Protein AF-A0A957PWV6-F1 (afdb_monomer_lite)

Radius of gyration: 27.98 Å; chains: 1; bounding box: 65×73×83 Å

Foldseek 3Di:
DLLVVQQVCVVLVPQEDEAECELPAADDLVVLLQNQQLLAAPVGWQAQQQKWWFFQDPVVRDTDTHGGGDTGHHDPVGHHRDHAYEYEYDQNQHASSQVSLLSCVSVVSYFYFYQAAYVQHNFDWDWDQDPPRDIDIDRGTFIAGPVPRHGSRHRQHDGGPHHDHDDPVQVVCVVVPHDSRVVVRVVVSLVVLQVQQDWDWDADPVGIDTARHGPPWDADPNRQWTQDPVDRFIWGFDFDDDDPVCDVVCLVVCVDVQKAFPDWDQDPQFIKTWIWGQDPQKIKIKIWGAGPNDIDIGMIIGSDPSCNVVRRSRVVPCVVPPPPDDDDDDDDDDDDPVVLVCPLCLLQVFWWFFAWKDFPVDTDGDPCSVQWTWHQHPVQKIWTRQRPKIWIWGWDAHSVFFIATDTDDMDDDDHDPPGCSVVSSVLNRQFTGWDDDPQWIWTDGPSRSIITTIHGPVCVVPD

Structure (mmCIF, N/CA/C/O backbone):
data_AF-A0A957PWV6-F1
#
_entry.id   AF-A0A957PWV6-F1
#
loop_
_atom_site.group_PDB
_atom_site.id
_atom_site.type_symbol
_atom_site.label_atom_id
_atom_site.label_alt_id
_atom_site.label_comp_id
_atom_site.label_asym_id
_atom_site.label_entity_id
_atom_site.label_seq_id
_atom_site.pdbx_PDB_ins_code
_atom_site.Cartn_x
_atom_site.Cartn_y
_atom_site.Cartn_z
_atom_site.occupancy
_atom_site.B_iso_or_equiv
_atom_site.auth_seq_id
_atom_site.auth_comp_id
_atom_site.auth_asym_id
_atom_site.auth_atom_id
_atom_site.pdbx_PDB_model_num
ATOM 1 N N . ILE A 1 1 ? -4.617 23.944 -4.217 1.00 78.88 1 ILE A N 1
ATOM 2 C CA . ILE A 1 1 ? -5.518 22.780 -4.015 1.00 78.88 1 ILE A CA 1
ATOM 3 C C . ILE A 1 1 ? -4.868 21.754 -3.098 1.00 78.88 1 ILE A C 1
ATOM 5 O O . ILE A 1 1 ? -5.210 21.787 -1.931 1.00 78.88 1 ILE A O 1
ATOM 9 N N . PHE A 1 2 ? -3.920 20.911 -3.539 1.00 87.88 2 PHE A N 1
ATOM 10 C CA . PHE A 1 2 ? -3.342 19.885 -2.646 1.00 87.88 2 PHE A CA 1
ATOM 11 C C . PHE A 1 2 ? -2.658 20.481 -1.404 1.00 87.88 2 PHE A C 1
ATOM 13 O O . PHE A 1 2 ? -2.956 20.080 -0.289 1.00 87.88 2 PHE A O 1
ATOM 20 N N . ALA A 1 3 ? -1.842 21.526 -1.574 1.00 86.44 3 ALA A N 1
ATOM 21 C CA . ALA A 1 3 ? -1.240 22.249 -0.449 1.00 86.44 3 ALA A CA 1
ATOM 22 C C . ALA A 1 3 ? -2.280 22.815 0.542 1.00 86.44 3 ALA A C 1
ATOM 24 O O . ALA A 1 3 ? -2.074 22.780 1.753 1.00 86.44 3 ALA A O 1
ATOM 25 N N . ASP A 1 4 ? -3.411 23.319 0.035 1.00 88.88 4 ASP A N 1
ATOM 26 C CA . ASP A 1 4 ? -4.496 23.844 0.873 1.00 88.88 4 ASP A CA 1
ATOM 27 C C . ASP A 1 4 ? -5.227 22.710 1.597 1.00 88.88 4 ASP A C 1
ATOM 29 O O . ASP A 1 4 ? -5.537 22.843 2.776 1.00 88.88 4 ASP A O 1
ATOM 33 N N . PHE A 1 5 ? -5.453 21.584 0.913 1.00 90.06 5 PHE A N 1
ATOM 34 C CA . PHE A 1 5 ? -6.011 20.369 1.499 1.00 90.06 5 PHE A CA 1
ATOM 35 C C . PHE A 1 5 ? -5.135 19.870 2.652 1.00 90.06 5 PHE A C 1
ATOM 37 O O . PHE A 1 5 ? -5.624 19.761 3.770 1.00 90.06 5 PHE A O 1
ATOM 44 N N . ILE A 1 6 ? -3.832 19.684 2.423 1.00 90.19 6 ILE A N 1
ATOM 45 C CA . ILE A 1 6 ? -2.870 19.260 3.452 1.00 90.19 6 ILE A CA 1
ATOM 46 C C . ILE A 1 6 ? -2.858 20.223 4.637 1.00 90.19 6 ILE A C 1
ATOM 48 O O . ILE A 1 6 ? -2.886 19.790 5.789 1.00 90.19 6 ILE A O 1
ATOM 52 N N . LYS A 1 7 ? -2.898 21.532 4.374 1.00 84.88 7 LYS A N 1
ATOM 53 C CA . LYS A 1 7 ? -2.999 22.535 5.433 1.00 84.88 7 LYS A CA 1
ATOM 54 C C . LYS A 1 7 ? -4.263 22.351 6.278 1.00 84.88 7 LYS A C 1
ATOM 56 O O . LYS A 1 7 ? -4.169 22.428 7.498 1.00 84.88 7 LYS A O 1
ATOM 61 N N . VAL A 1 8 ? -5.423 22.114 5.661 1.00 86.38 8 VAL A N 1
ATOM 62 C CA . VAL A 1 8 ? -6.685 21.886 6.388 1.00 86.38 8 VAL A CA 1
ATOM 63 C C . VAL A 1 8 ? -6.627 20.582 7.185 1.00 86.38 8 VAL A C 1
ATOM 65 O O . VAL A 1 8 ? -6.952 20.600 8.368 1.00 86.38 8 VAL A O 1
ATOM 68 N N . MET A 1 9 ? -6.153 19.486 6.583 1.00 85.19 9 MET A N 1
ATOM 69 C CA . MET A 1 9 ? -6.025 18.188 7.259 1.00 85.19 9 MET A CA 1
ATOM 70 C C . MET A 1 9 ? -5.088 18.273 8.468 1.00 85.19 9 MET A C 1
ATOM 72 O O . MET A 1 9 ? -5.419 17.781 9.543 1.00 85.19 9 MET A O 1
ATOM 76 N N . GLY A 1 10 ? -3.950 18.960 8.326 1.00 75.69 10 GLY A N 1
ATOM 77 C CA . GLY A 1 10 ? -3.024 19.203 9.431 1.00 75.69 10 GLY A CA 1
ATOM 78 C C . GLY A 1 10 ? -3.625 20.085 10.530 1.00 75.69 10 GLY A C 1
ATOM 79 O O . GLY A 1 10 ? -3.489 19.773 11.709 1.00 75.69 10 GLY A O 1
ATOM 80 N N . GLN A 1 11 ? -4.343 21.156 10.167 1.00 75.50 11 GLN A N 1
ATOM 81 C CA . GLN A 1 11 ? -5.011 22.046 11.130 1.00 75.50 11 GLN A CA 1
ATOM 82 C C . GLN A 1 11 ? -6.123 21.351 11.921 1.00 75.50 11 GLN A C 1
ATOM 84 O O . GLN A 1 11 ? -6.304 21.649 13.098 1.00 75.50 11 GLN A O 1
ATOM 89 N N . GLN A 1 12 ? -6.859 20.446 11.280 1.00 75.31 12 GLN A N 1
ATOM 90 C CA . GLN A 1 12 ? -7.901 19.640 11.916 1.00 75.31 12 GLN A CA 1
ATOM 91 C C . GLN A 1 12 ? -7.347 18.394 12.613 1.00 75.31 12 GLN A C 1
ATOM 93 O O . GLN A 1 12 ? -8.119 17.649 13.205 1.00 75.31 12 GLN A O 1
ATOM 98 N N . GLN A 1 13 ? -6.029 18.175 12.551 1.00 72.56 13 GLN A N 1
ATOM 99 C CA . GLN A 1 13 ? -5.358 16.997 13.100 1.00 72.56 13 GLN A CA 1
ATOM 100 C C . GLN A 1 13 ? -5.989 15.681 12.631 1.00 72.56 13 GLN A C 1
ATOM 102 O O . GLN A 1 13 ? -6.159 14.742 13.403 1.00 72.56 13 GLN A O 1
ATOM 107 N N . ILE A 1 14 ? -6.326 15.618 11.341 1.00 78.62 14 ILE A N 1
ATOM 108 C CA . ILE A 1 14 ? -6.854 14.404 10.726 1.00 78.62 14 ILE A CA 1
ATOM 109 C C . ILE A 1 14 ? -5.773 13.312 10.791 1.00 78.62 14 ILE A C 1
ATOM 111 O O . ILE A 1 14 ? -4.672 13.540 10.277 1.00 78.62 14 ILE A O 1
ATOM 115 N N . PRO A 1 15 ? -6.053 12.142 11.398 1.00 72.81 15 PRO A N 1
ATOM 116 C CA . PRO A 1 15 ? -5.035 11.134 11.705 1.00 72.81 15 PRO A CA 1
ATOM 117 C C . PRO A 1 15 ? -4.537 10.366 10.477 1.00 72.81 15 PRO A C 1
ATOM 119 O O . PRO A 1 15 ? -3.394 9.913 10.475 1.00 72.81 15 PRO A O 1
ATOM 122 N N . GLY A 1 16 ? -5.363 10.257 9.433 1.00 87.94 16 GLY A N 1
ATOM 123 C CA . GLY A 1 16 ? -4.999 9.613 8.176 1.00 87.94 16 GLY A CA 1
ATOM 124 C C . GLY A 1 16 ? -5.742 10.198 6.976 1.00 87.94 16 GLY A C 1
ATOM 125 O O . GLY A 1 16 ? -6.871 10.672 7.107 1.00 87.94 16 GLY A O 1
ATOM 126 N N . ILE A 1 17 ? -5.115 10.163 5.801 1.00 94.81 17 ILE A N 1
ATOM 127 C CA . ILE A 1 17 ? -5.723 10.575 4.529 1.00 94.81 17 ILE A CA 1
ATOM 128 C C . ILE A 1 17 ? -5.646 9.463 3.488 1.00 94.81 17 ILE A C 1
ATOM 130 O O . ILE A 1 17 ? -4.718 8.654 3.477 1.00 94.81 17 ILE A O 1
ATOM 134 N N . ILE A 1 18 ? -6.597 9.496 2.555 1.00 97.44 18 ILE A N 1
ATOM 135 C CA . ILE A 1 18 ? -6.591 8.674 1.347 1.00 97.44 18 ILE A CA 1
ATOM 136 C C . ILE A 1 18 ? -6.311 9.570 0.141 1.00 97.44 18 ILE A C 1
ATOM 138 O O . ILE A 1 18 ? -6.978 10.587 -0.061 1.00 97.44 18 ILE A O 1
ATOM 142 N N . ILE A 1 19 ? -5.331 9.182 -0.671 1.00 97.44 19 ILE A N 1
ATOM 143 C CA . ILE A 1 19 ? -5.032 9.789 -1.966 1.00 97.44 19 ILE A CA 1
ATOM 144 C C . ILE A 1 19 ? -5.463 8.798 -3.046 1.00 97.44 19 ILE A C 1
ATOM 146 O O . ILE A 1 19 ? -4.768 7.827 -3.333 1.00 97.44 19 ILE A O 1
ATOM 150 N N . ASP A 1 20 ? -6.628 9.033 -3.643 1.00 98.06 20 ASP A N 1
ATOM 151 C CA . ASP A 1 20 ? -7.130 8.188 -4.724 1.00 98.06 20 ASP A CA 1
ATOM 152 C C . ASP A 1 20 ? -6.541 8.624 -6.070 1.00 98.06 20 ASP A C 1
ATOM 154 O O . ASP A 1 20 ? -6.817 9.722 -6.562 1.00 98.06 20 ASP A O 1
ATOM 158 N N . VAL A 1 21 ? -5.712 7.763 -6.659 1.00 97.00 21 VAL A N 1
ATOM 159 C CA . VAL A 1 21 ? -5.127 7.958 -7.992 1.00 97.00 21 VAL A CA 1
ATOM 160 C C . VAL A 1 21 ? -5.543 6.865 -8.975 1.00 97.00 21 VAL A C 1
ATOM 162 O O . VAL A 1 21 ? -4.939 6.712 -10.040 1.00 97.00 21 VAL A O 1
ATOM 165 N N . ARG A 1 22 ? -6.619 6.132 -8.676 1.00 97.25 22 ARG A N 1
ATOM 166 C CA . ARG A 1 22 ? -7.230 5.207 -9.632 1.00 97.25 22 ARG A CA 1
ATOM 167 C C . ARG A 1 22 ? -7.681 5.979 -10.871 1.00 97.25 22 ARG A C 1
ATOM 169 O O . ARG A 1 22 ? -8.295 7.039 -10.780 1.00 97.25 22 ARG A O 1
ATOM 176 N N . GLY A 1 23 ? -7.367 5.458 -12.056 1.00 95.56 23 GLY A N 1
ATOM 177 C CA . GLY A 1 23 ? -7.669 6.150 -13.317 1.00 95.56 23 GLY A CA 1
ATOM 178 C C . GLY A 1 23 ? -6.668 7.239 -13.724 1.00 95.56 23 GLY A C 1
ATOM 179 O O . GLY A 1 23 ? -6.872 7.879 -14.757 1.00 95.56 23 GLY A O 1
ATOM 180 N N . ASN A 1 24 ? -5.608 7.484 -12.945 1.00 94.75 24 ASN A N 1
ATOM 181 C CA . ASN A 1 24 ? -4.642 8.544 -13.227 1.00 94.75 24 ASN A CA 1
ATOM 182 C C . ASN A 1 24 ? -3.496 8.076 -14.144 1.00 94.75 24 ASN A C 1
ATOM 184 O O . ASN A 1 24 ? -2.474 7.578 -13.682 1.00 94.75 24 ASN A O 1
ATOM 188 N N . GLY A 1 25 ? -3.603 8.354 -15.445 1.00 89.25 25 GLY A N 1
ATOM 189 C CA . GLY A 1 25 ? -2.566 8.023 -16.434 1.00 89.25 25 GLY A CA 1
ATOM 190 C C . GLY A 1 25 ? -1.248 8.815 -16.334 1.00 89.25 25 GLY A C 1
ATOM 191 O O . GLY A 1 25 ? -0.438 8.759 -17.259 1.00 89.25 25 GLY A O 1
ATOM 192 N N . GLY A 1 26 ? -1.040 9.593 -15.268 1.00 88.19 26 GLY A N 1
ATOM 193 C CA . GLY A 1 26 ? 0.189 10.339 -15.007 1.00 88.19 26 GLY A CA 1
ATOM 194 C C . GLY A 1 26 ? 0.130 11.797 -15.457 1.00 88.19 26 GLY A C 1
ATOM 195 O O . GLY A 1 2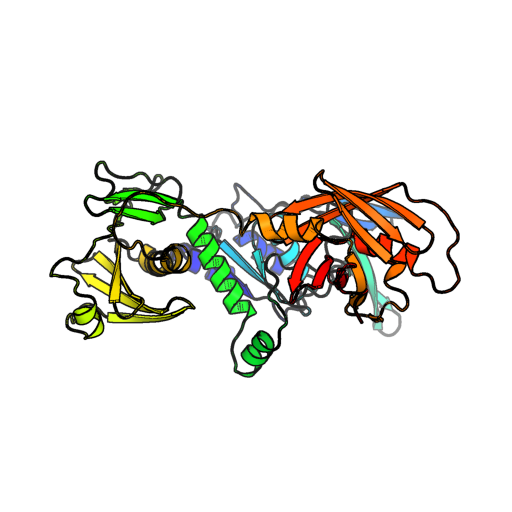6 ? -0.922 12.436 -15.470 1.00 88.19 26 GLY A O 1
ATOM 196 N N . GLY A 1 27 ? 1.291 12.368 -15.794 1.00 84.75 27 GLY A N 1
ATOM 197 C CA . GLY A 1 27 ? 1.385 13.760 -16.225 1.00 84.75 27 GLY A CA 1
ATOM 198 C C . GLY A 1 27 ? 2.699 14.434 -15.845 1.00 84.75 27 GLY A C 1
ATOM 199 O O . GLY A 1 27 ? 3.768 14.056 -16.310 1.00 84.75 27 GLY A O 1
ATOM 200 N N . SER A 1 28 ? 2.610 15.509 -15.064 1.00 83.06 28 SER A N 1
ATOM 201 C CA . SER A 1 28 ? 3.755 16.372 -14.763 1.00 83.06 28 SER A CA 1
ATOM 202 C C . SER A 1 28 ? 4.555 15.872 -13.561 1.00 83.06 28 SER A C 1
ATOM 204 O O . SER A 1 28 ? 4.056 15.935 -12.438 1.00 83.06 28 SER A O 1
ATOM 206 N N . ALA A 1 29 ? 5.830 15.534 -13.776 1.00 81.06 29 ALA A N 1
ATOM 207 C CA . ALA A 1 29 ? 6.783 15.237 -12.699 1.00 81.06 29 ALA A CA 1
ATOM 208 C C . ALA A 1 29 ? 6.926 16.401 -11.695 1.00 81.06 29 ALA A C 1
ATOM 210 O O . ALA A 1 29 ? 7.122 16.196 -10.505 1.00 81.06 29 ALA A O 1
ATOM 211 N N . LEU A 1 30 ? 6.755 17.657 -12.132 1.00 83.75 30 LEU A N 1
ATOM 212 C CA . LEU A 1 30 ? 6.764 18.795 -11.201 1.00 83.75 30 LEU A CA 1
ATOM 213 C C . LEU A 1 30 ? 5.562 18.779 -10.248 1.00 83.75 30 LEU A C 1
ATOM 215 O O . LEU A 1 30 ? 5.683 19.221 -9.109 1.00 83.75 30 LEU A O 1
ATOM 219 N N . MET A 1 31 ? 4.400 18.309 -10.715 1.00 86.88 31 MET A N 1
ATOM 220 C CA . MET A 1 31 ? 3.213 18.191 -9.865 1.00 86.88 31 MET A CA 1
ATOM 221 C C . MET A 1 31 ? 3.365 17.024 -8.894 1.00 86.88 31 MET A C 1
ATOM 223 O O . MET A 1 31 ? 3.053 17.171 -7.718 1.00 86.88 31 MET A O 1
ATOM 227 N N . GLU A 1 32 ? 3.893 15.905 -9.382 1.00 90.38 32 GLU A N 1
ATOM 228 C CA . GLU A 1 32 ? 4.265 14.747 -8.576 1.00 90.38 32 GLU A CA 1
ATOM 229 C C . GLU A 1 32 ? 5.203 15.145 -7.426 1.00 90.38 32 GLU A C 1
ATOM 231 O O . GLU A 1 32 ? 4.856 14.972 -6.260 1.00 90.38 32 GLU A O 1
ATOM 236 N N . PHE A 1 33 ? 6.334 15.794 -7.728 1.00 90.06 33 PHE A N 1
ATOM 237 C CA . PHE A 1 33 ? 7.283 16.243 -6.705 1.00 90.06 33 PHE A CA 1
ATOM 238 C C . PHE A 1 33 ? 6.669 17.243 -5.729 1.00 90.06 33 PHE A C 1
ATOM 240 O O . PHE A 1 33 ? 6.982 17.213 -4.539 1.00 90.06 33 PHE A O 1
ATOM 247 N N . ALA A 1 34 ? 5.779 18.120 -6.204 1.00 89.75 34 ALA A N 1
ATOM 248 C CA . ALA A 1 34 ? 5.061 19.032 -5.327 1.00 89.75 34 ALA A CA 1
ATOM 249 C C . ALA A 1 34 ? 4.173 18.260 -4.342 1.00 89.75 34 ALA A C 1
ATOM 251 O O . ALA A 1 34 ? 4.267 18.513 -3.145 1.00 89.75 34 ALA A O 1
ATOM 252 N N . VAL A 1 35 ? 3.363 17.305 -4.811 1.00 92.44 35 VAL A N 1
ATOM 253 C CA . VAL A 1 35 ? 2.512 16.459 -3.956 1.00 92.44 35 VAL A CA 1
ATOM 254 C C . VAL A 1 35 ? 3.355 15.689 -2.942 1.00 92.44 35 VAL A C 1
ATOM 256 O O . VAL A 1 35 ? 3.107 15.822 -1.744 1.00 92.44 35 VAL A O 1
ATOM 259 N N . LEU A 1 36 ? 4.394 14.983 -3.405 1.00 95.25 36 LEU A N 1
ATOM 260 C CA . LEU A 1 36 ? 5.315 14.236 -2.546 1.00 95.25 36 LEU A CA 1
ATOM 261 C C . LEU A 1 36 ? 5.903 15.133 -1.455 1.00 95.25 36 LEU A C 1
ATOM 263 O O . LEU A 1 36 ? 5.855 14.777 -0.286 1.00 95.25 36 LEU A O 1
ATOM 267 N N . SER A 1 37 ? 6.379 16.332 -1.806 1.00 93.94 37 SER A N 1
ATOM 268 C CA . SER A 1 37 ? 7.033 17.234 -0.852 1.00 93.94 37 SER A CA 1
ATOM 269 C C . SER A 1 37 ? 6.176 17.549 0.381 1.00 93.94 37 SER A C 1
ATOM 271 O O . SER A 1 37 ? 6.696 17.571 1.491 1.00 93.94 37 SER A O 1
ATOM 273 N N . TYR A 1 38 ? 4.856 17.715 0.236 1.00 94.69 38 TYR A N 1
ATOM 274 C CA . TYR A 1 38 ? 3.972 18.054 1.359 1.00 94.69 38 TYR A CA 1
ATOM 275 C C . TYR A 1 38 ? 3.765 16.911 2.364 1.00 94.69 38 TYR A C 1
ATOM 277 O O . TYR A 1 38 ? 3.186 17.150 3.424 1.00 94.69 38 TYR A O 1
ATOM 285 N N . LEU A 1 39 ? 4.237 15.700 2.063 1.00 95.81 39 LEU A N 1
ATOM 286 C CA . LEU A 1 39 ? 4.118 14.526 2.929 1.00 95.81 39 LEU A CA 1
ATOM 287 C C . LEU A 1 39 ? 5.374 14.270 3.780 1.00 95.81 39 LEU A C 1
ATOM 289 O O . LEU A 1 39 ? 5.371 13.340 4.581 1.00 95.81 39 LEU A O 1
ATOM 293 N N . PHE A 1 40 ? 6.427 15.085 3.642 1.00 95.38 40 PHE A N 1
ATOM 294 C CA . PHE A 1 40 ? 7.702 14.910 4.350 1.00 95.38 40 PHE A CA 1
ATOM 295 C C . PHE A 1 40 ? 8.156 16.205 5.025 1.00 95.38 40 PHE A C 1
ATOM 297 O O . PHE A 1 40 ? 7.974 17.302 4.484 1.00 95.38 40 PHE A O 1
ATOM 304 N N . SER A 1 41 ? 8.769 16.092 6.206 1.00 92.50 41 SER A N 1
ATOM 305 C CA . SER A 1 41 ? 9.310 17.252 6.920 1.00 92.50 41 SER A CA 1
ATOM 306 C C . SER A 1 41 ? 10.719 17.613 6.440 1.00 92.50 41 SER A C 1
ATOM 308 O O . SER A 1 41 ? 11.419 16.762 5.894 1.00 92.50 41 SER A O 1
ATOM 310 N N . PRO A 1 42 ? 11.175 18.864 6.632 1.00 89.88 42 PRO A N 1
ATOM 311 C CA . PRO A 1 42 ? 12.562 19.238 6.349 1.00 89.88 42 PRO A CA 1
ATOM 312 C C . PRO A 1 42 ? 13.602 18.429 7.142 1.00 89.88 42 PRO A C 1
ATOM 314 O O . PRO A 1 42 ? 14.736 18.289 6.691 1.00 89.88 42 PRO A O 1
ATOM 317 N N . GLU A 1 43 ? 13.235 17.913 8.318 1.00 90.12 43 GLU A N 1
ATOM 318 C CA . GLU A 1 43 ? 14.092 17.084 9.176 1.00 90.12 43 GLU A CA 1
ATOM 319 C C . GLU A 1 43 ? 14.171 15.629 8.702 1.00 90.12 43 GLU A C 1
ATOM 321 O O . GLU A 1 43 ? 15.182 14.971 8.938 1.00 90.12 43 GLU A O 1
ATOM 326 N N . ASN A 1 44 ? 13.120 15.141 8.038 1.00 91.62 44 ASN A N 1
ATOM 327 C CA . ASN A 1 44 ? 13.051 13.805 7.457 1.00 91.62 44 ASN A CA 1
ATOM 328 C C . ASN A 1 44 ? 12.508 13.875 6.016 1.00 91.62 44 ASN A C 1
ATOM 330 O O . ASN A 1 44 ? 11.349 13.517 5.773 1.00 91.62 44 ASN A O 1
ATOM 334 N N . PRO A 1 45 ? 13.301 14.410 5.069 1.00 95.12 45 PRO A N 1
ATOM 335 C CA . PRO A 1 45 ? 12.883 14.559 3.682 1.00 95.12 45 PRO A CA 1
ATOM 336 C C . PRO A 1 45 ? 12.823 13.202 2.968 1.00 95.12 45 PRO A C 1
ATOM 338 O O . PRO A 1 45 ? 13.583 12.285 3.275 1.00 95.12 45 PRO A O 1
ATOM 341 N N . LEU A 1 46 ? 11.989 13.103 1.934 1.00 96.44 46 LEU A N 1
ATOM 342 C CA . LEU A 1 46 ? 12.043 11.990 0.988 1.00 96.44 46 LEU A CA 1
ATOM 343 C C . LEU A 1 46 ? 13.351 12.057 0.200 1.00 96.44 46 LEU A C 1
ATOM 345 O O . LEU A 1 46 ? 13.586 13.036 -0.513 1.00 96.44 46 LEU A O 1
ATOM 349 N N . SER A 1 47 ? 14.166 11.005 0.273 1.00 94.62 47 SER A N 1
ATOM 350 C CA . SER A 1 47 ? 15.305 10.830 -0.627 1.00 94.62 47 SER A CA 1
ATOM 351 C C . SER A 1 47 ? 14.873 10.083 -1.881 1.00 94.62 47 SER A C 1
ATOM 353 O O . SER A 1 47 ? 14.381 8.961 -1.793 1.00 94.62 47 SER A O 1
ATOM 355 N N . LEU A 1 48 ? 15.111 10.660 -3.060 1.00 92.62 48 LEU A N 1
ATOM 356 C CA . LEU A 1 48 ? 14.885 9.934 -4.313 1.00 92.62 48 LEU A CA 1
ATOM 357 C C . LEU A 1 48 ? 15.994 8.921 -4.627 1.00 92.62 48 LEU A C 1
ATOM 359 O O . LEU A 1 48 ? 15.839 8.134 -5.553 1.00 92.62 48 LEU A O 1
ATOM 363 N N . SER A 1 49 ? 17.068 8.882 -3.828 1.00 92.50 49 SER A N 1
ATOM 364 C CA . SER A 1 49 ? 18.187 7.936 -3.973 1.00 92.50 49 SER A CA 1
ATOM 365 C C . SER A 1 49 ? 17.828 6.470 -3.682 1.00 92.50 49 SER A C 1
ATOM 367 O O . SER A 1 49 ? 18.725 5.640 -3.573 1.00 92.50 49 SER A O 1
ATOM 369 N N . ILE A 1 50 ? 16.547 6.160 -3.469 1.00 91.50 50 ILE A N 1
ATOM 370 C CA . ILE A 1 50 ? 16.022 4.791 -3.342 1.00 91.50 50 ILE A CA 1
ATOM 371 C C . ILE A 1 50 ? 16.054 4.082 -4.709 1.00 91.50 50 ILE A C 1
ATOM 373 O O . ILE A 1 50 ? 16.142 2.862 -4.780 1.00 91.50 50 ILE A O 1
ATOM 377 N N . ALA A 1 51 ? 16.048 4.847 -5.802 1.00 93.44 51 ALA A N 1
ATOM 378 C CA . ALA A 1 51 ? 16.268 4.339 -7.147 1.00 93.44 51 ALA A CA 1
ATOM 379 C C . ALA A 1 51 ? 17.349 5.154 -7.865 1.00 93.44 51 ALA A C 1
ATOM 381 O O . ALA A 1 51 ? 17.603 6.316 -7.537 1.00 93.44 51 ALA A O 1
ATOM 382 N N . ASP A 1 52 ? 17.941 4.548 -8.884 1.00 94.56 52 ASP A N 1
ATOM 383 C CA . ASP A 1 52 ? 18.860 5.196 -9.804 1.00 94.56 52 ASP A CA 1
ATOM 384 C C . ASP A 1 52 ? 18.268 5.236 -11.207 1.00 94.56 52 ASP A C 1
ATOM 386 O O . ASP A 1 52 ? 17.623 4.295 -11.674 1.00 94.56 52 ASP A O 1
ATOM 390 N N . ARG A 1 53 ? 18.570 6.308 -11.934 1.00 91.38 53 ARG A N 1
ATOM 391 C CA . ARG A 1 53 ? 18.215 6.417 -13.340 1.00 91.38 53 ARG A CA 1
ATOM 392 C C . ARG A 1 53 ? 19.155 5.563 -14.175 1.00 91.38 53 ARG A C 1
ATOM 394 O O . ARG A 1 53 ? 20.350 5.842 -14.244 1.00 91.38 53 ARG A O 1
ATOM 401 N N . TYR A 1 54 ? 18.614 4.607 -14.915 1.00 92.44 54 TYR A N 1
ATOM 402 C CA . TYR A 1 54 ? 19.350 3.838 -15.911 1.00 92.44 54 TYR A CA 1
ATOM 403 C C . TYR A 1 54 ? 18.987 4.302 -17.320 1.00 92.44 54 TYR A C 1
ATOM 405 O O . TYR A 1 54 ? 17.877 4.086 -17.812 1.00 92.44 54 TYR A O 1
ATOM 413 N N . SER A 1 55 ? 19.914 4.987 -17.989 1.00 90.94 55 SER A N 1
ATOM 414 C CA . SER A 1 55 ? 19.636 5.581 -19.299 1.00 90.94 55 SER A CA 1
ATOM 415 C C . SER A 1 55 ? 20.839 5.598 -20.228 1.00 90.94 55 SER A C 1
ATOM 417 O O . SER A 1 55 ? 21.989 5.486 -19.807 1.00 90.94 55 SER A O 1
ATOM 419 N N . TYR A 1 56 ? 20.568 5.710 -21.525 1.00 88.00 56 TYR A N 1
ATOM 420 C CA . TYR A 1 56 ? 21.620 5.773 -22.530 1.00 88.00 56 TYR A CA 1
ATOM 421 C C . TYR A 1 56 ? 22.300 7.148 -22.536 1.00 88.00 56 TYR A C 1
ATOM 423 O O . TYR A 1 56 ? 21.644 8.169 -22.762 1.00 88.00 56 TYR A O 1
ATOM 431 N N . ASN A 1 57 ? 23.622 7.177 -22.360 1.00 86.88 57 ASN A N 1
ATOM 432 C CA . ASN A 1 57 ? 24.424 8.387 -22.461 1.00 86.88 57 ASN A CA 1
ATOM 433 C C . ASN A 1 57 ? 25.019 8.521 -23.877 1.00 86.88 57 ASN A C 1
ATOM 435 O O . ASN A 1 57 ? 25.927 7.773 -24.249 1.00 86.88 57 ASN A O 1
ATOM 439 N N . PRO A 1 58 ? 24.574 9.506 -24.680 1.00 84.62 58 PRO A N 1
ATOM 440 C CA . PRO A 1 58 ? 25.048 9.667 -26.052 1.00 84.62 58 PRO A CA 1
ATOM 441 C C . PRO A 1 58 ? 26.490 10.188 -26.153 1.00 84.62 58 PRO A C 1
ATOM 443 O O . PRO A 1 58 ? 27.083 10.093 -27.224 1.00 84.62 58 PRO A O 1
ATOM 446 N N . LEU A 1 59 ? 27.057 10.754 -25.080 1.00 90.06 59 LEU A N 1
ATOM 447 C CA . LEU A 1 59 ? 28.439 11.244 -25.066 1.00 90.06 59 LEU A CA 1
ATOM 448 C C . LEU A 1 59 ? 29.445 10.106 -24.888 1.00 90.06 59 LEU A C 1
ATOM 450 O O . LEU A 1 59 ? 30.521 10.147 -25.481 1.00 90.06 59 LEU A O 1
ATOM 454 N N . THR A 1 60 ? 29.097 9.113 -24.070 1.00 91.94 60 THR A N 1
ATOM 4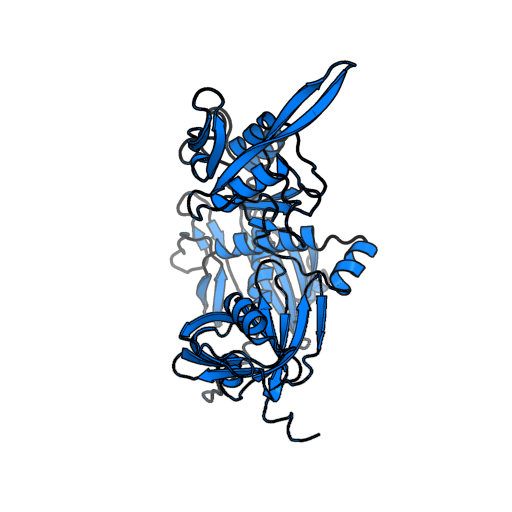55 C CA . THR A 1 60 ? 29.948 7.946 -23.798 1.00 91.94 60 THR A CA 1
ATOM 456 C C . THR A 1 60 ? 29.575 6.735 -24.648 1.00 91.94 60 THR A C 1
ATOM 458 O O . THR A 1 60 ? 30.392 5.833 -24.789 1.00 91.94 60 THR A O 1
ATOM 461 N N . ASN A 1 61 ? 28.392 6.741 -25.276 1.00 90.88 61 ASN A N 1
ATOM 462 C CA . ASN A 1 61 ? 27.839 5.627 -26.051 1.00 90.88 61 ASN A CA 1
ATOM 463 C C . ASN A 1 61 ? 27.628 4.362 -25.191 1.00 90.88 61 ASN A C 1
ATOM 465 O O . ASN A 1 61 ? 27.800 3.235 -25.657 1.00 90.88 61 ASN A O 1
ATOM 469 N N . GLU A 1 62 ? 27.251 4.562 -23.929 1.00 92.62 62 GLU A N 1
ATOM 470 C CA . GLU A 1 62 ? 27.049 3.516 -22.925 1.00 92.62 62 GLU A CA 1
ATOM 471 C C . GLU A 1 62 ? 25.753 3.773 -22.151 1.00 92.62 62 GLU A C 1
ATOM 473 O O . GLU A 1 62 ? 25.296 4.913 -22.044 1.00 92.62 62 GLU A O 1
ATOM 478 N N . PHE A 1 63 ? 25.160 2.716 -21.596 1.00 90.06 63 PHE A N 1
ATOM 479 C CA . PHE A 1 63 ? 24.128 2.880 -20.576 1.00 90.06 63 PHE A CA 1
ATOM 480 C C . PHE A 1 63 ? 24.787 3.204 -19.244 1.00 90.06 63 PHE A C 1
ATOM 482 O O . PHE A 1 63 ? 25.724 2.523 -18.827 1.00 90.06 63 PHE A O 1
ATOM 489 N N . VAL A 1 64 ? 24.287 4.243 -18.591 1.00 93.06 64 VAL A N 1
ATOM 490 C CA . VAL A 1 64 ? 24.791 4.720 -17.308 1.00 93.06 64 VAL A CA 1
ATOM 491 C C . VAL A 1 64 ? 23.695 4.620 -16.260 1.00 93.06 64 VAL A C 1
ATOM 493 O O . VAL A 1 64 ? 22.517 4.834 -16.558 1.00 93.06 64 VAL A O 1
ATOM 496 N N . ARG A 1 65 ? 24.109 4.268 -15.044 1.00 94.06 65 ARG A N 1
ATOM 497 C CA . ARG A 1 65 ? 23.291 4.289 -13.836 1.00 94.06 65 ARG A CA 1
ATOM 498 C C . ARG A 1 65 ? 23.684 5.531 -13.042 1.00 94.06 65 ARG A C 1
ATOM 500 O O . ARG A 1 65 ? 24.791 5.587 -12.510 1.00 94.06 65 ARG A O 1
ATOM 507 N N . ASP A 1 66 ? 22.809 6.527 -13.037 1.00 92.00 66 ASP A N 1
ATOM 508 C CA . ASP A 1 66 ? 23.020 7.816 -12.385 1.00 92.00 66 ASP A CA 1
ATOM 509 C C . ASP A 1 66 ? 22.116 7.924 -11.149 1.00 92.00 66 ASP A C 1
ATOM 511 O O . ASP A 1 66 ? 20.893 7.816 -11.282 1.00 92.00 66 ASP A O 1
ATOM 515 N N . PRO A 1 67 ? 22.672 8.176 -9.953 1.00 91.50 67 PRO A N 1
ATOM 516 C CA . PRO A 1 67 ? 21.865 8.256 -8.749 1.00 91.50 67 PRO A CA 1
ATOM 517 C C . PRO A 1 67 ? 21.041 9.537 -8.699 1.00 91.50 67 PRO A C 1
ATOM 519 O O . PRO A 1 67 ? 21.529 10.631 -9.012 1.00 91.50 67 PRO A O 1
ATOM 522 N N . TYR A 1 68 ? 19.800 9.430 -8.222 1.00 89.38 68 TYR A N 1
ATOM 523 C CA . TYR A 1 68 ? 19.036 10.615 -7.852 1.00 89.38 68 TYR A CA 1
ATOM 524 C C . TYR A 1 68 ? 19.588 11.204 -6.550 1.00 89.38 68 TYR A C 1
ATOM 526 O O . TYR A 1 68 ? 19.697 10.529 -5.531 1.00 89.38 68 TYR A O 1
ATOM 534 N N . THR A 1 69 ? 19.910 12.500 -6.561 1.00 89.81 69 THR A N 1
ATOM 535 C CA . THR A 1 69 ? 20.425 13.214 -5.374 1.00 89.81 69 THR A CA 1
ATOM 536 C C . THR A 1 69 ? 19.415 14.196 -4.785 1.00 89.81 69 THR A C 1
ATOM 538 O O . THR A 1 69 ? 19.748 14.971 -3.888 1.00 89.81 69 THR A O 1
ATOM 541 N N . MET A 1 70 ? 18.209 14.253 -5.350 1.00 90.69 70 MET A N 1
ATOM 542 C CA . MET A 1 70 ? 17.185 15.194 -4.919 1.00 90.69 70 MET A CA 1
ATOM 543 C C . MET A 1 70 ? 16.526 14.708 -3.629 1.00 90.69 70 MET A C 1
ATOM 545 O O . MET A 1 70 ? 16.220 13.527 -3.482 1.00 90.69 70 MET A O 1
ATOM 549 N N . GLN A 1 71 ? 16.286 15.656 -2.727 1.00 94.44 71 GLN A N 1
ATOM 550 C CA . GLN A 1 71 ? 15.496 15.454 -1.523 1.00 94.44 71 GLN A CA 1
ATOM 551 C C . GLN A 1 71 ? 14.252 16.336 -1.589 1.00 94.44 71 GLN A C 1
ATOM 553 O O . GLN A 1 71 ? 14.345 17.504 -1.980 1.00 94.44 71 GLN A O 1
ATOM 558 N N . LEU A 1 72 ? 13.100 15.777 -1.227 1.00 94.50 72 LEU A N 1
ATOM 559 C CA . LEU A 1 72 ? 11.811 16.460 -1.255 1.00 94.50 72 LEU A CA 1
ATOM 560 C C . LEU A 1 72 ? 11.251 16.584 0.162 1.00 94.50 72 LEU A C 1
ATOM 562 O O . LEU A 1 72 ? 11.161 15.610 0.900 1.00 94.50 72 LEU A O 1
ATOM 566 N N . SER A 1 73 ? 10.844 17.793 0.529 1.00 95.06 73 SER A N 1
ATOM 567 C CA . SER A 1 73 ? 10.173 18.085 1.795 1.00 95.06 73 SER A CA 1
ATOM 568 C C . SER A 1 73 ? 9.285 19.307 1.648 1.00 95.06 73 SER A C 1
ATOM 570 O O . SER A 1 73 ? 9.467 20.108 0.723 1.00 95.06 73 SER A O 1
ATOM 572 N N . ALA A 1 74 ? 8.372 19.496 2.597 1.00 91.38 74 ALA A N 1
ATOM 573 C CA . ALA A 1 74 ? 7.482 20.639 2.583 1.00 91.38 74 ALA A CA 1
ATOM 574 C C . ALA A 1 74 ? 8.296 21.948 2.573 1.00 91.38 74 ALA A C 1
ATOM 576 O O . ALA A 1 74 ? 9.365 22.026 3.196 1.00 91.38 74 ALA A O 1
ATOM 577 N N . PRO A 1 75 ? 7.817 22.998 1.878 1.00 87.12 75 PRO A N 1
ATOM 578 C CA . PRO A 1 75 ? 8.452 24.307 1.935 1.00 87.12 75 PRO A CA 1
ATOM 579 C C . PRO A 1 75 ? 8.577 24.782 3.392 1.00 87.12 75 PRO A C 1
ATOM 581 O O . PRO A 1 75 ? 7.634 24.576 4.154 1.00 87.12 75 PRO A O 1
ATOM 584 N N . PRO A 1 76 ? 9.643 25.508 3.784 1.00 79.12 76 PRO A N 1
ATOM 585 C CA . PRO A 1 76 ? 9.879 25.899 5.183 1.00 79.12 76 PRO A CA 1
ATOM 586 C C . PRO A 1 76 ? 8.734 26.673 5.856 1.00 79.12 76 PRO A C 1
ATOM 588 O O . PRO A 1 76 ? 8.670 26.777 7.075 1.00 79.12 76 PRO A O 1
ATOM 591 N N . THR A 1 77 ? 7.849 27.274 5.061 1.00 78.44 77 THR A N 1
ATOM 592 C CA . THR A 1 77 ? 6.695 28.053 5.522 1.00 78.44 77 THR A CA 1
ATOM 593 C C . THR A 1 77 ? 5.406 27.240 5.629 1.00 78.44 77 THR A C 1
ATOM 595 O O . THR A 1 77 ? 4.372 27.806 5.985 1.00 78.44 77 THR A O 1
ATOM 598 N N . THR A 1 78 ? 5.428 25.949 5.289 1.00 79.75 78 THR A N 1
ATOM 599 C CA . THR A 1 78 ? 4.253 25.075 5.318 1.00 79.75 78 THR A CA 1
ATOM 600 C C . THR A 1 78 ? 4.505 23.868 6.202 1.00 79.75 78 THR A C 1
ATOM 602 O O . THR A 1 78 ? 5.561 23.249 6.141 1.00 79.75 78 THR A O 1
ATOM 605 N N . GLN A 1 79 ? 3.510 23.528 7.014 1.00 83.19 79 GLN A N 1
ATOM 606 C CA . GLN A 1 79 ? 3.549 22.320 7.819 1.00 83.19 79 GLN A CA 1
ATOM 607 C C . GLN A 1 79 ? 3.295 21.105 6.910 1.00 83.19 79 GLN A C 1
ATOM 609 O O . GLN A 1 79 ? 2.315 21.130 6.156 1.00 83.19 79 GLN A O 1
ATOM 614 N N . PRO A 1 80 ? 4.162 20.078 6.933 1.00 89.81 80 PRO A N 1
ATOM 615 C CA . PRO A 1 80 ? 3.903 18.832 6.224 1.00 89.81 80 PRO A CA 1
ATOM 616 C C . PRO A 1 80 ? 2.722 18.094 6.857 1.00 89.81 80 PRO A C 1
ATOM 618 O O . PRO A 1 80 ? 2.433 18.261 8.044 1.00 89.81 80 PRO A O 1
ATOM 621 N N . TYR A 1 81 ? 2.073 17.232 6.080 1.00 92.12 81 TYR A N 1
ATOM 622 C CA . TYR A 1 81 ? 1.167 16.240 6.639 1.00 92.12 81 TYR A CA 1
ATOM 623 C C . TYR A 1 81 ? 1.965 15.026 7.105 1.00 92.12 81 TYR A C 1
ATOM 625 O O . TYR A 1 81 ? 2.644 14.385 6.302 1.00 92.12 81 TYR A O 1
ATOM 633 N N . LEU A 1 82 ? 1.875 14.714 8.397 1.00 88.56 82 LEU A N 1
ATOM 634 C CA . LEU A 1 82 ? 2.620 13.621 9.035 1.00 88.56 82 LEU A CA 1
ATOM 635 C C . LEU A 1 82 ? 1.724 12.474 9.523 1.00 88.56 82 LEU A C 1
ATOM 637 O O . LEU A 1 82 ? 2.246 11.505 10.060 1.00 88.56 82 LEU A O 1
ATOM 641 N N . GLY A 1 83 ? 0.404 12.571 9.332 1.00 86.38 83 GLY A N 1
ATOM 642 C CA . GLY A 1 83 ? -0.510 11.455 9.585 1.00 86.38 83 GLY A CA 1
ATOM 643 C C . GLY A 1 83 ? -0.344 10.329 8.563 1.00 86.38 83 GLY A C 1
ATOM 644 O O . GLY A 1 83 ? 0.443 10.439 7.610 1.00 86.38 83 GLY A O 1
ATOM 645 N N . ASP A 1 84 ? -1.105 9.255 8.742 1.00 90.50 84 ASP A N 1
ATOM 646 C CA . ASP A 1 84 ? -1.062 8.098 7.848 1.00 90.50 84 ASP A CA 1
ATOM 647 C C . ASP A 1 84 ? -1.503 8.468 6.438 1.00 90.50 84 ASP A C 1
ATOM 649 O O . ASP A 1 84 ? -2.395 9.293 6.232 1.00 90.50 84 ASP A O 1
ATOM 653 N N . VAL A 1 85 ? -0.892 7.828 5.449 1.00 97.00 85 VAL A N 1
ATOM 654 C CA . VAL A 1 85 ? -1.267 8.015 4.052 1.00 97.00 85 VAL A CA 1
ATOM 655 C C . VAL A 1 85 ? -1.567 6.652 3.457 1.00 97.00 85 VAL A C 1
ATOM 657 O O . VAL A 1 85 ? -0.734 5.751 3.490 1.00 97.00 85 VAL A O 1
ATOM 660 N N . VAL A 1 86 ? -2.758 6.525 2.888 1.00 98.38 86 VAL A N 1
ATOM 661 C CA . VAL A 1 86 ? -3.137 5.420 2.012 1.00 98.38 86 VAL A CA 1
ATOM 662 C C . VAL A 1 86 ? -3.263 5.956 0.591 1.00 98.38 86 VAL A C 1
ATOM 664 O O . VAL A 1 86 ? -3.839 7.024 0.375 1.00 98.38 86 VAL A O 1
ATOM 667 N N . VAL A 1 87 ? -2.729 5.230 -0.387 1.00 98.69 87 VAL A N 1
ATOM 668 C CA . VAL A 1 87 ? -2.847 5.569 -1.809 1.00 98.69 87 VAL A CA 1
ATOM 669 C C . VAL A 1 87 ? -3.651 4.482 -2.506 1.00 98.69 87 VAL A C 1
ATOM 671 O O . VAL A 1 87 ? -3.262 3.317 -2.470 1.00 98.69 87 VAL A O 1
ATOM 674 N N . LEU A 1 88 ? -4.762 4.852 -3.147 1.00 98.75 88 LEU A N 1
ATOM 675 C CA . LEU A 1 88 ? -5.556 3.898 -3.925 1.00 98.75 88 LEU A CA 1
ATOM 676 C C . LEU A 1 88 ? -5.061 3.869 -5.366 1.00 98.75 88 LEU A C 1
ATOM 678 O O . LEU A 1 88 ? -4.998 4.913 -6.022 1.00 98.75 88 LEU A O 1
ATOM 682 N N . VAL A 1 89 ? -4.767 2.675 -5.871 1.00 98.56 89 VAL A N 1
ATOM 683 C CA . VAL A 1 89 ? -4.252 2.462 -7.227 1.00 98.56 89 VAL A CA 1
ATOM 684 C C . VAL A 1 89 ? -5.082 1.442 -8.003 1.00 98.56 89 VAL A C 1
ATOM 686 O O . VAL A 1 89 ? -5.845 0.650 -7.449 1.00 98.56 89 VAL A O 1
ATOM 689 N N . ASN A 1 90 ? -4.961 1.494 -9.326 1.00 97.06 90 ASN A N 1
ATOM 690 C CA . ASN A 1 90 ? -5.423 0.454 -10.237 1.00 97.06 90 ASN A CA 1
ATOM 691 C C . ASN A 1 90 ? -4.522 0.428 -11.481 1.00 97.06 90 ASN A C 1
ATOM 693 O O . ASN A 1 90 ? -3.664 1.294 -11.648 1.00 97.06 90 ASN A O 1
ATOM 697 N N . GLN A 1 91 ? -4.796 -0.496 -12.399 1.00 95.38 91 GLN A N 1
ATOM 698 C CA . GLN A 1 91 ? -4.118 -0.629 -13.696 1.00 95.38 91 GLN A CA 1
ATOM 699 C C . GLN A 1 91 ? -4.160 0.628 -14.593 1.00 95.38 91 GLN A C 1
ATOM 701 O O . GLN A 1 91 ? -3.516 0.680 -15.623 1.00 95.38 91 GLN A O 1
ATOM 706 N N . HIS A 1 92 ? -4.921 1.670 -14.246 1.00 95.69 92 HIS A N 1
ATOM 707 C CA . HIS A 1 92 ? -4.925 2.937 -14.988 1.00 95.69 92 HIS A CA 1
ATOM 708 C C . HIS A 1 92 ? -4.032 4.011 -14.355 1.00 95.69 92 HIS A C 1
ATOM 710 O O . HIS A 1 92 ? -3.953 5.119 -14.885 1.00 95.69 92 HIS A O 1
ATOM 716 N N . CYS A 1 93 ? -3.380 3.701 -13.232 1.00 95.62 93 CYS A N 1
ATOM 717 C CA . CYS A 1 93 ? -2.283 4.489 -12.694 1.00 95.62 93 CYS A CA 1
ATOM 718 C C . CYS A 1 93 ? -1.045 4.257 -13.567 1.00 95.62 93 CYS A C 1
ATOM 720 O O . CYS A 1 93 ? -0.547 3.135 -13.637 1.00 95.62 93 CYS A O 1
ATOM 722 N N . VAL A 1 94 ? -0.579 5.295 -14.267 1.00 90.69 94 VAL A N 1
ATOM 723 C CA . VAL A 1 94 ? 0.553 5.189 -15.207 1.00 90.69 94 VAL A CA 1
ATOM 724 C C . VAL A 1 94 ? 1.550 6.329 -14.997 1.00 90.69 94 VAL A C 1
ATOM 726 O O . VAL A 1 94 ? 1.174 7.437 -14.602 1.00 90.69 94 VAL A O 1
ATOM 729 N N . SER A 1 95 ? 2.826 6.098 -15.307 1.00 89.06 95 SER A N 1
ATOM 730 C CA . SER A 1 95 ? 3.863 7.133 -15.390 1.00 89.06 95 SER A CA 1
ATOM 731 C C . SER A 1 95 ? 4.018 7.894 -14.062 1.00 89.06 95 SER A C 1
ATOM 733 O O . SER A 1 95 ? 4.286 7.272 -13.042 1.00 89.06 95 SER A O 1
ATOM 735 N N . ALA A 1 96 ? 3.839 9.221 -14.029 1.00 89.44 96 ALA A N 1
ATOM 736 C CA . ALA A 1 96 ? 3.960 10.033 -12.807 1.00 89.44 96 ALA A CA 1
ATOM 737 C C . ALA A 1 96 ? 3.102 9.521 -11.626 1.00 89.44 96 ALA A C 1
ATOM 739 O O . ALA A 1 96 ? 3.455 9.723 -10.468 1.00 89.44 96 ALA A O 1
ATOM 740 N N . CYS A 1 97 ? 1.978 8.848 -11.902 1.00 94.81 97 CYS A N 1
ATOM 741 C CA . CYS A 1 97 ? 1.171 8.209 -10.861 1.00 94.81 97 CYS A CA 1
ATOM 742 C C . CYS A 1 97 ? 1.913 7.038 -10.191 1.00 94.81 97 CYS A C 1
ATOM 744 O O . CYS A 1 97 ? 1.887 6.891 -8.968 1.00 94.81 97 CYS A O 1
ATOM 746 N N . GLU A 1 98 ? 2.600 6.226 -10.990 1.00 95.00 98 GLU A N 1
ATOM 747 C CA . GLU A 1 98 ? 3.346 5.054 -10.527 1.00 95.00 98 GLU A CA 1
ATOM 748 C C . GLU A 1 98 ? 4.610 5.473 -9.800 1.00 95.00 98 GLU A C 1
ATOM 750 O O . GLU A 1 98 ? 4.886 4.979 -8.719 1.00 95.00 98 GLU A O 1
ATOM 755 N N . PHE A 1 99 ? 5.316 6.460 -10.342 1.00 93.31 99 PHE A N 1
ATOM 756 C CA . PHE A 1 99 ? 6.450 7.096 -9.694 1.00 93.31 99 PHE A CA 1
ATOM 757 C C . PHE A 1 99 ? 6.101 7.601 -8.286 1.00 93.31 99 PHE A C 1
ATOM 759 O O . PHE A 1 99 ? 6.746 7.214 -7.311 1.00 93.31 99 PHE A O 1
ATOM 766 N N . MET A 1 100 ? 5.015 8.372 -8.152 1.00 95.19 100 MET A N 1
ATOM 767 C CA . MET A 1 100 ? 4.525 8.817 -6.845 1.00 95.19 100 MET A CA 1
ATOM 768 C C . MET A 1 100 ? 4.248 7.641 -5.902 1.00 95.19 100 MET A C 1
ATOM 770 O O . MET A 1 100 ? 4.654 7.674 -4.742 1.00 95.19 100 MET A O 1
ATOM 774 N N . SER A 1 101 ? 3.550 6.617 -6.399 1.00 97.19 101 SER A N 1
ATOM 775 C CA . SER A 1 101 ? 3.156 5.447 -5.607 1.00 97.19 101 SER A CA 1
ATOM 776 C C . SER A 1 101 ? 4.383 4.653 -5.147 1.00 97.19 101 SER A C 1
ATOM 778 O O . SER A 1 101 ? 4.503 4.350 -3.965 1.00 97.19 101 SER A O 1
ATOM 780 N N . TYR A 1 102 ? 5.343 4.419 -6.045 1.00 96.56 102 TYR A N 1
ATOM 781 C CA . TYR A 1 102 ? 6.606 3.740 -5.767 1.00 96.56 102 TYR A CA 1
ATOM 782 C C . TYR A 1 102 ? 7.427 4.472 -4.703 1.00 96.56 102 TYR A C 1
ATOM 784 O O . TYR A 1 102 ? 7.812 3.864 -3.711 1.00 96.56 102 TYR A O 1
ATOM 792 N N . TRP A 1 103 ? 7.670 5.782 -4.845 1.00 95.81 103 TRP A N 1
ATOM 793 C CA . TRP A 1 103 ? 8.479 6.507 -3.856 1.00 95.81 103 TRP A CA 1
ATOM 794 C C . TRP A 1 103 ? 7.805 6.595 -2.486 1.00 95.81 103 TRP A C 1
ATOM 796 O O . TRP A 1 103 ? 8.498 6.587 -1.468 1.00 95.81 103 TRP A O 1
ATOM 806 N N . LEU A 1 104 ? 6.473 6.660 -2.430 1.00 97.69 104 LEU A N 1
ATOM 807 C CA . LEU A 1 104 ? 5.748 6.619 -1.159 1.00 97.69 104 LEU A CA 1
ATOM 808 C C . LEU A 1 104 ? 5.797 5.237 -0.503 1.00 97.69 104 LEU A C 1
ATOM 810 O O . LEU A 1 104 ? 5.968 5.171 0.713 1.00 97.69 104 LEU A O 1
ATOM 814 N N . GLN A 1 105 ? 5.698 4.167 -1.291 1.00 96.88 105 GLN A N 1
ATOM 815 C CA . GLN A 1 105 ? 5.798 2.792 -0.809 1.00 96.88 105 GLN A CA 1
ATOM 816 C C . GLN A 1 105 ? 7.220 2.460 -0.348 1.00 96.88 105 GLN A C 1
ATOM 818 O O . GLN A 1 105 ? 7.431 2.098 0.804 1.00 96.88 105 GLN A O 1
ATOM 823 N N . ALA A 1 106 ? 8.215 2.664 -1.212 1.00 93.94 106 ALA A N 1
ATOM 824 C CA . ALA A 1 106 ? 9.606 2.298 -0.953 1.00 93.94 106 ALA A CA 1
ATOM 825 C C . ALA A 1 106 ? 10.245 3.123 0.180 1.00 93.94 106 ALA A C 1
ATOM 827 O O . ALA A 1 106 ? 11.184 2.676 0.829 1.00 93.94 106 ALA A O 1
ATOM 828 N N . SER A 1 107 ? 9.727 4.326 0.465 1.00 93.94 107 SER A N 1
ATOM 829 C CA . SER A 1 107 ? 10.134 5.107 1.646 1.00 93.94 107 SER A CA 1
ATOM 830 C C . SER A 1 107 ? 9.392 4.730 2.934 1.00 93.94 107 SER A C 1
ATOM 832 O O . SER A 1 107 ? 9.680 5.302 3.985 1.00 93.94 107 SER A O 1
ATOM 834 N N . GLY A 1 108 ? 8.414 3.819 2.865 1.00 93.19 108 GLY A N 1
ATOM 835 C CA . GLY A 1 108 ? 7.530 3.465 3.976 1.00 93.19 108 GLY A CA 1
ATOM 836 C C . GLY A 1 108 ? 6.569 4.586 4.384 1.00 93.19 108 GLY A C 1
ATOM 837 O O . GLY A 1 108 ? 6.032 4.567 5.491 1.00 93.19 108 GLY A O 1
ATOM 838 N N . ARG A 1 109 ? 6.369 5.605 3.534 1.00 95.69 109 ARG A N 1
ATOM 839 C CA . ARG A 1 109 ? 5.543 6.776 3.860 1.00 95.69 109 ARG A CA 1
ATOM 840 C C . ARG A 1 109 ? 4.049 6.509 3.714 1.00 95.69 109 ARG A C 1
ATOM 842 O O . ARG A 1 109 ? 3.270 7.136 4.437 1.00 95.69 109 ARG A O 1
ATOM 849 N N . ALA A 1 110 ? 3.649 5.662 2.771 1.00 97.62 110 ALA A N 1
ATOM 850 C CA . ALA A 1 110 ? 2.249 5.344 2.526 1.00 97.62 110 ALA A CA 1
ATOM 851 C C . ALA A 1 110 ? 2.044 3.854 2.267 1.00 97.62 110 ALA A C 1
ATOM 853 O O . ALA A 1 110 ? 2.936 3.190 1.750 1.00 97.62 110 ALA A O 1
ATOM 854 N N . THR A 1 111 ? 0.839 3.374 2.565 1.00 97.50 111 THR A N 1
ATOM 855 C CA . THR A 1 111 ? 0.375 2.049 2.142 1.00 97.50 111 THR A CA 1
ATOM 856 C C . THR A 1 111 ? -0.363 2.163 0.811 1.00 97.50 111 THR A C 1
ATOM 858 O O . THR A 1 111 ? -1.289 2.966 0.672 1.00 97.50 111 THR A O 1
ATOM 861 N N . ILE A 1 112 ? 0.021 1.344 -0.159 1.00 98.44 112 ILE A N 1
ATOM 862 C CA . ILE A 1 112 ? -0.623 1.230 -1.464 1.00 98.44 112 ILE A CA 1
ATOM 863 C C . ILE A 1 112 ? -1.739 0.184 -1.390 1.00 98.44 112 ILE A C 1
ATOM 865 O O . ILE A 1 112 ? -1.516 -0.950 -0.972 1.00 98.44 112 ILE A O 1
ATOM 869 N N . VAL A 1 113 ? -2.949 0.553 -1.809 1.00 97.75 113 VAL A N 1
ATOM 870 C CA . VAL A 1 113 ? -4.142 -0.303 -1.750 1.00 97.75 113 VAL A CA 1
ATOM 871 C C . VAL A 1 113 ? -4.770 -0.404 -3.135 1.00 97.75 113 VAL A C 1
ATOM 873 O O . VAL A 1 113 ? -4.973 0.599 -3.821 1.00 97.75 113 VAL A O 1
ATOM 876 N N . GLY A 1 114 ? -5.103 -1.617 -3.562 1.00 95.81 114 GLY A N 1
ATOM 877 C CA . GLY A 1 114 ? -5.707 -1.857 -4.869 1.00 95.81 114 GLY A CA 1
ATOM 878 C C . GLY A 1 114 ? -6.013 -3.330 -5.098 1.00 95.81 114 GLY A C 1
ATOM 879 O O . GLY A 1 114 ? -5.543 -4.190 -4.362 1.00 95.81 114 GLY A O 1
ATOM 880 N N . GLN A 1 115 ? -6.804 -3.633 -6.126 1.00 92.88 115 GLN A N 1
ATOM 881 C CA . GLN A 1 115 ? -7.025 -5.024 -6.555 1.00 92.88 115 GLN A CA 1
ATOM 882 C C . GLN A 1 115 ? -5.931 -5.538 -7.496 1.00 92.88 115 GLN A C 1
ATOM 884 O O . GLN A 1 115 ? -5.656 -6.732 -7.543 1.00 92.88 115 GLN A O 1
ATOM 889 N N . TYR A 1 116 ? -5.305 -4.624 -8.237 1.00 93.75 116 TYR A N 1
ATOM 890 C CA . TYR A 1 116 ? -4.288 -4.917 -9.239 1.00 93.75 116 TYR A CA 1
ATOM 891 C C . TYR A 1 116 ? -3.086 -4.004 -9.037 1.00 93.75 116 TYR A C 1
ATOM 893 O O . TYR A 1 116 ? -3.226 -2.897 -8.502 1.00 93.75 116 TYR A O 1
ATOM 901 N N . SER A 1 117 ? -1.934 -4.445 -9.534 1.00 95.25 117 SER A N 1
ATOM 902 C CA . SER A 1 117 ? -0.789 -3.567 -9.757 1.00 95.25 117 SER A CA 1
ATOM 903 C C . SER A 1 117 ? -1.144 -2.426 -10.713 1.00 95.25 117 SER A C 1
ATOM 905 O O . SER A 1 117 ? -2.135 -2.471 -11.452 1.00 95.25 117 SER A O 1
ATOM 907 N N . THR A 1 118 ? -0.331 -1.374 -10.689 1.00 96.56 118 THR A N 1
ATOM 908 C CA . THR A 1 118 ? -0.394 -0.315 -11.704 1.00 96.56 118 THR A CA 1
ATOM 909 C C . THR A 1 118 ? 0.047 -0.837 -13.080 1.00 96.56 118 THR A C 1
ATOM 911 O O . THR A 1 118 ? 0.444 -1.989 -13.214 1.00 96.56 118 THR A O 1
ATOM 914 N N . GLU A 1 119 ? -0.030 -0.013 -14.125 1.00 94.44 119 GLU A N 1
ATOM 915 C CA . GLU A 1 119 ? 0.195 -0.466 -15.514 1.00 94.44 119 GLU A CA 1
ATOM 916 C C . GLU A 1 119 ? 1.626 -0.971 -15.802 1.00 94.44 119 GLU A C 1
ATOM 918 O O . GLU A 1 119 ? 1.846 -1.761 -16.718 1.00 94.44 119 GLU A O 1
ATOM 923 N N . GLY A 1 120 ? 2.629 -0.490 -15.068 1.00 91.12 120 GLY A N 1
ATOM 924 C CA . GLY A 1 120 ? 4.044 -0.759 -15.320 1.00 91.12 120 GLY A CA 1
ATOM 925 C C . GLY A 1 120 ? 4.660 0.143 -16.396 1.00 91.12 120 GLY A C 1
ATOM 926 O O . GLY A 1 120 ? 5.561 -0.276 -17.131 1.00 91.12 120 GLY A O 1
ATOM 927 N N . GLY A 1 121 ? 4.188 1.385 -16.511 1.00 85.06 121 GLY A N 1
ATOM 928 C CA . GLY A 1 121 ? 4.559 2.377 -17.526 1.00 85.06 121 GLY A CA 1
ATOM 929 C C . GLY A 1 121 ? 5.577 3.429 -17.061 1.00 85.06 121 GLY A C 1
ATOM 930 O O . GLY A 1 121 ? 5.435 4.608 -17.392 1.00 85.06 121 GLY A O 1
ATOM 931 N N . GLY A 1 122 ? 6.615 3.023 -16.326 1.00 71.38 122 GLY A N 1
ATOM 932 C CA . GLY A 1 122 ? 7.680 3.880 -15.766 1.00 71.38 122 GLY A CA 1
ATOM 933 C C . GLY A 1 122 ? 8.810 4.292 -16.713 1.00 71.38 122 GLY A C 1
ATOM 934 O O . GLY A 1 122 ? 9.807 4.872 -16.289 1.00 71.38 122 GLY A O 1
ATOM 935 N N . GLY A 1 123 ? 8.703 3.986 -18.004 1.00 70.81 123 GLY A N 1
ATOM 936 C CA . GLY A 1 123 ? 9.753 4.272 -18.970 1.00 70.81 123 GLY A CA 1
ATOM 937 C C . GLY A 1 123 ? 9.897 5.774 -19.198 1.00 70.81 123 GLY A C 1
ATOM 938 O O . GLY A 1 123 ? 8.951 6.443 -19.612 1.00 70.81 123 GLY A O 1
ATOM 939 N N . ASN A 1 124 ? 11.103 6.313 -19.013 1.00 71.19 124 ASN A N 1
ATOM 940 C CA . ASN A 1 124 ? 11.407 7.691 -19.391 1.00 71.19 124 ASN A CA 1
ATOM 941 C C . ASN A 1 124 ? 11.278 7.829 -20.916 1.00 71.19 124 ASN A C 1
ATOM 943 O O . ASN A 1 124 ? 12.060 7.221 -21.644 1.00 71.19 124 ASN A O 1
ATOM 947 N N . VAL A 1 125 ? 10.320 8.609 -21.424 1.00 75.19 125 VAL A N 1
ATOM 948 C CA . VAL A 1 125 ? 10.082 8.736 -22.874 1.00 75.19 125 VAL A CA 1
ATOM 949 C C . VAL A 1 125 ? 10.804 9.950 -23.451 1.00 75.19 125 VAL A C 1
ATOM 951 O O . VAL A 1 125 ? 10.645 11.072 -22.974 1.00 75.19 125 VAL A O 1
ATOM 954 N N . ASN A 1 126 ? 11.534 9.738 -24.545 1.00 79.88 126 ASN A N 1
ATOM 955 C CA . ASN A 1 126 ? 12.020 10.807 -25.410 1.00 79.88 126 ASN A CA 1
ATOM 956 C C . ASN A 1 126 ? 11.222 10.844 -26.715 1.00 79.88 126 ASN A C 1
ATOM 958 O O . ASN A 1 126 ? 10.760 9.819 -27.215 1.00 79.88 126 ASN A O 1
ATOM 962 N N . ALA A 1 127 ? 11.133 12.036 -27.300 1.00 84.25 127 ALA A N 1
ATOM 963 C CA . ALA A 1 127 ? 10.452 12.278 -28.562 1.00 84.25 127 ALA A CA 1
ATOM 964 C C . ALA A 1 127 ? 11.436 12.785 -29.624 1.00 84.25 127 ALA A C 1
ATOM 966 O O . ALA A 1 127 ? 12.245 13.677 -29.363 1.00 84.25 127 ALA A O 1
ATOM 967 N N . ILE A 1 128 ? 11.330 12.259 -30.844 1.00 86.81 128 ILE A N 1
ATOM 968 C CA . ILE A 1 128 ? 12.039 12.765 -32.023 1.00 86.81 128 ILE A CA 1
ATOM 969 C C . ILE A 1 128 ? 11.008 13.267 -33.027 1.00 86.81 128 ILE A C 1
ATOM 971 O O . ILE A 1 128 ? 10.131 12.519 -33.465 1.00 86.81 128 ILE A O 1
ATOM 975 N N . THR A 1 129 ? 11.140 14.529 -33.433 1.00 93.88 129 THR A N 1
ATOM 976 C CA . THR A 1 129 ? 10.345 15.091 -34.528 1.00 93.88 129 THR A CA 1
ATOM 977 C C . THR A 1 129 ? 10.925 14.647 -35.866 1.00 93.88 129 THR A C 1
ATOM 979 O O . THR A 1 129 ? 12.052 14.988 -36.224 1.00 93.88 129 THR A O 1
ATOM 982 N N . MET A 1 130 ? 10.133 13.897 -36.619 1.00 93.12 130 MET A N 1
ATOM 983 C CA . MET A 1 130 ? 10.467 13.360 -37.932 1.00 93.12 130 MET A CA 1
ATOM 984 C C . MET A 1 130 ? 10.033 14.332 -39.048 1.00 93.12 130 MET A C 1
ATOM 986 O O . MET A 1 130 ? 9.144 15.171 -38.843 1.00 93.12 130 MET A O 1
ATOM 990 N N . PRO A 1 131 ? 10.603 14.224 -40.266 1.00 93.25 131 PRO A N 1
ATOM 991 C CA . PRO A 1 131 ? 10.110 14.963 -41.426 1.00 93.25 131 PRO A CA 1
ATOM 992 C C . PRO A 1 131 ? 8.599 14.773 -41.621 1.00 93.25 131 PRO A C 1
ATOM 994 O O . PRO A 1 131 ? 8.076 13.676 -41.452 1.00 93.25 131 PRO A O 1
ATOM 997 N N . GLY A 1 132 ? 7.890 15.846 -41.978 1.00 91.81 132 GLY A N 1
ATOM 998 C CA . GLY A 1 132 ? 6.427 15.824 -42.104 1.00 91.81 132 GLY A CA 1
ATOM 999 C C . GLY A 1 132 ? 5.664 16.026 -40.789 1.00 91.81 132 GLY A C 1
ATOM 1000 O O . GLY A 1 132 ? 4.439 16.025 -40.814 1.00 91.81 132 GLY A O 1
ATOM 1001 N N . GLY A 1 133 ? 6.358 16.248 -39.665 1.00 92.50 133 GLY A N 1
ATOM 1002 C CA . GLY A 1 133 ? 5.737 16.592 -38.381 1.00 92.50 133 GLY A CA 1
ATOM 1003 C C . GLY A 1 133 ? 5.291 15.393 -37.542 1.00 92.50 133 GLY A C 1
ATOM 1004 O O . GLY A 1 133 ? 4.626 15.587 -36.529 1.00 92.50 133 GLY A O 1
ATOM 1005 N N . PHE A 1 134 ? 5.654 14.167 -37.932 1.00 92.62 134 PHE A N 1
ATOM 1006 C CA . PHE A 1 134 ? 5.425 12.985 -37.100 1.00 92.62 134 PHE A CA 1
ATOM 1007 C C . PHE A 1 134 ? 6.321 13.022 -35.860 1.00 92.62 134 PHE A C 1
ATOM 1009 O O . PHE A 1 134 ? 7.467 13.466 -35.930 1.00 92.62 134 PHE A O 1
ATOM 1016 N N . ILE A 1 135 ? 5.815 12.519 -34.738 1.00 88.88 135 ILE A N 1
ATOM 1017 C CA . ILE A 1 135 ? 6.577 12.380 -33.497 1.00 88.88 135 ILE A CA 1
ATOM 1018 C C . ILE A 1 135 ? 6.798 10.891 -33.255 1.00 88.88 135 ILE A C 1
ATOM 1020 O O . ILE A 1 135 ? 5.837 10.127 -33.172 1.00 88.88 135 ILE A O 1
ATOM 1024 N N . PHE A 1 136 ? 8.060 10.483 -33.164 1.00 87.69 136 PHE A N 1
ATOM 1025 C CA . PHE A 1 136 ? 8.440 9.142 -32.740 1.00 87.69 136 PHE A CA 1
ATOM 1026 C C . PHE A 1 136 ? 8.841 9.183 -31.267 1.00 87.69 136 PHE A C 1
ATOM 1028 O O . PHE A 1 136 ? 9.819 9.844 -30.913 1.00 87.69 136 PHE A O 1
ATOM 1035 N N . ASN A 1 137 ? 8.075 8.494 -30.426 1.00 83.50 137 ASN A N 1
ATOM 1036 C CA . ASN A 1 137 ? 8.364 8.337 -29.007 1.00 83.50 137 ASN A CA 1
ATOM 1037 C C . ASN A 1 137 ? 9.096 7.018 -28.776 1.00 83.50 137 ASN A C 1
ATOM 1039 O O . ASN A 1 137 ? 8.725 5.997 -29.354 1.00 83.50 137 ASN A O 1
ATOM 1043 N N . TYR A 1 138 ? 10.114 7.041 -27.926 1.00 81.69 138 TYR A N 1
ATOM 1044 C CA . TYR A 1 138 ? 10.846 5.847 -27.525 1.00 81.69 138 TYR A CA 1
ATOM 1045 C C . TYR A 1 138 ? 11.254 5.931 -26.057 1.00 81.69 138 TYR A C 1
ATOM 1047 O O . TYR A 1 138 ? 11.508 7.017 -25.531 1.00 81.69 138 TYR A O 1
ATOM 1055 N N . THR A 1 139 ? 11.347 4.776 -25.407 1.00 82.88 139 THR A N 1
ATOM 1056 C CA . THR A 1 139 ? 11.858 4.669 -24.040 1.00 82.88 139 THR A CA 1
ATOM 1057 C C . THR A 1 139 ? 13.364 4.928 -24.040 1.00 82.88 139 THR A C 1
ATOM 1059 O O . THR A 1 139 ? 14.134 4.213 -24.677 1.00 82.88 139 THR A O 1
ATOM 1062 N N . ALA A 1 140 ? 13.782 5.984 -23.352 1.00 81.12 140 ALA A N 1
ATOM 1063 C CA . ALA A 1 140 ? 15.162 6.439 -23.231 1.00 81.12 140 ALA A CA 1
ATOM 1064 C C . ALA A 1 140 ? 15.871 5.909 -21.973 1.00 81.12 140 ALA A C 1
ATOM 1066 O O . ALA A 1 140 ? 17.094 6.025 -21.861 1.00 81.12 140 ALA A O 1
ATOM 1067 N N . GLY A 1 141 ? 15.118 5.343 -21.031 1.00 86.31 141 GLY A N 1
ATOM 1068 C CA . GLY A 1 141 ? 15.646 4.741 -19.814 1.00 86.31 141 GLY A CA 1
ATOM 1069 C C . GLY A 1 141 ? 14.545 4.203 -18.907 1.00 86.31 141 GLY A C 1
ATOM 1070 O O . GLY A 1 141 ? 13.359 4.387 -19.181 1.00 86.31 141 GLY A O 1
ATOM 1071 N N . THR A 1 142 ? 14.968 3.575 -17.820 1.00 90.31 142 THR A N 1
ATOM 1072 C CA . THR A 1 142 ? 14.132 3.105 -16.709 1.00 90.31 142 THR A CA 1
ATOM 1073 C C . THR A 1 142 ? 14.785 3.543 -15.408 1.00 90.31 142 THR A C 1
ATOM 1075 O O . THR A 1 142 ? 15.969 3.881 -15.408 1.00 90.31 142 THR A O 1
ATOM 1078 N N . ASP A 1 143 ? 14.043 3.500 -14.315 1.00 91.50 143 ASP A N 1
ATOM 1079 C CA . ASP A 1 143 ? 14.640 3.576 -12.989 1.00 91.50 143 ASP A CA 1
ATOM 1080 C C . ASP A 1 143 ? 14.879 2.157 -12.460 1.00 91.50 143 ASP A C 1
ATOM 1082 O O . ASP A 1 143 ? 14.119 1.231 -12.768 1.00 91.50 143 ASP A O 1
ATOM 1086 N N . ILE A 1 144 ? 15.983 1.987 -11.737 1.00 93.06 144 ILE A N 1
ATOM 1087 C CA . ILE A 1 144 ? 16.422 0.739 -11.110 1.00 93.06 144 ILE A CA 1
ATOM 1088 C C . ILE A 1 144 ? 16.378 0.949 -9.604 1.00 93.06 144 ILE A C 1
ATOM 1090 O O . ILE A 1 144 ? 16.972 1.898 -9.096 1.00 93.06 144 ILE A O 1
ATOM 1094 N N . ASP A 1 145 ? 15.676 0.072 -8.906 1.00 92.75 145 ASP A N 1
ATOM 1095 C CA . ASP A 1 145 ? 15.619 0.054 -7.453 1.00 92.75 145 ASP A CA 1
ATOM 1096 C C . ASP A 1 145 ? 17.004 -0.311 -6.883 1.00 92.75 145 ASP A C 1
ATOM 1098 O O . ASP A 1 145 ? 17.686 -1.228 -7.356 1.00 92.75 145 ASP A O 1
ATOM 1102 N N . ASN A 1 146 ? 17.466 0.458 -5.897 1.00 92.81 146 ASN A N 1
ATOM 1103 C CA . ASN A 1 146 ? 18.821 0.321 -5.369 1.00 92.81 146 ASN A CA 1
ATOM 1104 C C . ASN A 1 146 ? 18.991 -0.841 -4.386 1.00 92.81 146 ASN A C 1
ATOM 1106 O O . ASN A 1 146 ? 20.128 -1.253 -4.152 1.00 92.81 146 ASN A O 1
ATOM 1110 N N . GLU A 1 147 ? 17.902 -1.379 -3.840 1.00 91.12 147 GLU A N 1
ATOM 1111 C CA . GLU A 1 147 ? 17.929 -2.535 -2.943 1.00 91.12 147 GLU A CA 1
ATOM 1112 C C . GLU A 1 147 ? 17.881 -3.850 -3.725 1.00 91.12 147 GLU A C 1
ATOM 1114 O O . GLU A 1 147 ? 18.619 -4.786 -3.415 1.00 91.12 147 GLU A O 1
ATOM 1119 N N . THR A 1 148 ? 17.051 -3.912 -4.767 1.00 90.81 148 THR A N 1
ATOM 1120 C CA . THR A 1 148 ? 16.803 -5.134 -5.547 1.00 90.81 148 THR A CA 1
ATOM 1121 C C . THR A 1 148 ? 17.651 -5.243 -6.815 1.00 90.81 148 THR A C 1
ATOM 1123 O O . THR A 1 148 ? 17.780 -6.337 -7.362 1.00 90.81 148 THR A O 1
ATOM 1126 N N . ASP A 1 149 ? 18.234 -4.136 -7.289 1.00 91.94 149 ASP A N 1
ATOM 1127 C CA . ASP A 1 149 ? 18.928 -4.026 -8.585 1.00 91.94 149 ASP A CA 1
ATOM 1128 C C . ASP A 1 149 ? 18.045 -4.389 -9.798 1.00 91.94 149 ASP A C 1
ATOM 1130 O O . ASP A 1 149 ? 18.531 -4.726 -10.879 1.00 91.94 149 ASP A O 1
ATOM 1134 N N . MET A 1 150 ? 16.724 -4.298 -9.626 1.00 90.75 150 MET A N 1
ATOM 1135 C CA . MET A 1 150 ? 15.718 -4.572 -10.650 1.00 90.75 150 MET A CA 1
ATOM 1136 C C . MET A 1 150 ? 15.014 -3.278 -11.078 1.00 90.75 150 MET A C 1
ATOM 1138 O O . MET A 1 150 ? 15.044 -2.286 -10.347 1.00 90.75 150 MET A O 1
ATOM 1142 N N . PRO A 1 151 ? 14.372 -3.236 -12.263 1.00 90.12 151 PRO A N 1
ATOM 1143 C CA . PRO A 1 151 ? 13.491 -2.126 -12.607 1.00 90.12 151 PRO A CA 1
ATOM 1144 C C . PRO A 1 151 ? 12.442 -1.913 -11.517 1.00 90.12 151 PRO A C 1
ATOM 1146 O O . PRO A 1 151 ? 11.828 -2.880 -11.077 1.00 90.12 151 PRO A O 1
ATOM 1149 N N . THR A 1 152 ? 12.234 -0.659 -11.116 1.00 89.50 152 THR A N 1
ATOM 1150 C CA . THR A 1 152 ? 11.371 -0.301 -9.976 1.00 89.50 152 THR A CA 1
ATOM 1151 C C . THR A 1 152 ? 9.964 -0.892 -10.101 1.00 89.50 152 THR A C 1
ATOM 1153 O O . THR A 1 152 ? 9.525 -1.665 -9.262 1.00 89.50 152 THR A O 1
ATOM 1156 N N . PHE A 1 153 ? 9.265 -0.549 -11.182 1.00 89.69 153 PHE A N 1
ATOM 1157 C CA . PHE A 1 153 ? 7.909 -1.020 -11.480 1.00 89.69 153 PHE A CA 1
ATOM 1158 C C . PHE A 1 153 ? 7.672 -1.227 -12.984 1.00 89.69 153 PHE A C 1
ATOM 1160 O O . PHE A 1 153 ? 6.570 -1.559 -13.413 1.00 89.69 153 PHE A O 1
ATOM 1167 N N . GLN A 1 154 ? 8.685 -1.024 -13.831 1.00 89.19 154 GLN A N 1
ATOM 1168 C CA . GLN A 1 154 ? 8.530 -1.157 -15.279 1.00 89.19 154 GLN A CA 1
ATOM 1169 C C . GLN A 1 154 ? 8.076 -2.578 -15.655 1.00 89.19 154 GLN A C 1
ATOM 1171 O O . GLN A 1 154 ? 8.723 -3.551 -15.281 1.00 89.19 154 GLN A O 1
ATOM 1176 N N . ALA A 1 155 ? 6.998 -2.678 -16.440 1.00 86.62 155 ALA A N 1
ATOM 1177 C CA . ALA A 1 155 ? 6.339 -3.920 -16.870 1.00 86.62 155 ALA A CA 1
ATOM 1178 C C . ALA A 1 155 ? 5.683 -4.779 -15.765 1.00 86.62 155 ALA A C 1
ATOM 1180 O O . ALA A 1 155 ? 5.089 -5.801 -16.095 1.00 86.62 155 ALA A O 1
ATOM 1181 N N . VAL A 1 156 ? 5.762 -4.371 -14.496 1.00 89.81 156 VAL A N 1
ATOM 1182 C CA . VAL A 1 156 ? 5.155 -5.080 -13.349 1.00 89.81 156 VAL A CA 1
ATOM 1183 C C . VAL A 1 156 ? 4.076 -4.231 -12.668 1.00 89.81 156 VAL A C 1
ATOM 1185 O O . VAL A 1 156 ? 3.082 -4.757 -12.172 1.00 89.81 156 VAL A O 1
ATOM 1188 N N . GLY A 1 157 ? 4.267 -2.913 -12.664 1.00 93.88 157 GLY A N 1
ATOM 1189 C CA . GLY A 1 157 ? 3.497 -1.970 -11.870 1.00 93.88 157 GLY A CA 1
ATOM 1190 C C . GLY A 1 157 ? 3.958 -1.914 -10.415 1.00 93.88 157 GLY A C 1
ATOM 1191 O O . GLY A 1 157 ? 4.714 -2.756 -9.935 1.00 93.88 157 GLY A O 1
ATOM 1192 N N . VAL A 1 158 ? 3.503 -0.886 -9.706 1.00 95.94 158 VAL A N 1
ATOM 1193 C CA . VAL A 1 158 ? 3.596 -0.790 -8.252 1.00 95.94 158 VAL A CA 1
ATOM 1194 C C . VAL A 1 158 ? 2.579 -1.763 -7.674 1.00 95.94 158 VAL A C 1
ATOM 1196 O O . VAL A 1 158 ? 1.375 -1.633 -7.919 1.00 95.94 158 VAL A O 1
ATOM 1199 N N . VAL A 1 159 ? 3.073 -2.763 -6.950 1.00 95.25 159 VAL A N 1
ATOM 1200 C CA . VAL A 1 159 ? 2.252 -3.814 -6.344 1.00 95.25 159 VAL A CA 1
ATOM 1201 C C . VAL A 1 159 ? 1.616 -3.263 -5.063 1.00 95.25 159 VAL A C 1
ATOM 1203 O O . VAL A 1 159 ? 2.347 -2.720 -4.238 1.00 95.25 159 VAL A O 1
ATOM 1206 N N . PRO A 1 160 ? 0.291 -3.378 -4.856 1.00 95.31 160 PRO A N 1
ATOM 1207 C CA . PRO A 1 160 ? -0.337 -2.931 -3.616 1.00 95.31 160 PRO A CA 1
ATOM 1208 C C . PRO A 1 160 ? 0.195 -3.683 -2.390 1.00 95.31 160 PRO A C 1
ATOM 1210 O O . PRO A 1 160 ? 0.312 -4.906 -2.433 1.00 95.31 160 PRO A O 1
ATOM 1213 N N . ASP A 1 161 ? 0.435 -2.966 -1.291 1.00 93.50 161 ASP A N 1
ATOM 1214 C CA . ASP A 1 161 ? 0.720 -3.559 0.024 1.00 93.50 161 ASP A CA 1
ATOM 1215 C C . ASP A 1 161 ? -0.517 -4.288 0.568 1.00 93.50 161 ASP A C 1
ATOM 1217 O O . ASP A 1 161 ? -0.417 -5.360 1.160 1.00 93.50 161 ASP A O 1
ATOM 1221 N N . VAL A 1 162 ? -1.702 -3.707 0.342 1.00 89.62 162 VAL A N 1
ATOM 1222 C CA . VAL A 1 162 ? -2.996 -4.325 0.649 1.00 89.62 162 VAL A CA 1
ATOM 1223 C C . VAL A 1 162 ? -3.690 -4.653 -0.664 1.00 89.62 162 VAL A C 1
ATOM 1225 O O . VAL A 1 162 ? -4.238 -3.776 -1.344 1.00 89.62 162 VAL A O 1
ATOM 1228 N N . ARG A 1 163 ? -3.664 -5.939 -1.018 1.00 90.19 163 ARG A N 1
ATOM 1229 C CA . ARG A 1 163 ? -4.357 -6.458 -2.193 1.00 90.19 163 ARG A CA 1
ATOM 1230 C C . ARG A 1 163 ? -5.804 -6.776 -1.842 1.00 90.19 163 ARG A C 1
ATOM 1232 O O . ARG A 1 163 ? -6.080 -7.714 -1.102 1.00 90.19 163 ARG A O 1
ATOM 1239 N N . VAL A 1 164 ? -6.724 -5.999 -2.401 1.00 85.69 164 VAL A N 1
ATOM 1240 C CA . VAL A 1 164 ? -8.157 -6.290 -2.307 1.00 85.69 164 VAL A CA 1
ATOM 1241 C C . VAL A 1 164 ? -8.461 -7.454 -3.254 1.00 85.69 164 VAL A C 1
ATOM 1243 O O . VAL A 1 164 ? -8.131 -7.355 -4.437 1.00 85.69 164 VAL A O 1
ATOM 1246 N N . PRO A 1 165 ? -9.054 -8.563 -2.785 1.00 81.31 165 PRO A N 1
ATOM 1247 C CA . PRO A 1 165 ? -9.375 -9.685 -3.656 1.00 81.31 165 PRO A CA 1
ATOM 1248 C C . PRO A 1 165 ? -10.349 -9.299 -4.776 1.00 81.31 165 PRO A C 1
ATOM 1250 O O . PRO A 1 165 ? -11.172 -8.391 -4.636 1.00 81.31 165 PRO A O 1
ATOM 1253 N N . VAL A 1 166 ? -10.259 -10.014 -5.896 1.00 88.88 166 VAL A N 1
ATOM 1254 C CA . VAL A 1 166 ? -11.231 -9.941 -6.992 1.00 88.88 166 VAL A CA 1
ATOM 1255 C C . VAL A 1 166 ? -12.113 -11.180 -6.897 1.00 88.88 166 VAL A C 1
ATOM 1257 O O . VAL A 1 166 ? -11.787 -12.240 -7.425 1.00 88.88 166 VAL A O 1
ATOM 1260 N N . THR A 1 167 ? -13.215 -11.050 -6.169 1.00 87.00 167 THR A N 1
ATOM 1261 C CA . THR A 1 167 ? -14.227 -12.096 -5.957 1.00 87.00 167 THR A CA 1
ATOM 1262 C C . THR A 1 167 ? -15.577 -11.664 -6.519 1.00 87.00 167 THR A C 1
ATOM 1264 O O . THR A 1 167 ? -15.820 -10.471 -6.715 1.00 87.00 167 THR A O 1
ATOM 1267 N N . GLU A 1 168 ? -16.488 -12.619 -6.731 1.00 86.50 168 GLU A N 1
ATOM 1268 C CA . GLU A 1 168 ? -17.871 -12.324 -7.136 1.00 86.50 168 GLU A CA 1
ATOM 1269 C C . GLU A 1 168 ? -18.526 -11.294 -6.206 1.00 86.50 168 GLU A C 1
ATOM 1271 O O . GLU A 1 168 ? -19.127 -10.337 -6.683 1.00 86.50 168 GLU A O 1
ATOM 1276 N N . GLU A 1 169 ? -18.325 -11.431 -4.895 1.00 85.44 169 GLU A N 1
ATOM 1277 C CA . GLU A 1 169 ? -18.831 -10.500 -3.888 1.00 85.44 169 GLU A CA 1
ATOM 1278 C C . GLU A 1 169 ? -18.280 -9.080 -4.081 1.00 85.44 169 GLU A C 1
ATOM 1280 O O . GLU A 1 169 ? -19.046 -8.120 -4.175 1.00 85.44 169 GLU A O 1
ATOM 1285 N N . THR A 1 170 ? -16.956 -8.932 -4.208 1.00 81.31 170 THR A N 1
ATOM 1286 C CA . THR A 1 170 ? -16.335 -7.609 -4.391 1.00 81.31 170 THR A CA 1
ATOM 1287 C C . THR A 1 170 ? -16.729 -6.958 -5.721 1.00 81.31 170 THR A C 1
ATOM 1289 O O . THR A 1 170 ? -16.951 -5.747 -5.773 1.00 81.31 170 THR A O 1
ATOM 1292 N N . GLU A 1 171 ? -16.880 -7.729 -6.801 1.00 91.25 171 GLU A N 1
ATOM 1293 C CA . GLU A 1 171 ? -17.310 -7.189 -8.093 1.00 91.25 171 GLU A CA 1
ATOM 1294 C C . GLU A 1 171 ? -18.806 -6.857 -8.108 1.00 91.25 171 GLU A C 1
ATOM 1296 O O . GLU A 1 171 ? -19.199 -5.806 -8.623 1.00 91.25 171 GLU A O 1
ATOM 1301 N N . GLN A 1 172 ? -19.648 -7.682 -7.480 1.00 86.62 172 GLN A N 1
ATOM 1302 C CA . GLN A 1 172 ? -21.065 -7.380 -7.298 1.00 86.62 172 GLN A CA 1
ATOM 1303 C C . GLN A 1 172 ? -21.252 -6.104 -6.471 1.00 86.62 172 GLN A C 1
ATOM 1305 O O . GLN A 1 172 ? -22.030 -5.228 -6.856 1.00 86.62 172 GLN A O 1
ATOM 1310 N N . ARG A 1 173 ? -20.476 -5.938 -5.396 1.00 86.88 173 ARG A N 1
ATOM 1311 C CA . ARG A 1 173 ? -20.503 -4.738 -4.556 1.00 86.88 173 ARG A CA 1
ATOM 1312 C C . ARG A 1 173 ? -20.250 -3.460 -5.358 1.00 86.88 173 ARG A C 1
ATOM 1314 O O . ARG A 1 173 ? -20.943 -2.465 -5.148 1.00 86.88 173 ARG A O 1
ATOM 1321 N N . LYS A 1 174 ? -19.322 -3.480 -6.320 1.00 91.94 174 LYS A N 1
ATOM 1322 C CA . LYS A 1 174 ? -19.092 -2.339 -7.227 1.00 91.94 174 LYS A CA 1
ATOM 1323 C C . LYS A 1 174 ? -20.277 -2.064 -8.146 1.00 91.94 174 LYS A C 1
ATOM 1325 O O . LYS A 1 174 ? -20.617 -0.904 -8.372 1.00 91.94 174 LYS A O 1
ATOM 1330 N N . LEU A 1 175 ? -20.911 -3.110 -8.684 1.00 92.44 175 LEU A N 1
ATOM 1331 C CA . LEU A 1 175 ? -22.099 -2.969 -9.539 1.00 92.44 175 LEU A CA 1
ATOM 1332 C C . LEU A 1 175 ? -23.280 -2.352 -8.779 1.00 92.44 175 LEU A C 1
ATOM 1334 O O . LEU A 1 175 ? -24.073 -1.612 -9.361 1.00 92.44 175 LEU A O 1
ATOM 1338 N N . GLU A 1 176 ? -23.365 -2.620 -7.480 1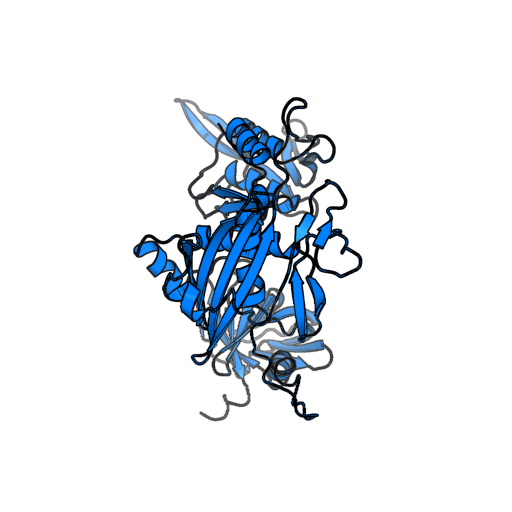.00 94.50 176 GLU A N 1
ATOM 1339 C CA . GLU A 1 176 ? -24.353 -2.047 -6.564 1.00 94.50 176 GLU A CA 1
ATOM 1340 C C . GLU A 1 176 ? -23.997 -0.621 -6.097 1.00 94.50 176 GLU A C 1
ATOM 1342 O O . GLU A 1 176 ? -24.789 0.019 -5.403 1.00 94.50 176 GLU A O 1
ATOM 1347 N N . GLY A 1 177 ? -22.846 -0.086 -6.520 1.00 91.25 177 GLY A N 1
ATOM 1348 C CA . GLY A 1 177 ? -22.393 1.275 -6.225 1.00 91.25 177 GLY A CA 1
ATOM 1349 C C . GLY A 1 177 ? -21.491 1.408 -4.995 1.00 91.25 177 GLY A C 1
ATOM 1350 O O . GLY A 1 177 ? -21.204 2.534 -4.591 1.00 91.25 177 GLY A O 1
ATOM 1351 N N . GLY A 1 178 ? -21.054 0.294 -4.402 1.00 91.12 178 GLY A N 1
ATOM 1352 C CA . GLY A 1 178 ? -20.009 0.276 -3.379 1.00 91.12 178 GLY A CA 1
ATOM 1353 C C . GLY A 1 178 ? -18.605 0.467 -3.959 1.00 91.12 178 GLY A C 1
ATOM 1354 O O . GLY A 1 178 ? -18.402 0.439 -5.174 1.00 91.12 178 GLY A O 1
ATOM 1355 N N . ASP A 1 179 ? -17.620 0.638 -3.077 1.00 96.81 179 ASP A N 1
ATOM 1356 C CA . ASP A 1 179 ? -16.211 0.784 -3.457 1.00 96.81 179 ASP A CA 1
ATOM 1357 C C . ASP A 1 179 ? -15.311 -0.035 -2.515 1.00 96.81 179 ASP A C 1
ATOM 1359 O O . ASP A 1 179 ? -14.767 0.513 -1.556 1.00 96.81 179 ASP A O 1
ATOM 1363 N N . PRO A 1 180 ? -15.124 -1.340 -2.794 1.00 88.31 180 PRO A N 1
ATOM 1364 C CA . PRO A 1 180 ? -14.342 -2.235 -1.937 1.00 88.31 180 PRO A CA 1
ATOM 1365 C C . PRO A 1 180 ? -12.892 -1.786 -1.722 1.00 88.31 180 PRO A C 1
ATOM 1367 O O . PRO A 1 180 ? -12.286 -2.089 -0.700 1.00 88.31 180 PRO A O 1
ATOM 1370 N N . VAL A 1 181 ? -12.312 -1.057 -2.683 1.00 94.25 181 VAL A N 1
ATOM 1371 C CA . VAL A 1 181 ? -10.927 -0.572 -2.581 1.00 94.25 181 VAL A CA 1
ATOM 1372 C C . VAL A 1 181 ? -10.840 0.638 -1.657 1.00 94.25 181 VAL A C 1
ATOM 1374 O O . VAL A 1 181 ? -9.910 0.733 -0.859 1.00 94.25 181 VAL A O 1
ATOM 1377 N N . LEU A 1 182 ? -11.813 1.548 -1.732 1.00 95.88 182 LEU A N 1
ATOM 1378 C CA . LEU A 1 182 ? -11.923 2.649 -0.779 1.00 95.88 182 LEU A CA 1
ATOM 1379 C C . LEU A 1 182 ? -12.244 2.138 0.630 1.00 95.88 182 LEU A C 1
ATOM 1381 O O . LEU A 1 182 ? -11.621 2.595 1.584 1.00 95.88 182 LEU A O 1
ATOM 1385 N N . GLU A 1 183 ? -13.182 1.196 0.751 1.00 87.19 183 GLU A N 1
ATOM 1386 C CA . GLU A 1 183 ? -13.558 0.552 2.016 1.00 87.19 183 GLU A CA 1
ATOM 1387 C C . GLU A 1 183 ? -12.318 -0.088 2.676 1.00 87.19 183 GLU A C 1
ATOM 1389 O O . GLU A 1 183 ? -11.978 0.275 3.802 1.00 87.19 183 GLU A O 1
ATOM 1394 N N . ALA A 1 184 ? -11.540 -0.886 1.934 1.00 80.81 184 ALA A N 1
ATOM 1395 C CA . ALA A 1 184 ? -10.282 -1.459 2.423 1.00 80.81 184 ALA A CA 1
ATOM 1396 C C . ALA A 1 184 ? -9.241 -0.397 2.828 1.00 80.81 184 ALA A C 1
ATOM 1398 O O . ALA A 1 184 ? -8.528 -0.561 3.818 1.00 80.81 184 ALA A O 1
ATOM 1399 N N . GLY A 1 185 ? -9.149 0.712 2.086 1.00 84.31 185 GLY A N 1
ATOM 1400 C CA . GLY A 1 185 ? -8.265 1.823 2.438 1.00 84.31 185 GLY A CA 1
ATOM 1401 C C . GLY A 1 185 ? -8.654 2.505 3.754 1.00 84.31 185 GLY A C 1
ATOM 1402 O O . GLY A 1 185 ? -7.781 2.840 4.555 1.00 84.31 185 GLY A O 1
ATOM 1403 N N . ILE A 1 186 ? -9.955 2.683 3.999 1.00 82.19 186 ILE A N 1
ATOM 1404 C CA . ILE A 1 186 ? -10.481 3.225 5.259 1.00 82.19 186 ILE A CA 1
ATOM 1405 C C . ILE A 1 186 ? -10.199 2.253 6.408 1.00 82.19 186 ILE A C 1
ATOM 1407 O O . ILE A 1 186 ? -9.711 2.675 7.456 1.00 82.19 186 ILE A O 1
ATOM 1411 N N . ASP A 1 187 ? -10.456 0.962 6.212 1.00 75.31 187 ASP A N 1
ATOM 1412 C CA . ASP A 1 187 ? -10.225 -0.053 7.241 1.00 75.31 187 ASP A CA 1
ATOM 1413 C C . ASP A 1 187 ? -8.741 -0.194 7.588 1.00 75.31 187 ASP A C 1
ATOM 1415 O O . ASP A 1 187 ? -8.381 -0.326 8.760 1.00 75.31 187 ASP A O 1
ATOM 1419 N N . HIS A 1 188 ? -7.849 -0.050 6.607 1.00 81.44 188 HIS A N 1
ATOM 1420 C CA . HIS A 1 188 ? -6.416 -0.016 6.877 1.00 81.44 188 HIS A CA 1
ATOM 1421 C C . HIS A 1 188 ? -5.995 1.221 7.675 1.00 81.44 188 HIS A C 1
ATOM 1423 O O . HIS A 1 188 ? -5.203 1.096 8.607 1.00 81.44 188 HIS A O 1
ATOM 1429 N N . LEU A 1 189 ? -6.539 2.406 7.371 1.00 79.00 189 LEU A N 1
ATOM 1430 C CA . LEU A 1 189 ? -6.283 3.606 8.178 1.00 79.00 189 LEU A CA 1
ATOM 1431 C C . LEU A 1 189 ? -6.756 3.430 9.626 1.00 79.00 189 LEU A C 1
ATOM 1433 O O . LEU A 1 189 ? -6.036 3.804 10.550 1.00 79.00 189 LEU A O 1
ATOM 1437 N N . ARG A 1 190 ? -7.923 2.810 9.832 1.00 74.50 190 ARG A N 1
ATOM 1438 C CA . ARG A 1 190 ? -8.432 2.460 11.169 1.00 74.50 190 ARG A CA 1
ATOM 1439 C C . ARG A 1 190 ? -7.490 1.510 11.900 1.00 74.50 190 ARG A C 1
ATOM 1441 O O . ARG A 1 190 ? -7.203 1.706 13.077 1.00 74.50 190 ARG A O 1
ATOM 1448 N N . ARG A 1 191 ? -6.960 0.508 11.196 1.00 68.00 191 ARG A N 1
ATOM 1449 C CA . ARG A 1 191 ? -5.981 -0.441 11.739 1.00 68.00 191 ARG A CA 1
ATOM 1450 C C . ARG A 1 191 ? -4.680 0.254 12.148 1.00 68.00 191 ARG A C 1
ATOM 1452 O O . ARG A 1 191 ? -4.205 0.021 13.252 1.00 68.00 191 ARG A O 1
ATOM 1459 N N . LEU A 1 192 ? -4.139 1.151 11.321 1.00 69.75 192 LEU A N 1
ATOM 1460 C CA . LEU A 1 192 ? -2.949 1.946 11.666 1.00 69.75 192 LEU A CA 1
ATOM 1461 C C . LEU A 1 192 ? -3.207 2.868 12.866 1.00 69.75 192 LEU A C 1
ATOM 1463 O O . LEU A 1 192 ? -2.360 3.004 13.753 1.00 69.75 192 LEU A O 1
ATOM 1467 N N . ALA A 1 193 ? -4.393 3.480 12.923 1.00 65.75 193 ALA A N 1
ATOM 1468 C CA . ALA A 1 193 ? -4.824 4.249 14.081 1.00 65.75 193 ALA A CA 1
ATOM 1469 C C . ALA A 1 193 ? -4.866 3.388 15.343 1.00 65.75 193 ALA A C 1
ATOM 1471 O O . ALA A 1 193 ? -4.368 3.828 16.377 1.00 65.75 193 ALA A O 1
ATOM 1472 N N . PHE A 1 194 ? -5.365 2.157 15.245 1.00 55.69 194 PHE A N 1
ATOM 1473 C CA . PHE A 1 194 ? -5.381 1.198 16.342 1.00 55.69 194 PHE A CA 1
ATOM 1474 C C . PHE A 1 194 ? -3.982 0.734 16.765 1.00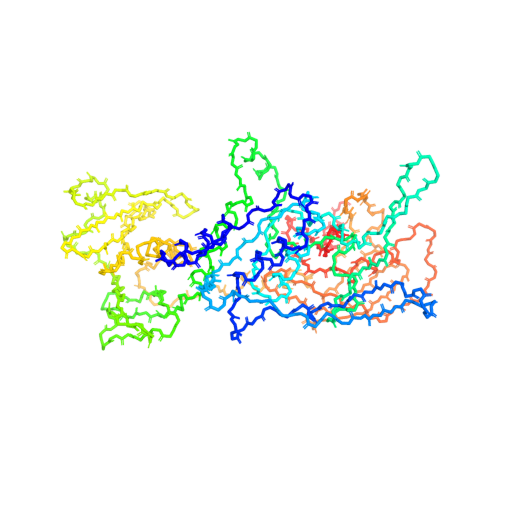 55.69 194 PHE A C 1
ATOM 1476 O O . PHE A 1 194 ? -3.701 0.714 17.953 1.00 55.69 194 PHE A O 1
ATOM 1483 N N . GLU A 1 195 ? -3.073 0.434 15.837 1.00 59.53 195 GLU A N 1
ATOM 1484 C CA . GLU A 1 195 ? -1.697 0.019 16.162 1.00 59.53 195 GLU A CA 1
ATOM 1485 C C . GLU A 1 195 ? -0.917 1.104 16.912 1.00 59.53 195 GLU A C 1
ATOM 1487 O O . GLU A 1 195 ? -0.082 0.806 17.768 1.00 59.53 195 GLU A O 1
ATOM 1492 N N . ARG A 1 196 ? -1.207 2.383 16.641 1.00 59.34 196 ARG A N 1
ATOM 1493 C CA . ARG A 1 196 ? -0.666 3.485 17.448 1.00 59.34 196 ARG A CA 1
ATOM 1494 C C . ARG A 1 196 ? -1.178 3.466 18.877 1.00 59.34 196 ARG A C 1
ATOM 1496 O O . ARG A 1 196 ? -0.497 4.009 19.745 1.00 59.34 196 ARG A O 1
ATOM 1503 N N . LEU A 1 197 ? -2.348 2.893 19.125 1.00 49.25 197 LEU A N 1
ATOM 1504 C CA . LEU A 1 197 ? -2.931 2.702 20.444 1.00 49.25 197 LEU A CA 1
ATOM 1505 C C . LEU A 1 197 ? -2.395 1.389 21.032 1.00 49.25 197 LEU A C 1
ATOM 1507 O O . LEU A 1 197 ? -3.067 0.366 21.000 1.00 49.25 197 LEU A O 1
ATOM 1511 N N . GLY A 1 198 ? -1.170 1.413 21.563 1.00 46.25 198 GLY A N 1
ATOM 1512 C CA . GLY A 1 198 ? -0.584 0.287 22.291 1.00 46.25 198 GLY A CA 1
ATOM 1513 C C . GLY A 1 198 ? -1.563 -0.352 23.287 1.00 46.25 198 GLY A C 1
ATOM 1514 O O . GLY A 1 198 ? -2.326 0.327 23.974 1.00 46.25 198 GLY A O 1
ATOM 1515 N N . HIS A 1 199 ? -1.577 -1.680 23.342 1.00 47.44 199 HIS A N 1
ATOM 1516 C CA . HIS A 1 199 ? -2.532 -2.431 24.156 1.00 47.44 199 HIS A CA 1
ATOM 1517 C C . HIS A 1 199 ? -1.964 -2.679 25.548 1.00 47.44 199 HIS A C 1
ATOM 1519 O O . HIS A 1 199 ? -0.957 -3.372 25.689 1.00 47.44 199 HIS A O 1
ATOM 1525 N N . GLU A 1 200 ? -2.628 -2.152 26.576 1.00 43.56 200 GLU A N 1
ATOM 1526 C CA . GLU A 1 200 ? -2.258 -2.390 27.969 1.00 43.56 200 GLU A CA 1
ATOM 1527 C C . GLU A 1 200 ? -3.448 -3.006 28.725 1.00 43.56 200 GLU A C 1
ATOM 1529 O O . GLU A 1 200 ? -4.521 -2.401 28.824 1.00 43.56 200 GLU A O 1
ATOM 1534 N N . PRO A 1 201 ? -3.308 -4.223 29.275 1.00 38.19 201 PRO A N 1
ATOM 1535 C CA . PRO A 1 201 ? -4.342 -4.816 30.111 1.00 38.19 201 PRO A CA 1
ATOM 1536 C C . PRO A 1 201 ? -4.534 -3.985 31.385 1.00 38.19 201 PRO A C 1
ATOM 1538 O O . PRO A 1 201 ? -3.624 -3.874 32.209 1.00 38.19 201 PRO A O 1
ATOM 1541 N N . THR A 1 202 ? -5.735 -3.448 31.595 1.00 40.97 202 THR A N 1
ATOM 1542 C CA . THR A 1 202 ? -6.074 -2.684 32.802 1.00 40.97 202 THR A CA 1
ATOM 1543 C C . THR A 1 202 ? -6.980 -3.514 33.703 1.00 40.97 202 THR A C 1
ATOM 1545 O O . THR A 1 202 ? -8.002 -4.051 33.278 1.00 40.97 202 THR A O 1
ATOM 1548 N N . THR A 1 203 ? -6.587 -3.671 34.968 1.00 36.34 203 THR A N 1
ATOM 1549 C CA . THR A 1 203 ? -7.331 -4.487 35.940 1.00 36.34 203 THR A CA 1
ATOM 1550 C C . THR A 1 203 ? -8.219 -3.598 36.806 1.00 36.34 203 THR A C 1
ATOM 1552 O O . THR A 1 203 ? -7.722 -2.771 37.567 1.00 36.34 203 THR A O 1
ATOM 1555 N N . PHE A 1 204 ? -9.531 -3.797 36.725 1.00 35.47 204 PHE A N 1
ATOM 1556 C CA . PHE A 1 204 ? -10.541 -3.133 37.542 1.00 35.47 204 PHE A CA 1
ATOM 1557 C C . PHE A 1 204 ? -11.054 -4.063 38.651 1.00 35.47 204 PHE A C 1
ATOM 1559 O O . PHE A 1 204 ? -10.876 -5.281 38.622 1.00 35.47 204 PHE A O 1
ATOM 1566 N N . VAL A 1 205 ? -11.758 -3.490 39.634 1.00 32.97 205 VAL A N 1
ATOM 1567 C CA . VAL A 1 205 ? -12.388 -4.239 40.743 1.00 32.97 205 VAL A CA 1
ATOM 1568 C C . VAL A 1 205 ? -13.419 -5.272 40.236 1.00 32.97 205 VAL A C 1
ATOM 1570 O O . VAL A 1 205 ? -13.722 -6.228 40.946 1.00 32.97 205 VAL A O 1
ATOM 1573 N N . SER A 1 206 ? -13.922 -5.113 39.006 1.00 32.22 206 SER A N 1
ATOM 1574 C CA . SER A 1 206 ? -14.893 -5.993 38.340 1.00 32.22 206 SER A CA 1
ATOM 1575 C C . SER A 1 206 ? -14.309 -6.920 37.257 1.00 32.22 206 SER A C 1
ATOM 1577 O O . SER A 1 206 ? -15.073 -7.684 36.674 1.00 32.22 206 SER A O 1
ATOM 1579 N N . GLY A 1 207 ? -12.996 -6.897 36.980 1.00 34.59 207 GLY A N 1
ATOM 1580 C CA . GLY A 1 207 ? -12.368 -7.737 35.944 1.00 34.59 207 GLY A CA 1
ATOM 1581 C C . GLY A 1 207 ? -11.190 -7.069 35.224 1.00 34.59 207 GLY A C 1
ATOM 1582 O O . GLY A 1 207 ? -10.805 -5.954 35.562 1.00 34.59 207 GLY A O 1
ATOM 1583 N N . THR A 1 208 ? -10.612 -7.747 34.231 1.00 34.44 208 THR A N 1
ATOM 1584 C CA . THR A 1 208 ? -9.555 -7.194 33.362 1.00 34.44 208 THR A CA 1
ATOM 1585 C C . THR A 1 208 ? -10.173 -6.733 32.050 1.00 34.44 208 THR A C 1
ATOM 1587 O O . THR A 1 208 ? -10.918 -7.493 31.438 1.00 34.44 208 THR A O 1
ATOM 1590 N N . VAL A 1 209 ? -9.858 -5.513 31.618 1.00 39.09 209 VAL A N 1
ATOM 1591 C CA . VAL A 1 209 ? -10.258 -4.984 30.310 1.00 39.09 209 VAL A CA 1
ATOM 1592 C C . VAL A 1 209 ? -9.003 -4.587 29.543 1.00 39.09 209 VAL A C 1
ATOM 1594 O O . VAL A 1 209 ? -8.120 -3.929 30.094 1.00 39.09 209 VAL A O 1
ATOM 1597 N N . THR A 1 210 ? -8.918 -4.984 28.277 1.00 38.53 210 THR A N 1
ATOM 1598 C CA . THR A 1 210 ? -7.879 -4.514 27.357 1.00 38.53 210 THR A CA 1
ATOM 1599 C C . THR A 1 210 ? -8.203 -3.072 26.968 1.00 38.53 210 THR A C 1
ATOM 1601 O O . THR A 1 210 ? -9.211 -2.822 26.308 1.00 38.53 210 THR A O 1
ATOM 1604 N N . SER A 1 211 ? -7.389 -2.106 27.400 1.00 45.16 211 SER A N 1
ATOM 1605 C CA . SER A 1 211 ? -7.478 -0.728 26.917 1.00 45.16 211 SER A CA 1
ATOM 1606 C C . SER A 1 211 ? -6.418 -0.506 25.837 1.00 45.16 211 SER A C 1
ATOM 1608 O O . SER A 1 211 ? -5.240 -0.813 26.011 1.00 45.16 211 SER A O 1
ATOM 1610 N N . ALA A 1 212 ? -6.839 0.006 24.685 1.00 46.09 212 ALA A N 1
ATOM 1611 C CA . ALA A 1 212 ? -5.939 0.553 23.673 1.00 46.09 212 ALA A CA 1
ATOM 1612 C C . ALA A 1 212 ? -5.597 2.017 24.019 1.00 46.09 212 ALA A C 1
ATOM 1614 O O . ALA A 1 212 ? -6.448 2.905 24.056 1.00 46.09 212 ALA A O 1
ATOM 1615 N N . VAL A 1 213 ? -4.335 2.270 24.327 1.00 51.94 213 VAL A N 1
ATOM 1616 C CA . VAL A 1 213 ? -3.834 3.556 24.814 1.00 51.94 213 VAL A CA 1
ATOM 1617 C C . VAL A 1 213 ? -2.796 4.055 23.817 1.00 51.94 213 VAL A C 1
ATOM 1619 O O . VAL A 1 213 ? -1.922 3.277 23.452 1.00 51.94 213 VAL A O 1
ATOM 1622 N N . PRO A 1 214 ? -2.810 5.328 23.375 1.00 52.12 214 PRO A N 1
ATOM 1623 C CA . PRO A 1 214 ? -1.784 5.806 22.455 1.00 52.12 214 PRO A CA 1
ATOM 1624 C C . PRO A 1 214 ? -0.369 5.527 22.975 1.00 52.12 214 PRO A C 1
ATOM 1626 O O . PRO A 1 214 ? -0.056 5.722 24.151 1.00 52.12 214 PRO A O 1
ATOM 1629 N N . THR A 1 215 ? 0.488 5.038 22.085 1.00 53.78 215 THR A N 1
ATOM 1630 C CA . THR A 1 215 ? 1.829 4.557 22.415 1.00 53.78 215 THR A CA 1
ATOM 1631 C C . THR A 1 215 ? 2.606 5.652 23.142 1.00 53.78 215 THR A C 1
ATOM 1633 O O . THR A 1 215 ? 2.696 6.787 22.679 1.00 53.78 215 THR A O 1
ATOM 1636 N N . GLY A 1 216 ? 3.164 5.312 24.306 1.00 57.00 216 GLY A N 1
ATOM 1637 C CA . GLY A 1 216 ? 3.958 6.232 25.127 1.00 57.00 216 GLY A CA 1
ATOM 1638 C C . GLY A 1 216 ? 3.160 7.088 26.117 1.00 57.00 216 GLY A C 1
ATOM 1639 O O . GLY A 1 216 ? 3.777 7.781 26.932 1.00 57.00 216 GLY A O 1
ATOM 1640 N N . TRP A 1 217 ? 1.825 7.027 26.107 1.00 64.69 217 TRP A N 1
ATOM 1641 C CA . TRP A 1 217 ? 0.997 7.687 27.118 1.00 64.69 217 TRP A CA 1
ATOM 1642 C C . TRP A 1 217 ? 1.083 6.952 28.455 1.00 64.69 217 TRP A C 1
ATOM 1644 O O . TRP A 1 217 ? 1.204 5.729 28.513 1.00 64.69 217 TRP A O 1
ATOM 1654 N N . LYS A 1 218 ? 1.050 7.712 29.554 1.00 65.06 218 LYS A N 1
ATOM 1655 C CA . LYS A 1 218 ? 1.243 7.167 30.907 1.00 65.06 218 LYS A CA 1
ATOM 1656 C C . LYS A 1 218 ? -0.054 7.199 31.706 1.00 65.06 218 LYS A C 1
ATOM 1658 O O . LYS A 1 218 ? -0.701 8.247 31.710 1.00 65.06 218 LYS A O 1
ATOM 1663 N N . PRO A 1 219 ? -0.403 6.113 32.416 1.00 62.12 219 PRO A N 1
ATOM 1664 C CA . PRO A 1 219 ? -1.554 6.118 33.304 1.00 62.12 219 PRO A CA 1
ATOM 1665 C C . PRO A 1 219 ? -1.313 7.033 34.510 1.00 62.12 219 PRO A C 1
ATOM 1667 O O . PRO A 1 219 ? -0.187 7.164 35.009 1.00 62.12 219 PRO A O 1
ATOM 1670 N N . ASN A 1 220 ? -2.392 7.624 35.015 1.00 63.25 220 ASN A N 1
ATOM 1671 C CA . ASN A 1 220 ? -2.456 8.173 36.361 1.00 63.25 220 ASN A CA 1
ATOM 1672 C C . ASN A 1 220 ? -2.385 7.038 37.411 1.00 63.25 220 ASN A C 1
ATOM 1674 O O . ASN A 1 220 ? -2.358 5.850 37.088 1.00 63.25 220 ASN A O 1
ATOM 1678 N N . ALA A 1 221 ? -2.285 7.393 38.694 1.00 57.06 221 ALA A N 1
ATOM 1679 C CA . ALA A 1 221 ? -2.007 6.426 39.763 1.00 57.06 221 ALA A CA 1
ATOM 1680 C C . ALA A 1 221 ? -3.080 5.328 39.920 1.00 57.06 221 ALA A C 1
ATOM 1682 O O . ALA A 1 221 ? -2.789 4.266 40.468 1.00 57.06 221 ALA A O 1
ATOM 1683 N N . ASP A 1 222 ? -4.301 5.598 39.471 1.00 56.19 222 ASP A N 1
ATOM 1684 C CA . ASP A 1 222 ? -5.473 4.730 39.523 1.00 56.19 222 ASP A CA 1
ATOM 1685 C C . ASP A 1 222 ? -5.837 4.098 38.165 1.00 56.19 222 ASP A C 1
ATOM 1687 O O . ASP A 1 222 ? -6.762 3.293 38.115 1.00 56.19 222 ASP A O 1
ATOM 1691 N N . GLY A 1 223 ? -5.093 4.395 37.092 1.00 52.09 223 GLY A N 1
ATOM 1692 C CA . GLY A 1 223 ? -5.269 3.800 35.760 1.00 52.09 223 GLY A CA 1
ATOM 1693 C C . GLY A 1 223 ? -6.535 4.237 35.016 1.00 52.09 223 GLY A C 1
ATOM 1694 O O . GLY A 1 223 ? -6.940 3.576 34.066 1.00 52.09 223 GLY A O 1
ATOM 1695 N N . THR A 1 224 ? -7.177 5.318 35.458 1.00 53.31 224 THR A N 1
ATOM 1696 C CA . THR A 1 224 ? -8.459 5.822 34.934 1.00 53.31 224 THR A CA 1
ATOM 1697 C C . THR A 1 224 ? -8.285 6.897 33.863 1.00 53.31 224 THR A C 1
ATOM 1699 O O . THR A 1 224 ? -9.166 7.090 33.025 1.00 53.31 224 THR A O 1
ATOM 1702 N N . GLU A 1 225 ? -7.140 7.580 33.860 1.00 61.12 225 GLU A N 1
ATOM 1703 C CA . GLU A 1 225 ? -6.772 8.572 32.854 1.00 61.12 225 GLU A CA 1
ATOM 1704 C C . GLU A 1 225 ? -5.343 8.338 32.380 1.00 61.12 225 GLU A C 1
ATOM 1706 O O . GLU A 1 225 ? -4.448 8.017 33.164 1.00 61.12 225 GLU A O 1
ATOM 1711 N N . TYR A 1 226 ? -5.120 8.572 31.094 1.00 61.69 226 TYR A N 1
ATOM 1712 C CA . TYR A 1 226 ? -3.809 8.507 30.468 1.00 61.69 226 TYR A CA 1
ATOM 1713 C C . TYR A 1 226 ? -3.416 9.888 29.977 1.00 61.69 226 TYR A C 1
ATOM 1715 O O . TYR A 1 226 ? -4.208 10.554 29.318 1.00 61.69 226 TYR A O 1
ATOM 1723 N N . THR A 1 227 ? -2.190 10.310 30.270 1.00 62.75 227 THR A N 1
ATOM 1724 C CA . THR A 1 227 ? -1.662 11.609 29.838 1.00 62.75 227 THR A CA 1
ATOM 1725 C C . THR A 1 227 ? -0.681 11.445 28.689 1.00 62.75 227 THR A C 1
ATOM 1727 O O . THR A 1 227 ? 0.206 10.582 28.757 1.00 62.75 227 THR A O 1
ATOM 1730 N N . SER A 1 228 ? -0.803 12.313 27.685 1.00 55.59 228 SER A N 1
ATOM 1731 C CA . SER A 1 228 ? 0.140 12.397 26.570 1.00 55.59 228 SER A CA 1
ATOM 1732 C C . SER A 1 228 ? 1.560 12.733 27.052 1.00 55.59 228 SER A C 1
ATOM 1734 O O . SER A 1 228 ? 1.724 13.535 27.977 1.00 55.59 228 SER A O 1
ATOM 1736 N N . PRO A 1 229 ? 2.607 12.129 26.456 1.00 53.41 229 PRO A N 1
ATOM 1737 C CA . PRO A 1 229 ? 3.993 12.491 26.743 1.00 53.41 229 PRO A CA 1
ATOM 1738 C C . PRO A 1 229 ? 4.371 13.868 26.176 1.00 53.41 229 PRO A C 1
ATOM 1740 O O . PRO A 1 229 ? 5.259 14.520 26.728 1.00 53.41 229 PRO A O 1
ATOM 1743 N N . ASP A 1 230 ? 3.690 14.302 25.113 1.00 52.50 230 ASP A N 1
ATOM 1744 C CA . ASP A 1 230 ? 4.080 15.461 24.304 1.00 52.50 230 ASP A CA 1
ATOM 1745 C C . ASP A 1 230 ? 3.127 16.657 24.462 1.00 52.50 230 ASP A C 1
ATOM 1747 O O . ASP A 1 230 ? 3.529 17.795 24.224 1.00 52.50 230 ASP A O 1
ATOM 1751 N N . ASP A 1 231 ? 1.896 16.426 24.933 1.00 50.41 231 ASP A N 1
ATOM 1752 C CA . ASP A 1 231 ? 0.852 17.446 25.063 1.00 50.41 231 ASP A CA 1
ATOM 1753 C C . ASP A 1 231 ? 0.140 17.387 26.431 1.00 50.41 231 ASP A C 1
ATOM 1755 O O . ASP A 1 231 ? 0.039 16.326 27.043 1.00 50.41 231 ASP A O 1
ATOM 1759 N N . PRO A 1 232 ? -0.425 18.497 26.941 1.00 57.50 232 PRO A N 1
ATOM 1760 C CA . PRO A 1 232 ? -1.192 18.518 28.189 1.00 57.50 232 PRO A CA 1
ATOM 1761 C C . PRO A 1 232 ? -2.631 18.003 27.982 1.00 57.50 232 PRO A C 1
ATOM 1763 O O . PRO A 1 232 ? -3.593 18.656 28.385 1.00 57.50 232 PRO A O 1
ATOM 1766 N N . ILE A 1 233 ? -2.777 16.865 27.301 1.00 48.91 233 ILE A N 1
ATOM 1767 C CA . ILE A 1 233 ? -4.056 16.229 26.962 1.00 48.91 233 ILE A CA 1
ATOM 1768 C C . ILE A 1 233 ? -4.160 14.913 27.739 1.00 48.91 233 ILE A C 1
ATOM 1770 O O . ILE A 1 233 ? -3.176 14.172 27.842 1.00 48.91 233 ILE A O 1
ATOM 1774 N N . SER A 1 234 ? -5.356 14.630 28.260 1.00 53.56 234 SER A N 1
ATOM 1775 C CA . SER A 1 234 ? -5.676 13.389 28.966 1.00 53.56 234 SER A CA 1
ATOM 1776 C C . SER A 1 234 ? -6.826 12.656 28.281 1.00 53.56 234 SER A C 1
ATOM 1778 O O . SER A 1 234 ? -7.803 13.284 27.878 1.00 53.56 234 SER A O 1
ATOM 1780 N N . LEU A 1 235 ? -6.724 11.331 28.188 1.00 54.00 235 LEU A N 1
ATOM 1781 C CA . LEU A 1 235 ? -7.785 10.445 27.717 1.00 54.00 235 LEU A CA 1
ATOM 1782 C C . LEU A 1 235 ? -8.291 9.622 28.903 1.00 54.00 235 LEU A C 1
ATOM 1784 O O . LEU A 1 235 ? -7.513 8.900 29.531 1.00 54.00 235 LEU A O 1
ATOM 1788 N N . GLY A 1 236 ? -9.583 9.736 29.207 1.00 54.06 236 GLY A N 1
ATOM 1789 C CA . GLY A 1 236 ? -10.243 8.902 30.204 1.00 54.06 236 GLY A CA 1
ATOM 1790 C C . GLY A 1 236 ? -10.763 7.632 29.542 1.00 54.06 236 GLY A C 1
ATOM 1791 O O . GLY A 1 236 ? -11.728 7.682 28.780 1.00 54.06 236 GLY A O 1
ATOM 1792 N N . ILE A 1 237 ? -10.143 6.488 29.829 1.00 50.50 237 ILE A N 1
ATOM 1793 C CA . ILE A 1 237 ? -10.673 5.186 29.411 1.00 50.50 237 ILE A CA 1
ATOM 1794 C C . ILE A 1 237 ? -11.252 4.537 30.654 1.00 50.50 237 ILE A C 1
ATOM 1796 O O . ILE A 1 237 ? -10.512 4.119 31.543 1.00 50.50 237 ILE A O 1
ATOM 1800 N N . ILE A 1 238 ? -12.580 4.451 30.723 1.00 47.94 238 ILE A N 1
ATOM 1801 C CA . ILE A 1 238 ? -13.240 3.799 31.848 1.00 47.94 238 ILE A CA 1
ATOM 1802 C C . ILE A 1 238 ? -14.221 2.750 31.340 1.00 47.94 238 ILE A C 1
ATOM 1804 O O . ILE A 1 238 ? -15.325 3.059 30.899 1.00 47.94 238 ILE A O 1
ATOM 1808 N N . ALA A 1 239 ? -13.807 1.488 31.426 1.00 40.50 239 ALA A N 1
ATOM 1809 C CA . ALA A 1 239 ? -14.679 0.350 31.192 1.00 40.50 239 ALA A CA 1
ATOM 1810 C C . ALA A 1 239 ? -15.395 -0.012 32.502 1.00 40.50 239 ALA A C 1
ATOM 1812 O O . ALA A 1 239 ? -14.754 -0.364 33.492 1.00 40.50 239 ALA A O 1
ATOM 1813 N N . TRP A 1 240 ? -16.726 0.070 32.520 1.00 41.06 240 TRP A N 1
ATOM 1814 C CA . TRP A 1 240 ? -17.547 -0.331 33.665 1.00 41.06 240 TRP A CA 1
ATOM 1815 C C . TRP A 1 240 ? -18.534 -1.421 33.262 1.00 41.06 240 TRP A C 1
ATOM 1817 O O . TRP A 1 240 ? -19.182 -1.337 32.224 1.00 41.06 240 TRP A O 1
ATOM 1827 N N . THR A 1 241 ? -18.739 -2.392 34.150 1.00 34.81 241 THR A N 1
ATOM 1828 C CA . THR A 1 241 ? -19.983 -3.166 34.181 1.00 34.81 241 THR A CA 1
ATOM 1829 C C . THR A 1 241 ? -21.079 -2.288 34.788 1.00 34.81 241 THR A C 1
ATOM 1831 O O . THR A 1 241 ? -20.908 -1.828 35.916 1.00 34.81 241 THR A O 1
ATOM 1834 N N . ALA A 1 242 ? -22.148 -2.056 34.019 1.00 34.03 242 ALA A N 1
ATOM 1835 C CA . ALA A 1 242 ? -23.417 -1.386 34.339 1.00 34.03 242 ALA A CA 1
ATOM 1836 C C . ALA A 1 242 ? -23.531 -0.705 35.723 1.00 34.03 242 ALA A C 1
ATOM 1838 O O . ALA A 1 242 ? -23.626 -1.363 36.762 1.00 34.03 242 ALA A O 1
ATOM 1839 N N . SER A 1 243 ? -23.641 0.627 35.720 1.00 38.44 243 SER A N 1
ATOM 1840 C CA . SER A 1 243 ? -24.212 1.387 36.837 1.00 38.44 243 SER A CA 1
ATOM 1841 C C . SER A 1 243 ? -25.580 1.946 36.423 1.00 38.44 243 SER A C 1
ATOM 1843 O O . SER A 1 243 ? -25.900 1.996 35.238 1.00 38.44 243 SER A O 1
ATOM 1845 N N . ALA A 1 244 ? -26.402 2.353 37.393 1.00 39.03 244 ALA A N 1
ATOM 1846 C CA . ALA A 1 244 ? -27.799 2.771 37.206 1.00 39.03 244 ALA A CA 1
ATOM 1847 C C . ALA A 1 244 ? -28.019 3.993 36.275 1.00 39.03 244 ALA A C 1
ATOM 1849 O O . ALA A 1 244 ? -29.162 4.391 36.063 1.00 39.03 244 ALA A O 1
ATOM 1850 N N . GLU A 1 245 ? -26.952 4.581 35.729 1.00 46.97 245 GLU A N 1
ATOM 1851 C CA . GLU A 1 245 ? -26.974 5.703 34.780 1.00 46.97 245 GLU A CA 1
ATOM 1852 C C . GLU A 1 245 ? -26.716 5.278 33.317 1.00 46.97 245 GLU A C 1
ATOM 1854 O O . GLU A 1 245 ? -26.883 6.094 32.418 1.00 46.97 245 GLU A O 1
ATOM 1859 N N . THR A 1 246 ? -26.368 4.012 33.052 1.00 55.69 246 THR A N 1
ATOM 1860 C CA . THR A 1 246 ? -26.061 3.490 31.705 1.00 55.69 246 THR A CA 1
ATOM 1861 C C . THR A 1 246 ? -26.685 2.112 31.478 1.00 55.69 246 THR A C 1
ATOM 1863 O O . THR A 1 246 ? -25.997 1.130 31.201 1.00 55.69 246 THR A O 1
ATOM 1866 N N . ASP A 1 247 ? -28.009 2.032 31.618 1.00 66.44 247 ASP A N 1
ATOM 1867 C CA . ASP A 1 247 ? -28.773 0.853 31.206 1.00 66.44 247 ASP A CA 1
ATOM 1868 C C . ASP A 1 247 ? -28.755 0.752 29.662 1.00 66.44 247 ASP A C 1
ATOM 1870 O O . ASP A 1 247 ? -29.285 1.650 28.992 1.00 66.44 247 ASP A O 1
ATOM 1874 N N . PRO A 1 248 ? -28.139 -0.296 29.074 1.00 65.38 248 PRO A N 1
ATOM 1875 C CA . PRO A 1 248 ? -28.065 -0.462 27.624 1.00 65.38 248 PRO A CA 1
ATOM 1876 C C . PRO A 1 248 ? -29.447 -0.485 26.967 1.00 65.38 248 PRO A C 1
ATOM 1878 O O . PRO A 1 248 ? -29.623 0.086 25.890 1.00 65.38 248 PRO A O 1
ATOM 1881 N N . ASP A 1 249 ? -30.441 -1.081 27.632 1.00 69.19 249 ASP A N 1
ATOM 1882 C CA . ASP A 1 249 ? -31.812 -1.140 27.128 1.00 69.19 249 ASP A CA 1
ATOM 1883 C C . ASP A 1 249 ? -32.456 0.250 27.134 1.00 69.19 249 ASP A C 1
ATOM 1885 O O . ASP A 1 249 ? -33.180 0.612 26.205 1.00 69.19 249 ASP A O 1
ATOM 1889 N N . ALA A 1 250 ? -32.148 1.074 28.138 1.00 69.94 250 ALA A N 1
ATOM 1890 C CA . ALA A 1 250 ? -32.628 2.448 28.222 1.00 69.94 250 ALA A CA 1
ATOM 1891 C C . ALA A 1 250 ? -31.973 3.363 27.171 1.00 69.94 250 ALA A C 1
ATOM 1893 O O . ALA A 1 250 ? -32.659 4.207 26.590 1.00 69.94 250 ALA A O 1
ATOM 1894 N N . ILE A 1 251 ? -30.680 3.179 26.874 1.00 71.44 251 ILE A N 1
ATOM 1895 C CA . ILE A 1 251 ? -29.985 3.895 25.788 1.00 71.44 251 ILE A CA 1
ATOM 1896 C C . ILE A 1 251 ? -30.571 3.497 24.430 1.00 71.44 251 ILE A C 1
ATOM 1898 O O . ILE A 1 251 ? -30.947 4.370 23.646 1.00 71.44 251 ILE A O 1
ATOM 1902 N N . MET A 1 252 ? -30.743 2.195 24.174 1.00 70.94 252 MET A N 1
ATOM 1903 C CA . MET A 1 252 ? -31.379 1.703 22.946 1.00 70.94 252 MET A CA 1
ATOM 1904 C C . MET A 1 252 ? -32.831 2.186 22.802 1.00 70.94 252 MET A C 1
ATOM 1906 O O . MET A 1 252 ? -33.277 2.463 21.689 1.00 70.94 252 MET A O 1
ATOM 1910 N N . ALA A 1 253 ? -33.556 2.344 23.913 1.00 77.69 253 ALA A N 1
ATOM 1911 C CA . ALA A 1 253 ? -34.914 2.885 23.944 1.00 77.69 253 ALA A CA 1
ATOM 1912 C C . ALA A 1 253 ? -34.988 4.425 23.866 1.00 77.69 253 ALA A C 1
ATOM 1914 O O . ALA A 1 253 ? -36.093 4.974 23.854 1.00 77.69 253 ALA A O 1
ATOM 1915 N N . GLY A 1 254 ? -33.851 5.130 23.821 1.00 74.75 254 GLY A N 1
ATOM 1916 C CA . GLY A 1 254 ? -33.802 6.593 23.753 1.00 74.75 254 GLY A CA 1
ATOM 1917 C C . GLY A 1 254 ? -34.282 7.288 25.030 1.00 74.75 254 GLY A C 1
ATOM 1918 O O . GLY A 1 254 ? -34.855 8.375 24.968 1.00 74.75 254 GLY A O 1
ATOM 1919 N N . ALA A 1 255 ? -34.093 6.665 26.196 1.00 76.62 255 ALA A N 1
ATOM 1920 C CA . ALA A 1 255 ? -34.506 7.219 27.487 1.00 76.62 255 ALA A CA 1
ATOM 1921 C C . ALA A 1 255 ? -33.706 8.471 27.905 1.00 76.62 255 ALA A C 1
ATOM 1923 O O . ALA A 1 255 ? -34.167 9.218 28.770 1.00 76.62 255 ALA A O 1
ATOM 1924 N N . TYR A 1 256 ? -32.545 8.701 27.281 1.00 77.00 256 TYR A N 1
ATOM 1925 C CA . TYR A 1 256 ? -31.623 9.805 27.553 1.00 77.00 256 TYR A CA 1
ATOM 1926 C C . TYR A 1 256 ? -31.573 10.757 26.346 1.00 77.00 256 TYR A C 1
ATOM 1928 O O . TYR A 1 256 ? -30.939 10.427 25.345 1.00 77.00 256 TYR A O 1
ATOM 1936 N N . PRO A 1 257 ? -32.248 11.921 26.399 1.00 77.38 257 PRO A N 1
ATOM 1937 C CA . PRO A 1 257 ? -32.323 12.862 25.277 1.00 77.38 257 PRO A CA 1
ATOM 1938 C C . PRO A 1 257 ? -30.972 13.423 24.817 1.00 77.38 257 PRO A C 1
ATOM 1940 O O . PRO A 1 257 ? -30.852 13.868 23.683 1.00 77.38 257 PRO A O 1
ATOM 1943 N N . GLU A 1 258 ? -29.984 13.450 25.707 1.00 76.50 258 GLU A N 1
ATOM 1944 C CA . GLU A 1 258 ? -28.622 13.926 25.467 1.00 76.50 258 GLU A CA 1
ATOM 1945 C C . GLU A 1 258 ? -27.707 12.899 24.781 1.00 76.50 258 GLU A C 1
ATOM 1947 O O . GLU A 1 258 ? -26.586 13.245 24.411 1.00 76.50 258 GLU A O 1
ATOM 1952 N N . ILE A 1 259 ? -28.160 11.649 24.630 1.00 77.75 259 ILE A N 1
ATOM 1953 C CA . ILE A 1 259 ? -27.421 10.574 23.964 1.00 77.75 259 ILE A CA 1
ATOM 1954 C C . ILE A 1 259 ? -28.046 10.332 22.588 1.00 77.75 259 ILE A C 1
ATOM 1956 O O . ILE A 1 259 ? -29.179 9.863 22.475 1.00 77.75 259 ILE A O 1
ATOM 1960 N N . GLU A 1 260 ? -27.293 10.614 21.529 1.00 79.06 260 GLU A N 1
ATOM 1961 C CA . GLU A 1 260 ? -27.747 10.453 20.148 1.00 79.06 260 GLU A CA 1
ATOM 1962 C C . GLU A 1 260 ? -27.088 9.239 19.491 1.00 79.06 260 GLU A C 1
ATOM 1964 O O . GLU A 1 260 ? -25.894 8.990 19.662 1.00 79.06 260 GLU A O 1
ATOM 1969 N N . LYS A 1 261 ? -27.859 8.471 18.712 1.00 79.94 261 LYS A N 1
ATOM 1970 C CA . LYS A 1 261 ? -27.312 7.358 17.929 1.00 79.94 261 LYS A CA 1
ATOM 1971 C C . LYS A 1 261 ? -26.506 7.917 16.758 1.00 79.94 261 LYS A C 1
ATOM 1973 O O . LYS A 1 261 ? -27.061 8.578 15.885 1.00 79.94 261 LYS A O 1
ATOM 1978 N N . ALA A 1 262 ? -25.212 7.623 16.742 1.00 71.56 262 ALA A N 1
ATOM 1979 C CA . ALA A 1 262 ? -24.279 8.076 15.718 1.00 71.56 262 ALA A CA 1
ATOM 1980 C C . ALA A 1 262 ? -24.197 7.102 14.533 1.00 71.56 262 ALA A C 1
ATOM 1982 O O . ALA A 1 262 ? -23.973 7.523 13.400 1.00 71.56 262 ALA A O 1
ATOM 1983 N N . GLY A 1 263 ? -24.396 5.804 14.775 1.00 68.19 263 GLY A N 1
ATOM 1984 C CA . GLY A 1 263 ? -24.303 4.795 13.726 1.00 68.19 263 GLY A CA 1
ATOM 1985 C C . GLY A 1 263 ? -24.579 3.382 14.216 1.00 68.19 263 GLY A C 1
ATOM 1986 O O . GLY A 1 263 ? -24.807 3.143 15.402 1.00 68.19 263 GLY A O 1
ATOM 1987 N N . GLU A 1 264 ? -24.578 2.449 13.273 1.00 72.50 264 GLU A N 1
ATOM 1988 C CA . GLU A 1 264 ? -24.747 1.024 13.525 1.00 72.50 264 GLU A CA 1
ATOM 1989 C C . GLU A 1 264 ? -23.857 0.245 12.561 1.00 72.50 264 GLU A C 1
ATOM 1991 O O . GLU A 1 264 ? -23.744 0.618 11.392 1.00 72.50 264 GLU A O 1
ATOM 1996 N N . ILE A 1 265 ? -23.193 -0.788 13.067 1.00 60.69 265 ILE A N 1
ATOM 1997 C CA . ILE A 1 265 ? -22.287 -1.640 12.303 1.00 60.69 265 ILE A CA 1
ATOM 1998 C C . ILE A 1 265 ? -22.686 -3.086 12.558 1.00 60.69 265 ILE A C 1
ATOM 2000 O O . ILE A 1 265 ? -22.874 -3.506 13.699 1.00 60.69 265 ILE A O 1
ATOM 2004 N N . GLU A 1 266 ? -22.831 -3.841 11.480 1.00 59.44 266 GLU A N 1
ATOM 2005 C CA . GLU A 1 266 ? -23.117 -5.267 11.530 1.00 59.44 266 GLU A CA 1
ATOM 2006 C C . GLU A 1 266 ? -21.791 -6.024 11.424 1.00 59.44 266 GLU A C 1
ATOM 2008 O O . GLU A 1 266 ? -20.982 -5.737 10.541 1.00 59.44 266 GLU A O 1
ATOM 2013 N N . THR A 1 267 ? -21.536 -6.937 12.359 1.00 53.25 267 THR A N 1
ATOM 2014 C CA . THR A 1 267 ? -20.351 -7.802 12.352 1.00 53.25 267 THR A CA 1
ATOM 2015 C C . THR A 1 267 ? -20.767 -9.248 12.596 1.00 53.25 267 THR A C 1
ATOM 2017 O O . THR A 1 267 ? -21.881 -9.520 13.051 1.00 53.25 267 THR A O 1
ATOM 2020 N N . ASP A 1 268 ? -19.856 -10.188 12.354 1.00 45.56 268 ASP A N 1
ATOM 2021 C CA . ASP A 1 268 ? -20.113 -11.629 12.495 1.00 45.56 268 ASP A CA 1
ATOM 2022 C C . ASP A 1 268 ? -20.496 -12.060 13.924 1.00 45.56 268 ASP A C 1
ATOM 2024 O O . ASP A 1 268 ? -21.042 -13.144 14.135 1.00 45.56 268 ASP A O 1
ATOM 2028 N N . ILE A 1 269 ? -20.230 -11.209 14.920 1.00 46.16 269 ILE A N 1
ATOM 2029 C CA . ILE A 1 269 ? -20.511 -11.452 16.343 1.00 46.16 269 ILE A CA 1
ATOM 2030 C C . ILE A 1 269 ? -21.735 -10.685 16.865 1.00 46.16 269 ILE A C 1
ATOM 2032 O O . ILE A 1 269 ? -22.118 -10.863 18.023 1.00 46.16 269 ILE A O 1
ATOM 2036 N N . GLY A 1 270 ? -22.361 -9.843 16.037 1.00 56.97 270 GLY A N 1
ATOM 2037 C CA . GLY A 1 270 ? -23.592 -9.140 16.377 1.00 56.97 270 GLY A CA 1
ATOM 2038 C C . GLY A 1 270 ? -23.665 -7.709 15.858 1.00 56.97 270 GLY A C 1
ATOM 2039 O O . GLY A 1 270 ? -22.805 -7.207 15.138 1.00 56.97 270 GLY A O 1
ATOM 2040 N N . THR A 1 271 ? -24.739 -7.038 16.250 1.00 62.78 271 THR A N 1
ATOM 2041 C CA . THR A 1 271 ? -25.017 -5.660 15.856 1.00 62.78 271 THR A CA 1
ATOM 2042 C C . THR A 1 271 ? -24.440 -4.688 16.880 1.00 62.78 271 THR A C 1
ATOM 2044 O O . THR A 1 271 ? -24.777 -4.746 18.065 1.00 62.78 271 THR A O 1
ATOM 2047 N N . TRP A 1 272 ? -23.599 -3.774 16.408 1.00 67.38 272 TRP A N 1
ATOM 2048 C CA . TRP A 1 272 ? -22.954 -2.724 17.188 1.00 67.38 272 TRP A CA 1
ATOM 2049 C C . TRP A 1 272 ? -23.691 -1.408 16.974 1.00 67.38 272 TRP A C 1
ATOM 2051 O O . TRP A 1 272 ? -23.693 -0.880 15.868 1.00 67.38 272 TRP A O 1
ATOM 2061 N N . SER A 1 273 ? -24.308 -0.853 18.015 1.00 73.25 273 SER A N 1
ATOM 2062 C CA . SER A 1 273 ? -24.916 0.483 17.964 1.00 73.25 273 SER A CA 1
ATOM 2063 C C . SER A 1 273 ? -24.030 1.497 18.677 1.00 73.25 273 SER A C 1
ATOM 2065 O O . SER A 1 273 ? -23.760 1.353 19.867 1.00 73.25 273 SER A O 1
ATOM 2067 N N . ILE A 1 274 ? -23.612 2.537 17.957 1.00 75.19 274 ILE A N 1
ATOM 2068 C CA . ILE A 1 274 ? -22.736 3.593 18.468 1.00 75.19 274 ILE A CA 1
ATOM 2069 C C . ILE A 1 274 ? -23.580 4.809 18.823 1.00 75.19 274 ILE A C 1
ATOM 2071 O O . ILE A 1 274 ? -24.400 5.269 18.023 1.00 75.19 274 ILE A O 1
ATOM 2075 N N . TYR A 1 275 ? -23.334 5.363 20.002 1.00 79.50 275 TYR A N 1
ATOM 2076 C CA . TYR A 1 275 ? -23.993 6.553 20.512 1.00 79.50 275 TYR A CA 1
ATOM 2077 C C . TYR A 1 275 ? -22.963 7.590 20.948 1.00 79.50 275 TYR A C 1
ATOM 2079 O O . TYR A 1 275 ? -21.858 7.239 21.358 1.00 79.50 275 TYR A O 1
ATOM 2087 N N . GLY A 1 276 ? -23.331 8.864 20.890 1.00 78.62 276 GLY A N 1
ATOM 2088 C CA . GLY A 1 276 ? -22.514 9.974 21.364 1.00 78.62 276 GLY A CA 1
ATOM 2089 C C . GLY A 1 276 ? -23.291 10.887 22.304 1.00 78.62 276 GLY A C 1
ATOM 2090 O O . GLY A 1 276 ? -24.509 11.007 22.190 1.00 78.62 276 GLY A O 1
ATOM 2091 N N . SER A 1 277 ? -22.592 11.547 23.224 1.00 79.75 277 SER A N 1
ATOM 2092 C CA . SER A 1 277 ? -23.141 12.665 23.998 1.00 79.75 277 SER A CA 1
ATOM 2093 C C . SER A 1 277 ? -22.078 13.724 24.261 1.00 79.75 277 SER A C 1
ATOM 2095 O O . SER A 1 277 ? -20.887 13.423 24.355 1.00 79.75 277 SER A O 1
ATOM 2097 N N . GLU A 1 278 ? -22.514 14.969 24.422 1.00 81.31 278 GLU A N 1
ATOM 2098 C CA . GLU A 1 278 ? -21.690 16.043 24.970 1.00 81.31 278 GLU A CA 1
ATOM 2099 C C . GLU A 1 278 ? -22.344 16.532 26.262 1.00 81.31 278 GLU A C 1
ATOM 2101 O O . GLU A 1 278 ? -23.432 17.110 26.255 1.00 81.31 278 GLU A O 1
ATOM 2106 N N . ILE A 1 279 ? -21.687 16.290 27.394 1.00 71.25 279 ILE A N 1
ATOM 2107 C CA . ILE A 1 279 ? -22.209 16.655 28.711 1.00 71.25 279 ILE A CA 1
ATOM 2108 C C . ILE A 1 279 ? -21.174 17.533 29.403 1.00 71.25 279 ILE A C 1
ATOM 2110 O O . ILE A 1 279 ? -20.072 17.091 29.715 1.00 71.25 279 ILE A O 1
ATOM 2114 N N . ASN A 1 280 ? -21.534 18.793 29.661 1.00 74.44 280 ASN A N 1
ATOM 2115 C CA . ASN A 1 280 ? -20.679 19.765 30.353 1.00 74.44 280 ASN A CA 1
ATOM 2116 C C . ASN A 1 280 ? -19.265 19.906 29.738 1.00 74.44 280 ASN A C 1
ATOM 2118 O O . ASN A 1 280 ? -18.290 20.059 30.474 1.00 74.44 280 ASN A O 1
ATOM 2122 N N . GLY A 1 281 ? -19.147 19.849 28.405 1.00 66.12 281 GLY A N 1
ATOM 2123 C CA . GLY A 1 281 ? -17.867 19.948 27.687 1.00 66.12 281 GLY A CA 1
ATOM 2124 C C . GLY A 1 281 ? -17.017 18.672 27.709 1.00 66.12 281 GLY A C 1
ATOM 2125 O O . GLY A 1 281 ? -15.831 18.721 27.398 1.00 66.12 281 GLY A O 1
ATOM 2126 N N . THR A 1 282 ? -17.604 17.542 28.109 1.00 63.56 282 THR A N 1
ATOM 2127 C CA . THR A 1 282 ? -17.019 16.206 27.955 1.00 63.56 282 THR A CA 1
ATOM 2128 C C . THR A 1 282 ? -17.768 15.471 26.854 1.00 63.56 282 THR A C 1
ATOM 2130 O O . THR A 1 282 ? -18.988 15.316 26.933 1.00 63.56 282 THR A O 1
ATOM 2133 N N . TYR A 1 283 ? -17.034 15.016 25.848 1.00 68.25 283 TYR A N 1
ATOM 2134 C CA . TYR A 1 283 ? -17.519 14.165 24.777 1.00 68.25 283 TYR A CA 1
ATOM 2135 C C . TYR A 1 283 ? -17.449 12.709 25.218 1.00 68.25 283 TYR A C 1
ATOM 2137 O O . TYR A 1 283 ? -16.398 12.240 25.657 1.00 68.25 283 TYR A O 1
ATOM 2145 N N . ASN A 1 284 ? -18.556 11.993 25.078 1.00 71.06 284 ASN A N 1
ATOM 2146 C CA . ASN A 1 284 ? -18.658 10.575 25.385 1.00 71.06 284 ASN A CA 1
ATOM 2147 C C . ASN A 1 284 ? -19.066 9.819 24.129 1.00 71.06 284 ASN A C 1
ATOM 2149 O O . ASN A 1 284 ? -19.939 10.270 23.386 1.00 71.06 284 ASN A O 1
ATOM 2153 N N . VAL A 1 285 ? -18.468 8.652 23.927 1.00 72.31 285 VAL A N 1
ATOM 2154 C CA . VAL A 1 285 ? -18.902 7.677 22.931 1.00 72.31 285 VAL A CA 1
ATOM 2155 C C . VAL A 1 285 ? -19.252 6.394 23.663 1.00 72.31 285 VAL A C 1
ATOM 2157 O O . VAL A 1 285 ? -18.513 5.951 24.541 1.00 72.31 285 VAL A O 1
ATOM 2160 N N . TYR A 1 286 ? -20.384 5.811 23.298 1.00 73.88 286 TYR A N 1
ATOM 2161 C CA . TYR A 1 286 ? -20.879 4.549 23.820 1.00 73.88 286 TYR A CA 1
ATOM 2162 C C . TYR A 1 286 ? -21.024 3.575 22.658 1.00 73.88 286 TYR A C 1
ATOM 2164 O O . TYR A 1 286 ? -21.499 3.959 21.591 1.00 73.88 286 TYR A O 1
ATOM 2172 N N . SER A 1 287 ? -20.696 2.308 22.872 1.00 72.69 287 SER A N 1
ATOM 2173 C CA . SER A 1 287 ? -21.171 1.233 22.008 1.00 72.69 287 SER A CA 1
ATOM 2174 C C . SER A 1 287 ? -21.986 0.247 22.804 1.00 72.69 287 SER A C 1
ATOM 2176 O O . SER A 1 287 ? -21.565 -0.172 23.882 1.00 72.69 287 SER A O 1
ATOM 2178 N N . VAL A 1 288 ? -23.123 -0.136 22.237 1.00 71.19 288 VAL A N 1
ATOM 2179 C CA . VAL A 1 288 ? -23.957 -1.226 22.721 1.00 71.19 288 VAL A CA 1
ATOM 2180 C C . VAL A 1 288 ? -23.846 -2.395 21.748 1.00 71.19 288 VAL A C 1
ATOM 2182 O O . VAL A 1 288 ? -24.128 -2.233 20.561 1.00 71.19 288 VAL A O 1
ATOM 2185 N N . ILE A 1 289 ? -23.465 -3.568 22.256 1.00 65.44 289 ILE A N 1
ATOM 2186 C CA . ILE A 1 289 ? -23.484 -4.840 21.518 1.00 65.44 289 ILE A CA 1
ATOM 2187 C C . ILE A 1 289 ? -24.477 -5.800 22.172 1.00 65.44 289 ILE A C 1
ATOM 2189 O O . ILE A 1 289 ? -24.524 -5.901 23.395 1.00 65.44 289 ILE A O 1
ATOM 2193 N N . VAL A 1 290 ? -25.231 -6.549 21.364 1.00 59.50 290 VAL A N 1
ATOM 2194 C CA . VAL A 1 290 ? -26.111 -7.630 21.833 1.00 59.50 290 VAL A CA 1
ATOM 2195 C C . VAL A 1 290 ? -25.522 -8.993 21.462 1.00 59.50 290 VAL A C 1
ATOM 2197 O O . VAL A 1 290 ? -25.495 -9.353 20.289 1.00 59.50 290 VAL A O 1
ATOM 2200 N N . ILE A 1 291 ? -25.111 -9.782 22.461 1.00 49.59 291 ILE A N 1
ATOM 2201 C CA . ILE A 1 291 ? -24.559 -11.139 22.281 1.00 49.59 291 ILE A CA 1
ATOM 2202 C C . ILE A 1 291 ? -25.485 -12.142 22.956 1.00 49.59 291 ILE A C 1
ATOM 2204 O O . ILE A 1 291 ? -25.788 -12.010 24.140 1.00 49.59 291 ILE A O 1
ATOM 2208 N N . GLY A 1 292 ? -25.981 -13.140 22.218 1.00 51.19 292 GLY A N 1
ATOM 2209 C CA . GLY A 1 292 ? -26.876 -14.160 22.787 1.00 51.19 292 GLY A CA 1
ATOM 2210 C C . GLY A 1 292 ? -28.151 -13.589 23.434 1.00 51.19 292 GLY A C 1
ATOM 2211 O O . GLY A 1 292 ? -28.742 -14.228 24.301 1.00 51.19 292 GLY A O 1
ATOM 2212 N N . GLY A 1 293 ? -28.563 -12.376 23.044 1.00 56.25 293 GLY A N 1
ATOM 2213 C CA . GLY A 1 293 ? -29.695 -11.652 23.630 1.00 56.25 293 GLY A CA 1
ATOM 2214 C C . GLY A 1 293 ? -29.381 -10.861 24.908 1.00 56.25 293 GLY A C 1
ATOM 2215 O O . GLY A 1 293 ? -30.315 -10.378 25.541 1.00 56.25 293 GLY A O 1
ATOM 2216 N N . GLN A 1 294 ? -28.110 -10.730 25.302 1.00 51.12 294 GLN A N 1
ATOM 2217 C CA . GLN A 1 294 ? -27.664 -9.881 26.413 1.00 51.12 294 GLN A CA 1
ATOM 2218 C C . GLN A 1 294 ? -26.926 -8.640 25.884 1.00 51.12 294 GLN A C 1
ATOM 2220 O O . GLN A 1 294 ? -25.997 -8.799 25.086 1.00 51.12 294 GLN A O 1
ATOM 2225 N N . PRO A 1 295 ? -27.314 -7.418 26.297 1.00 59.44 295 PRO A N 1
ATOM 2226 C CA . PRO A 1 295 ? -26.641 -6.202 25.871 1.00 59.44 295 PRO A CA 1
ATOM 2227 C C . PRO A 1 295 ? -25.440 -5.856 26.770 1.00 59.44 295 PRO A C 1
ATOM 2229 O O . PRO A 1 295 ? -25.523 -5.901 27.997 1.00 59.44 295 PRO A O 1
ATOM 2232 N N . TYR A 1 296 ? -24.333 -5.451 26.153 1.00 57.44 296 TYR A N 1
ATOM 2233 C CA . TYR A 1 296 ? -23.120 -4.959 26.809 1.00 57.44 296 TYR A CA 1
ATOM 2234 C C . TYR A 1 296 ? -22.834 -3.534 26.353 1.00 57.44 296 TYR A C 1
ATOM 2236 O O . TYR A 1 296 ? -23.134 -3.188 25.213 1.00 57.44 296 TYR A O 1
ATOM 2244 N N . ILE A 1 297 ? -22.231 -2.725 27.229 1.00 62.69 297 ILE A N 1
ATOM 2245 C CA . ILE A 1 297 ? -21.864 -1.342 26.924 1.00 62.69 297 ILE A CA 1
ATOM 2246 C C . ILE A 1 297 ? -20.373 -1.096 27.141 1.00 62.69 297 ILE A C 1
ATOM 2248 O O . ILE A 1 297 ? -19.807 -1.491 28.161 1.00 62.69 297 ILE A O 1
ATOM 2252 N N . VAL A 1 298 ? -19.750 -0.417 26.183 1.00 63.50 298 VAL A N 1
ATOM 2253 C CA . VAL A 1 298 ? -18.383 0.102 26.275 1.00 63.50 298 VAL A CA 1
ATOM 2254 C C . VAL A 1 298 ? -18.447 1.614 26.106 1.00 63.50 298 VAL A C 1
ATOM 2256 O O . VAL A 1 298 ? -19.157 2.096 25.227 1.00 63.50 298 VAL A O 1
ATOM 2259 N N . THR A 1 299 ? -17.709 2.354 26.932 1.00 64.00 299 THR A N 1
ATOM 2260 C CA . THR A 1 299 ? -17.719 3.822 26.933 1.00 64.00 299 THR A CA 1
ATOM 2261 C C . THR A 1 299 ? -16.296 4.363 26.831 1.00 64.00 299 THR A C 1
ATOM 2263 O O . THR A 1 299 ? -15.389 3.854 27.490 1.00 64.00 299 THR A O 1
ATOM 2266 N N . ALA A 1 300 ? -16.112 5.425 26.052 1.00 64.56 300 ALA A N 1
ATOM 2267 C CA . ALA A 1 300 ? -14.910 6.253 26.045 1.00 64.56 300 ALA A CA 1
ATOM 2268 C C . ALA A 1 300 ? -15.292 7.728 26.239 1.00 64.56 300 ALA A C 1
ATOM 2270 O O . ALA A 1 300 ? -16.320 8.168 25.717 1.00 64.56 300 ALA A O 1
ATOM 2271 N N . SER A 1 301 ? -14.473 8.485 26.975 1.00 62.03 301 SER A N 1
ATOM 2272 C CA . SER A 1 301 ? -14.749 9.891 27.289 1.00 62.03 301 SER A CA 1
ATOM 2273 C C . SER A 1 301 ? -13.508 10.769 27.127 1.00 62.03 301 SER A C 1
ATOM 2275 O O . SER A 1 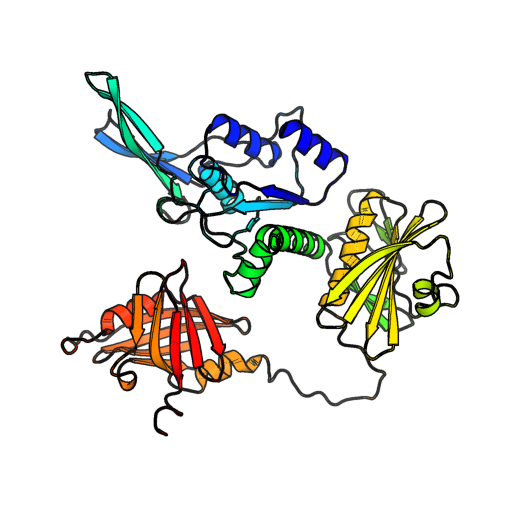301 ? -12.393 10.392 27.489 1.00 62.03 301 SER A O 1
ATOM 2277 N N . THR A 1 302 ? -13.702 11.987 26.631 1.00 55.00 302 THR A N 1
ATOM 2278 C CA . THR A 1 302 ? -12.643 12.991 26.477 1.00 55.00 302 THR A CA 1
ATOM 2279 C C . THR A 1 302 ? -13.205 14.399 26.637 1.00 55.00 302 THR A C 1
ATOM 2281 O O . THR A 1 302 ? -14.358 14.660 26.316 1.00 55.00 302 THR A O 1
ATOM 2284 N N . THR A 1 303 ? -12.392 15.344 27.096 1.00 56.16 303 THR A N 1
ATOM 2285 C CA . THR A 1 303 ? -12.722 16.782 27.035 1.00 56.16 303 THR A CA 1
ATOM 2286 C C . THR A 1 303 ? -12.217 17.440 25.748 1.00 56.16 303 THR A C 1
ATOM 2288 O O . THR A 1 303 ? -12.449 18.625 25.516 1.00 56.16 303 THR A O 1
ATOM 2291 N N . ASP A 1 304 ? -11.543 16.667 24.894 1.00 55.31 304 ASP A N 1
ATOM 2292 C CA . ASP A 1 304 ? -10.949 17.115 23.643 1.00 55.31 304 ASP A CA 1
ATOM 2293 C C . ASP A 1 304 ? -11.693 16.530 22.436 1.00 55.31 304 ASP A C 1
ATOM 2295 O O . ASP A 1 304 ? -11.553 15.350 22.108 1.00 55.31 304 ASP A O 1
ATOM 2299 N N . GLU A 1 305 ? -12.464 17.380 21.756 1.00 59.91 305 GLU A N 1
ATOM 2300 C CA . GLU A 1 305 ? -13.293 17.030 20.592 1.00 59.91 305 GLU A CA 1
ATOM 2301 C C . GLU A 1 305 ? -12.504 16.314 19.486 1.00 59.91 305 GLU A C 1
ATOM 2303 O O . GLU A 1 305 ? -13.032 15.464 18.771 1.00 59.91 305 GLU A O 1
ATOM 2308 N N . ARG A 1 306 ? -11.206 16.612 19.367 1.00 58.34 306 ARG A N 1
ATOM 2309 C CA . ARG A 1 306 ? -10.325 16.078 18.318 1.00 58.34 306 ARG A CA 1
ATOM 2310 C C . ARG A 1 306 ? -10.135 14.565 18.443 1.00 58.34 306 ARG A C 1
ATOM 2312 O O . ARG A 1 306 ? -9.804 13.905 17.464 1.00 58.34 306 ARG A O 1
ATOM 2319 N N . LEU A 1 307 ? -10.368 14.013 19.635 1.00 53.75 307 LEU A N 1
ATOM 2320 C CA . LEU A 1 307 ? -10.263 12.584 19.916 1.00 53.75 307 LEU A CA 1
ATOM 2321 C C . LEU A 1 307 ? -11.575 11.825 19.666 1.00 53.75 307 LEU A C 1
ATOM 2323 O O . LEU A 1 307 ? -11.558 10.599 19.659 1.00 53.75 307 LEU A O 1
ATOM 2327 N N . VAL A 1 308 ? -12.699 12.507 19.414 1.00 60.09 308 VAL A N 1
ATOM 2328 C CA . VAL A 1 308 ? -14.021 11.871 19.240 1.00 60.09 308 VAL A CA 1
ATOM 2329 C C . VAL A 1 308 ? -14.069 10.836 18.108 1.00 60.09 308 VAL A C 1
ATOM 2331 O O . VAL A 1 308 ? -14.555 9.732 18.364 1.00 60.09 308 VAL A O 1
ATOM 2334 N N . PRO A 1 309 ? -13.535 11.096 16.896 1.00 57.72 309 PRO A N 1
ATOM 2335 C CA . PRO A 1 309 ? -13.512 10.085 15.835 1.00 57.72 309 PRO A CA 1
ATOM 2336 C C . PRO A 1 309 ? -12.696 8.848 16.230 1.00 57.72 309 PRO A C 1
ATOM 2338 O O . PRO A 1 309 ? -13.106 7.716 15.989 1.00 57.72 309 PRO A O 1
ATOM 2341 N N . LEU A 1 310 ? -11.576 9.074 16.917 1.00 56.22 310 LEU A N 1
ATOM 2342 C CA . LEU A 1 310 ? -10.667 8.028 17.370 1.00 56.22 310 LEU A CA 1
ATOM 2343 C C . LEU A 1 310 ? -11.268 7.204 18.524 1.00 56.22 310 LEU A C 1
ATOM 2345 O O . LEU A 1 310 ? -11.035 6.004 18.601 1.00 56.22 310 LEU A O 1
ATOM 2349 N N . MET A 1 311 ? -12.104 7.808 19.378 1.00 60.38 311 MET A N 1
ATOM 2350 C CA . MET A 1 311 ? -12.886 7.096 20.398 1.00 60.38 311 MET A CA 1
ATOM 2351 C C . MET A 1 311 ? -13.953 6.175 19.788 1.00 60.38 311 MET A C 1
ATOM 2353 O O . MET A 1 311 ? -14.185 5.088 20.307 1.00 60.38 311 MET A O 1
ATOM 2357 N N . ALA A 1 312 ? -14.606 6.579 18.695 1.00 60.62 312 ALA A N 1
ATOM 2358 C CA . ALA A 1 312 ? -15.576 5.720 18.014 1.00 60.62 312 ALA A CA 1
ATOM 2359 C C . ALA A 1 312 ? -14.903 4.485 17.396 1.00 60.62 312 ALA A C 1
ATOM 2361 O O . ALA A 1 312 ? -15.400 3.372 17.549 1.00 60.62 312 ALA A O 1
ATOM 2362 N N . GLU A 1 313 ? -13.735 4.664 16.779 1.00 55.75 313 GLU A N 1
ATOM 2363 C CA . GLU A 1 313 ? -12.914 3.561 16.261 1.00 55.75 313 GLU A CA 1
ATOM 2364 C C . GLU A 1 313 ? -12.344 2.684 17.388 1.00 55.75 313 GLU A C 1
ATOM 2366 O O . GLU A 1 313 ? -12.350 1.458 17.285 1.00 55.75 313 GLU A O 1
ATOM 2371 N N . PHE A 1 314 ? -11.943 3.297 18.507 1.00 56.09 314 PHE A N 1
ATOM 2372 C CA . PHE A 1 314 ? -11.477 2.610 19.713 1.00 56.09 314 PHE A CA 1
ATOM 2373 C C . PHE A 1 314 ? -12.510 1.653 20.294 1.00 56.09 314 PHE A C 1
ATOM 2375 O O . PHE A 1 314 ? -12.126 0.614 20.806 1.00 56.09 314 PHE A O 1
ATOM 2382 N N . ILE A 1 315 ? -13.803 1.973 20.262 1.00 58.00 315 ILE A N 1
ATOM 2383 C CA . ILE A 1 315 ? -14.812 1.065 20.815 1.00 58.00 315 ILE A CA 1
ATOM 2384 C C . ILE A 1 315 ? -15.115 -0.090 19.841 1.00 58.00 315 ILE A C 1
ATOM 2386 O O . ILE A 1 315 ? -15.478 -1.184 20.272 1.00 58.00 315 ILE A O 1
ATOM 2390 N N . LEU A 1 316 ? -14.906 0.125 18.540 1.00 53.00 316 LEU A N 1
ATOM 2391 C CA . LEU A 1 316 ? -15.135 -0.856 17.477 1.00 53.00 316 LEU A CA 1
ATOM 2392 C C . LEU A 1 316 ? -13.969 -1.826 17.235 1.00 53.00 316 LEU A C 1
ATOM 2394 O O . LEU A 1 316 ? -14.174 -2.855 16.603 1.00 53.00 316 LEU A O 1
ATOM 2398 N N . ALA A 1 317 ? -12.756 -1.545 17.709 1.00 43.94 317 ALA A N 1
ATOM 2399 C CA . ALA A 1 317 ? -11.609 -2.438 17.499 1.00 43.94 317 ALA A CA 1
ATOM 2400 C C . ALA A 1 317 ? -11.487 -3.585 18.542 1.00 43.94 317 ALA A C 1
ATOM 2402 O O . ALA A 1 317 ? -11.356 -4.738 18.134 1.00 43.94 317 ALA A O 1
ATOM 2403 N N . PRO A 1 318 ? -11.620 -3.359 19.868 1.00 44.88 318 PRO A N 1
ATOM 2404 C CA . PRO A 1 318 ? -11.689 -4.414 20.890 1.00 44.88 318 PRO A CA 1
ATOM 2405 C C . PRO A 1 318 ? -12.921 -5.308 20.717 1.00 44.88 318 PRO A C 1
ATOM 2407 O O . PRO A 1 318 ? -12.881 -6.504 20.975 1.00 44.88 318 PRO A O 1
ATOM 2410 N N . ALA A 1 319 ? -14.008 -4.719 20.227 1.00 42.44 319 ALA A N 1
ATOM 2411 C CA . ALA A 1 319 ? -15.201 -5.386 19.730 1.00 42.44 319 ALA A CA 1
ATOM 2412 C C . ALA A 1 319 ? -14.905 -6.522 18.744 1.00 42.44 319 ALA A C 1
ATOM 2414 O O . ALA A 1 319 ? -15.385 -7.635 18.928 1.00 42.44 319 ALA A O 1
ATOM 2415 N N . LEU A 1 320 ? -14.087 -6.235 17.729 1.00 37.47 320 LEU A N 1
ATOM 2416 C CA . LEU A 1 320 ? -13.723 -7.168 16.664 1.00 37.47 320 LEU A CA 1
ATOM 2417 C C . LEU A 1 320 ? -12.684 -8.208 17.110 1.00 37.47 320 LEU A C 1
ATOM 2419 O O . LEU A 1 320 ? -12.578 -9.254 16.477 1.00 37.47 320 LEU A O 1
ATOM 2423 N N . HIS A 1 321 ? -11.933 -7.942 18.185 1.00 38.50 321 HIS A N 1
ATOM 2424 C CA . HIS A 1 321 ? -10.781 -8.762 18.573 1.00 38.50 321 HIS A CA 1
ATOM 2425 C C . HIS A 1 321 ? -10.933 -9.539 19.896 1.00 38.50 321 HIS A C 1
ATOM 2427 O O . HIS A 1 321 ? -10.234 -10.536 20.069 1.00 38.50 321 HIS A O 1
ATOM 2433 N N . ASP A 1 322 ? -11.812 -9.119 20.820 1.00 38.03 322 ASP A N 1
ATOM 2434 C CA . ASP A 1 322 ? -11.786 -9.574 22.228 1.00 38.03 322 ASP A CA 1
ATOM 2435 C C . ASP A 1 322 ? -13.166 -9.952 22.823 1.00 38.03 322 ASP A C 1
ATOM 2437 O O . ASP A 1 322 ? -13.252 -10.389 23.971 1.00 38.03 322 ASP A O 1
ATOM 2441 N N . PHE A 1 323 ? -14.271 -9.868 22.067 1.00 37.81 323 PHE A N 1
ATOM 2442 C CA . PHE A 1 323 ? -15.593 -10.328 22.537 1.00 37.81 323 PHE A CA 1
ATOM 2443 C C . PHE A 1 323 ? -15.845 -11.828 22.288 1.00 37.81 323 PHE A C 1
ATOM 2445 O O . PHE A 1 323 ? -16.923 -12.243 21.867 1.00 37.81 323 PHE A O 1
ATOM 2452 N N . SER A 1 324 ? -14.879 -12.681 22.641 1.00 32.41 324 SER A N 1
ATOM 2453 C CA . SER A 1 324 ? -15.206 -14.050 23.060 1.00 32.41 324 SER A CA 1
ATOM 2454 C C . SER A 1 324 ? -15.563 -13.994 24.548 1.00 32.41 324 SER A C 1
ATOM 2456 O O . SER A 1 324 ? -14.687 -13.978 25.411 1.00 32.41 324 SER A O 1
ATOM 2458 N N . VAL A 1 325 ? -16.856 -13.849 24.840 1.00 30.00 325 VAL A N 1
ATOM 2459 C CA . VAL A 1 325 ? -17.415 -13.574 26.172 1.00 30.00 325 VAL A CA 1
ATOM 2460 C C . VAL A 1 325 ? -16.772 -14.421 27.277 1.00 30.00 325 VAL A C 1
ATOM 2462 O O . VAL A 1 325 ? -16.831 -15.650 27.279 1.00 30.00 325 VAL A O 1
ATOM 2465 N N . ALA A 1 326 ? -16.219 -13.723 28.269 1.00 27.33 326 ALA A N 1
ATOM 2466 C CA . ALA A 1 326 ? -15.928 -14.262 29.583 1.00 27.33 326 ALA A CA 1
ATOM 2467 C C . ALA A 1 326 ? -17.247 -14.632 30.285 1.00 27.33 326 ALA A C 1
ATOM 2469 O O . ALA A 1 326 ? -17.930 -13.769 30.838 1.00 27.33 326 ALA A O 1
ATOM 2470 N N . GLU A 1 327 ? -17.597 -15.918 30.299 1.00 27.58 327 GLU A N 1
ATOM 2471 C CA . GLU A 1 327 ? -18.628 -16.448 31.190 1.00 27.58 327 GLU A CA 1
ATOM 2472 C C . GLU A 1 327 ? -17.986 -17.013 32.471 1.00 27.58 327 GLU A C 1
ATOM 2474 O O . GLU A 1 327 ? -17.323 -18.046 32.484 1.00 27.58 327 GLU A O 1
ATOM 2479 N N . SER A 1 328 ? -18.146 -16.243 33.552 1.00 25.89 328 SER A N 1
ATOM 2480 C CA . SER A 1 328 ? -18.170 -16.612 34.977 1.00 25.89 328 SER A CA 1
ATOM 2481 C C . SER A 1 328 ? -17.547 -17.959 35.426 1.00 25.89 328 SER A C 1
ATOM 2483 O O . SER A 1 328 ? -18.222 -18.980 35.527 1.00 25.89 328 SER A O 1
ATOM 2485 N N . ALA A 1 329 ? -16.298 -17.878 35.893 1.00 34.38 329 ALA A N 1
ATOM 2486 C CA . ALA A 1 329 ? -15.634 -18.660 36.951 1.00 34.38 329 ALA A CA 1
ATOM 2487 C C . ALA A 1 329 ? -16.196 -20.045 37.386 1.00 34.38 329 ALA A C 1
ATOM 2489 O O . ALA A 1 329 ? -17.057 -20.144 38.263 1.00 34.38 329 ALA A O 1
ATOM 2490 N N . ALA A 1 330 ? -15.507 -21.110 36.954 1.00 24.44 330 ALA A N 1
ATOM 2491 C CA . ALA A 1 330 ? -15.208 -22.322 37.735 1.00 24.44 330 ALA A CA 1
ATOM 2492 C C . ALA A 1 330 ? -13.821 -22.872 37.311 1.00 24.44 330 ALA A C 1
ATOM 2494 O O . ALA A 1 330 ? -13.421 -22.670 36.164 1.00 24.44 330 ALA A O 1
ATOM 2495 N N . PRO A 1 331 ? -13.030 -23.493 38.210 1.00 32.47 331 PRO A N 1
ATOM 2496 C CA . PRO A 1 331 ? -11.608 -23.707 37.968 1.00 32.47 331 PRO A CA 1
ATOM 2497 C C . PRO A 1 331 ? -11.326 -24.931 37.090 1.00 32.47 331 PRO A C 1
ATOM 2499 O O . PRO A 1 331 ? -11.823 -26.017 37.365 1.00 32.47 331 PRO A O 1
ATOM 2502 N N . ALA A 1 332 ? -10.415 -24.715 36.137 1.00 39.31 332 ALA A N 1
ATOM 2503 C CA . ALA A 1 332 ? -9.572 -25.686 35.441 1.00 39.31 332 ALA A CA 1
ATOM 2504 C C . ALA A 1 332 ? -10.278 -26.818 34.673 1.00 39.31 332 ALA A C 1
ATOM 2506 O O . ALA A 1 332 ? -10.587 -27.856 35.240 1.00 39.31 332 ALA A O 1
ATOM 2507 N N . GLU A 1 333 ? -10.350 -26.662 33.347 1.00 28.31 333 GLU A N 1
ATOM 2508 C CA . GLU A 1 333 ? -9.750 -27.612 32.396 1.00 28.31 333 GLU A CA 1
ATOM 2509 C C . GLU A 1 333 ? -9.697 -26.976 30.995 1.00 28.31 333 GLU A C 1
ATOM 2511 O O . GLU A 1 333 ? -10.715 -26.628 30.407 1.00 28.31 333 GLU A O 1
ATOM 2516 N N . ALA A 1 334 ? -8.479 -26.764 30.493 1.00 40.38 334 ALA A N 1
ATOM 2517 C CA . ALA A 1 334 ? -8.213 -26.285 29.142 1.00 40.38 334 ALA A CA 1
ATOM 2518 C C . ALA A 1 334 ? -8.192 -27.459 28.150 1.00 40.38 334 ALA A C 1
ATOM 2520 O O . ALA A 1 334 ? -7.738 -28.555 28.482 1.00 40.38 334 ALA A O 1
ATOM 2521 N N . THR A 1 335 ? -8.601 -27.222 26.905 1.00 32.19 335 THR A N 1
ATOM 2522 C CA . THR A 1 335 ? -8.261 -28.060 25.736 1.00 32.19 335 THR A CA 1
ATOM 2523 C C . THR A 1 335 ? -8.272 -27.152 24.488 1.00 32.19 335 THR A C 1
ATOM 2525 O O . THR A 1 335 ? -9.035 -26.193 24.465 1.00 32.19 335 THR A O 1
ATOM 2528 N N . PRO A 1 336 ? -7.373 -27.347 23.504 1.00 35.91 336 PRO A N 1
ATOM 2529 C CA . PRO A 1 336 ? -6.017 -26.791 23.564 1.00 35.91 336 PRO A CA 1
ATOM 2530 C C . PRO A 1 336 ? -5.620 -26.024 22.287 1.00 35.91 336 PRO A C 1
ATOM 2532 O O . PRO A 1 336 ? -6.339 -26.005 21.296 1.00 35.91 336 PRO A O 1
ATOM 2535 N N . ALA A 1 337 ? -4.386 -25.510 22.287 1.00 37.28 337 ALA A N 1
ATOM 2536 C CA . ALA A 1 337 ? -3.599 -25.016 21.150 1.00 37.28 337 ALA A CA 1
ATOM 2537 C C . ALA A 1 337 ? -3.512 -25.949 19.910 1.00 37.28 337 ALA A C 1
ATOM 2539 O O . ALA A 1 337 ? -2.737 -25.686 19.002 1.00 37.28 337 ALA A O 1
ATOM 2540 N N . ASN A 1 338 ? -4.282 -27.034 19.843 1.00 37.56 338 ASN A N 1
ATOM 2541 C CA . ASN A 1 338 ? -4.166 -28.082 18.835 1.00 37.56 338 ASN A CA 1
ATOM 2542 C C . ASN A 1 338 ? -4.843 -27.762 17.493 1.00 37.56 338 ASN A C 1
ATOM 2544 O O . ASN A 1 338 ? -4.662 -28.555 16.578 1.00 37.56 338 ASN A O 1
ATOM 2548 N N . GLU A 1 339 ? -5.586 -26.650 17.380 1.00 37.03 339 GLU A N 1
ATOM 2549 C CA . GLU A 1 339 ? -6.169 -26.176 16.106 1.00 37.03 339 GLU A CA 1
ATOM 2550 C C . GLU A 1 339 ? -5.278 -25.168 15.347 1.00 37.03 339 GLU A C 1
ATOM 2552 O O . GLU A 1 339 ? -5.436 -24.969 14.149 1.00 37.03 339 GLU A O 1
ATOM 2557 N N . ARG A 1 340 ? -4.291 -24.552 16.016 1.00 38.31 340 ARG A N 1
ATOM 2558 C CA . ARG A 1 340 ? -3.328 -23.627 15.373 1.00 38.31 340 ARG A CA 1
ATOM 2559 C C . ARG A 1 340 ? -2.027 -24.311 14.960 1.00 38.31 340 ARG A C 1
ATOM 2561 O O . ARG A 1 340 ? -1.375 -23.880 14.028 1.00 38.31 340 ARG A O 1
ATOM 2568 N N . ILE A 1 341 ? -1.730 -25.455 15.578 1.00 43.75 341 ILE A N 1
ATOM 2569 C CA . ILE A 1 341 ? -0.687 -26.393 15.141 1.00 43.75 341 ILE A CA 1
ATOM 2570 C C . ILE A 1 341 ? -1.169 -27.179 13.887 1.00 43.75 341 ILE A C 1
ATOM 2572 O O . ILE A 1 341 ? -0.402 -27.909 13.267 1.00 43.75 341 ILE A O 1
ATOM 2576 N N . THR A 1 342 ? -2.437 -27.046 13.472 1.00 55.09 342 THR A N 1
ATOM 2577 C CA . THR A 1 342 ? -3.071 -27.920 12.467 1.00 55.09 342 THR A CA 1
ATOM 2578 C C . THR A 1 342 ? -2.644 -27.640 11.036 1.00 55.09 342 THR A C 1
ATOM 2580 O O . THR A 1 342 ? -2.464 -28.605 10.315 1.00 55.09 342 THR A O 1
ATOM 2583 N N . LEU A 1 343 ? -2.388 -26.392 10.628 1.00 63.50 343 LEU A N 1
ATOM 2584 C CA . LEU A 1 343 ? -1.994 -26.069 9.244 1.00 63.50 343 LEU A CA 1
ATOM 2585 C C . LEU A 1 343 ? -0.630 -26.663 8.871 1.00 63.50 343 LEU A C 1
ATOM 2587 O O . LEU A 1 343 ? -0.501 -27.354 7.862 1.00 63.50 343 LEU A O 1
ATOM 2591 N N . VAL A 1 344 ? 0.388 -26.457 9.711 1.00 67.19 344 VAL A N 1
ATOM 2592 C CA . VAL A 1 344 ? 1.731 -27.015 9.477 1.00 67.19 344 VAL A CA 1
ATOM 2593 C C . VAL A 1 344 ? 1.757 -28.532 9.729 1.00 67.19 344 VAL A C 1
ATOM 2595 O O . VAL A 1 344 ? 2.457 -29.263 9.020 1.00 67.19 344 VAL A O 1
ATOM 2598 N N . ILE A 1 345 ? 0.967 -29.048 10.684 1.00 73.94 345 ILE A N 1
ATOM 2599 C CA . ILE A 1 345 ? 0.786 -30.503 10.840 1.00 73.94 345 ILE A CA 1
ATOM 2600 C C . ILE A 1 345 ? 0.144 -31.095 9.584 1.00 73.94 345 ILE A C 1
ATOM 2602 O O . ILE A 1 345 ? 0.653 -32.080 9.060 1.00 73.94 345 ILE A O 1
ATOM 2606 N N . GLU A 1 346 ? -0.934 -30.514 9.072 1.00 81.94 346 GLU A N 1
ATOM 2607 C CA . GLU A 1 346 ? -1.658 -31.007 7.900 1.00 81.94 346 GLU A CA 1
ATOM 2608 C C . GLU A 1 346 ? -0.772 -30.966 6.651 1.00 81.94 346 GLU A C 1
ATOM 2610 O O . GLU A 1 346 ? -0.648 -31.980 5.962 1.00 81.94 346 GLU A O 1
ATOM 2615 N N . LEU A 1 347 ? -0.019 -29.875 6.453 1.00 85.75 347 LEU A N 1
ATOM 2616 C CA . LEU A 1 347 ? 0.984 -29.736 5.392 1.00 85.75 347 LEU A CA 1
ATOM 2617 C C . LEU A 1 347 ? 2.034 -30.859 5.417 1.00 85.75 347 LEU A C 1
ATOM 2619 O O . LEU A 1 347 ? 2.451 -31.335 4.361 1.00 85.75 347 LEU A O 1
ATOM 2623 N N . THR A 1 348 ? 2.419 -31.321 6.611 1.00 89.25 348 THR A N 1
ATOM 2624 C CA . THR A 1 348 ? 3.408 -32.397 6.815 1.00 89.25 348 THR A CA 1
ATOM 2625 C C . THR A 1 348 ? 2.798 -33.800 6.952 1.00 89.25 348 THR A C 1
ATOM 2627 O O . THR A 1 348 ? 3.531 -34.780 7.094 1.00 89.25 348 THR A O 1
ATOM 2630 N N . THR A 1 349 ? 1.466 -33.937 6.893 1.00 79.44 349 THR A N 1
ATOM 2631 C CA . THR A 1 349 ? 0.768 -35.214 7.141 1.00 79.44 349 THR A CA 1
ATOM 2632 C C . THR A 1 349 ? 0.759 -36.134 5.918 1.00 79.44 349 THR A C 1
ATOM 2634 O O . THR A 1 349 ? 0.764 -37.357 6.074 1.00 79.44 349 THR A O 1
ATOM 2637 N N . ASN A 1 350 ? 0.771 -35.580 4.703 1.00 82.75 350 ASN A N 1
ATOM 2638 C CA . ASN A 1 350 ? 0.653 -36.346 3.463 1.00 82.75 350 ASN A CA 1
ATOM 2639 C C . ASN A 1 350 ? 1.702 -35.916 2.425 1.00 82.75 350 ASN A C 1
ATOM 2641 O O . ASN A 1 350 ? 2.073 -34.746 2.374 1.00 82.75 350 ASN A O 1
ATOM 2645 N N . PRO A 1 351 ? 2.137 -36.825 1.535 1.00 90.06 351 PRO A N 1
ATOM 2646 C CA . PRO A 1 351 ? 2.649 -36.428 0.233 1.00 90.06 351 PRO A CA 1
ATOM 2647 C C . PRO A 1 351 ? 1.519 -35.800 -0.590 1.00 90.06 351 PRO A C 1
ATOM 2649 O O . PRO A 1 351 ? 0.410 -36.341 -0.651 1.00 90.06 351 PRO A O 1
ATOM 2652 N N . TRP A 1 352 ? 1.818 -34.687 -1.244 1.00 95.88 352 TRP A N 1
ATOM 2653 C CA . TRP A 1 352 ? 0.884 -33.908 -2.050 1.00 95.88 352 TRP A CA 1
ATOM 2654 C C . TRP A 1 352 ? 1.148 -34.134 -3.534 1.00 95.88 352 TRP A C 1
ATOM 2656 O O . TRP A 1 352 ? 2.286 -34.001 -3.981 1.00 95.88 352 TRP A O 1
ATOM 2666 N N . LEU A 1 353 ? 0.109 -34.491 -4.286 1.00 96.25 353 LEU A N 1
ATOM 2667 C CA . LEU A 1 353 ? 0.157 -34.741 -5.727 1.00 96.25 353 LEU A CA 1
ATOM 2668 C C . LEU A 1 353 ? -0.273 -33.485 -6.476 1.00 96.25 353 LEU A C 1
ATOM 2670 O O . LEU A 1 353 ? -1.357 -32.977 -6.206 1.00 96.25 353 LEU A O 1
ATOM 2674 N N . TRP A 1 354 ? 0.519 -33.001 -7.429 1.00 96.75 354 TRP A N 1
ATOM 2675 C CA . TRP A 1 354 ? 0.115 -31.864 -8.258 1.00 96.75 354 TRP A CA 1
ATOM 2676 C C . TRP A 1 354 ? -0.967 -32.290 -9.254 1.00 96.75 354 TRP A C 1
ATOM 2678 O O . TRP A 1 354 ? -0.710 -33.104 -10.136 1.00 96.75 354 TRP A O 1
ATOM 2688 N N . THR A 1 355 ? -2.178 -31.754 -9.095 1.00 94.81 355 THR A N 1
ATOM 2689 C CA . THR A 1 355 ? -3.361 -32.173 -9.869 1.00 94.81 355 THR A CA 1
ATOM 2690 C C . THR A 1 355 ? -3.779 -31.169 -10.930 1.00 94.81 355 THR A C 1
ATOM 2692 O O . THR A 1 355 ? -4.164 -31.571 -12.025 1.00 94.81 355 THR A O 1
ATOM 2695 N N . SER A 1 356 ? -3.672 -29.874 -10.645 1.00 93.25 356 SER A N 1
ATOM 2696 C CA . SER A 1 356 ? -3.964 -28.823 -11.615 1.00 93.25 356 SER A CA 1
ATOM 2697 C C . SER A 1 356 ? -3.157 -27.567 -11.307 1.00 93.25 356 SER A C 1
ATOM 2699 O O . SER A 1 356 ? -2.566 -27.413 -10.229 1.00 93.25 356 SER A O 1
ATOM 2701 N N . PHE A 1 357 ? -3.097 -26.675 -12.285 1.00 94.12 357 PHE A N 1
ATOM 2702 C CA . PHE A 1 357 ? -2.481 -25.369 -12.148 1.00 94.12 357 PHE A CA 1
ATOM 2703 C C . PHE A 1 357 ? -3.299 -24.321 -12.891 1.00 94.12 357 PHE A C 1
ATOM 2705 O O . PHE A 1 357 ? -3.822 -24.584 -13.977 1.00 94.12 357 PHE A O 1
ATOM 2712 N N . THR A 1 358 ? -3.403 -23.136 -12.295 1.00 87.31 358 THR A N 1
ATOM 2713 C CA . THR A 1 358 ? -4.124 -22.001 -12.876 1.00 87.31 358 THR A CA 1
ATOM 2714 C C . THR A 1 358 ? -3.311 -20.727 -12.704 1.00 87.31 358 THR A C 1
ATOM 2716 O O . THR A 1 358 ? -2.934 -20.389 -11.589 1.00 87.31 358 THR A O 1
ATOM 2719 N N . ASP A 1 359 ? -3.083 -19.996 -13.789 1.00 85.50 359 ASP A N 1
ATOM 2720 C CA . ASP A 1 359 ? -2.584 -18.622 -13.785 1.00 85.50 359 ASP A CA 1
ATOM 2721 C C . ASP A 1 359 ? -3.399 -17.758 -14.781 1.00 85.50 359 ASP A C 1
ATOM 2723 O O . ASP A 1 359 ? -4.311 -18.268 -15.445 1.00 85.50 359 ASP A O 1
ATOM 2727 N N . PRO A 1 360 ? -3.148 -16.439 -14.891 1.00 80.06 360 PRO A N 1
ATOM 2728 C CA . PRO A 1 360 ? -3.897 -15.577 -15.809 1.00 80.06 360 PRO A CA 1
ATOM 2729 C C . PRO A 1 360 ? -3.752 -15.925 -17.302 1.00 80.06 360 PRO A C 1
ATOM 2731 O O . PRO A 1 360 ? -4.566 -15.477 -18.114 1.00 80.06 360 PRO A O 1
ATOM 2734 N N . ALA A 1 361 ? -2.708 -16.660 -17.687 1.00 77.31 361 ALA A N 1
ATOM 2735 C CA . ALA A 1 361 ? -2.393 -17.016 -19.065 1.00 77.31 361 ALA A CA 1
ATOM 2736 C C . ALA A 1 361 ? -2.840 -18.441 -19.430 1.00 77.31 361 ALA A C 1
ATOM 2738 O O . ALA A 1 361 ? -3.239 -18.678 -20.575 1.00 77.31 361 ALA A O 1
ATOM 2739 N N . GLU A 1 362 ? -2.782 -19.383 -18.491 1.00 82.06 362 GLU A N 1
ATOM 2740 C CA . GLU A 1 362 ? -3.084 -20.790 -18.712 1.00 82.06 362 GLU A CA 1
ATOM 2741 C C . GLU A 1 362 ? -3.739 -21.475 -17.505 1.00 82.06 362 GLU A C 1
ATOM 2743 O O . GLU A 1 362 ? -3.425 -21.230 -16.344 1.00 82.06 362 GLU A O 1
ATOM 2748 N N . GLN A 1 363 ? -4.643 -22.405 -17.809 1.00 90.94 363 GLN A N 1
ATOM 2749 C CA . GLN A 1 363 ? -5.209 -23.347 -16.852 1.00 90.94 363 GLN A CA 1
ATOM 2750 C C . GLN A 1 363 ? -5.098 -24.749 -17.438 1.00 90.94 363 GLN A C 1
ATOM 2752 O O . GLN A 1 363 ? -5.485 -24.973 -18.591 1.00 90.94 363 GLN A O 1
ATOM 2757 N N . PHE A 1 364 ? -4.571 -25.691 -16.661 1.00 89.75 364 PHE A N 1
ATOM 2758 C CA . PHE A 1 364 ? -4.439 -27.076 -17.096 1.00 89.75 364 PHE A CA 1
ATOM 2759 C C . PHE A 1 364 ? -4.506 -28.069 -15.936 1.00 89.75 364 PHE A C 1
ATOM 2761 O O . PHE A 1 364 ? -4.105 -27.774 -14.810 1.00 89.75 364 PHE A O 1
ATOM 2768 N N . ASP A 1 365 ? -4.947 -29.282 -16.262 1.00 92.19 365 ASP A N 1
ATOM 2769 C CA . ASP A 1 365 ? -4.867 -30.446 -15.385 1.00 92.19 365 ASP A CA 1
ATOM 2770 C C . ASP A 1 365 ? -3.571 -31.226 -15.653 1.00 92.19 365 ASP A C 1
ATOM 2772 O O . ASP A 1 365 ? -3.065 -31.276 -16.782 1.00 92.19 365 ASP A O 1
ATOM 2776 N N . VAL A 1 366 ? -3.025 -31.847 -14.611 1.00 92.50 366 VAL A N 1
ATOM 2777 C CA . VAL A 1 366 ? -1.839 -32.703 -14.691 1.00 92.50 366 VAL A CA 1
ATOM 2778 C C . VAL A 1 366 ? -2.285 -34.123 -15.028 1.00 92.50 366 VAL A C 1
ATOM 2780 O O . VAL A 1 366 ? -3.024 -34.745 -14.272 1.00 92.50 366 VAL A O 1
ATOM 2783 N N . GLU A 1 367 ? -1.834 -34.651 -16.169 1.00 86.62 367 GLU A N 1
ATOM 2784 C CA . GLU A 1 367 ? -2.278 -35.963 -16.669 1.00 86.62 367 GLU A CA 1
ATOM 2785 C C . GLU A 1 367 ? -1.812 -37.145 -15.799 1.00 86.62 367 GLU A C 1
ATOM 2787 O O . GLU A 1 367 ? -2.513 -38.154 -15.727 1.00 86.62 367 GLU A O 1
ATOM 2792 N N . THR A 1 368 ? -0.651 -37.025 -15.140 1.00 89.25 368 THR A N 1
ATOM 2793 C CA . THR A 1 368 ? -0.082 -38.046 -14.237 1.00 89.25 368 THR A CA 1
ATOM 2794 C C . THR A 1 368 ? 0.357 -37.442 -12.891 1.00 89.25 368 THR A C 1
ATOM 2796 O O . THR A 1 368 ? 1.554 -37.282 -12.638 1.00 89.25 368 THR A O 1
ATOM 2799 N N . PRO A 1 369 ? -0.578 -37.072 -11.994 1.00 92.81 369 PRO A N 1
ATOM 2800 C CA . PRO A 1 369 ? -0.254 -36.455 -10.702 1.00 92.81 369 PRO A CA 1
ATOM 2801 C C . PRO A 1 369 ? 0.714 -37.278 -9.834 1.00 92.81 369 PRO A C 1
ATOM 2803 O O . PRO A 1 369 ? 1.517 -36.716 -9.093 1.00 92.81 369 PRO A O 1
ATOM 2806 N N . GLU A 1 370 ? 0.708 -38.609 -9.954 1.00 91.12 370 GLU A N 1
ATOM 2807 C CA . GLU A 1 370 ? 1.629 -39.533 -9.271 1.00 91.12 370 GLU A CA 1
ATOM 2808 C C . GLU A 1 370 ? 3.117 -39.342 -9.632 1.00 91.12 370 GLU A C 1
ATOM 2810 O O . GLU A 1 370 ? 4.023 -39.850 -8.950 1.00 91.12 370 GLU A O 1
ATOM 2815 N N . ASP A 1 371 ? 3.387 -38.604 -10.705 1.00 93.88 371 ASP A N 1
ATOM 2816 C CA . ASP A 1 371 ? 4.726 -38.239 -11.135 1.00 93.88 371 ASP A CA 1
ATOM 2817 C C . ASP A 1 371 ? 5.214 -36.917 -10.540 1.00 93.88 371 ASP A C 1
ATOM 2819 O O . ASP A 1 371 ? 6.421 -36.687 -10.513 1.00 93.88 371 ASP A O 1
ATOM 2823 N N . TYR A 1 372 ? 4.329 -36.115 -9.947 1.00 96.69 372 TYR A N 1
ATOM 2824 C CA . TYR A 1 372 ? 4.648 -34.801 -9.388 1.00 96.69 372 TYR A CA 1
ATOM 2825 C C . TYR A 1 372 ? 4.235 -34.733 -7.921 1.00 96.69 372 TYR A C 1
ATOM 2827 O O . TYR A 1 372 ? 3.087 -34.434 -7.597 1.00 96.69 372 TYR A O 1
ATOM 2835 N N . THR A 1 373 ? 5.176 -35.022 -7.020 1.00 96.50 373 THR A N 1
ATOM 2836 C CA . THR A 1 373 ? 4.882 -35.140 -5.585 1.00 96.50 373 THR A CA 1
ATOM 2837 C C . THR A 1 373 ? 5.713 -34.192 -4.740 1.00 96.50 373 THR A C 1
ATOM 2839 O O . THR A 1 373 ? 6.922 -34.087 -4.955 1.00 96.50 373 THR A O 1
ATOM 2842 N N . ILE A 1 374 ? 5.103 -33.598 -3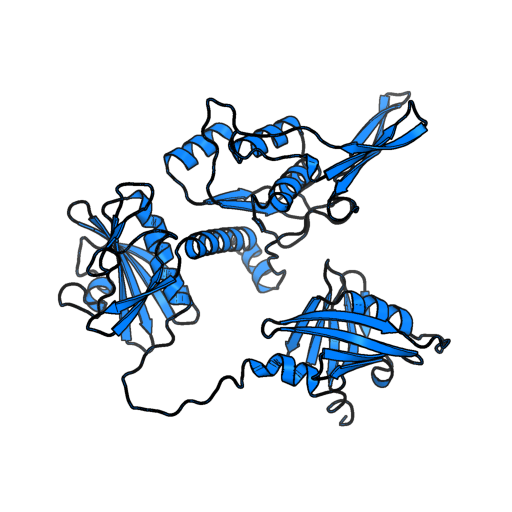.717 1.00 97.00 374 ILE A N 1
ATOM 2843 C CA . ILE A 1 374 ? 5.768 -32.759 -2.715 1.00 97.00 374 ILE A CA 1
ATOM 2844 C C . ILE A 1 374 ? 5.552 -33.368 -1.337 1.00 97.00 374 ILE A C 1
ATOM 2846 O O . ILE A 1 374 ? 4.422 -33.649 -0.946 1.00 97.00 374 ILE A O 1
ATOM 2850 N N . THR A 1 375 ? 6.629 -33.534 -0.582 1.00 96.12 375 THR A N 1
ATOM 2851 C CA . THR A 1 375 ? 6.573 -34.018 0.797 1.00 96.12 375 THR A CA 1
ATOM 2852 C C . THR A 1 375 ? 7.276 -33.023 1.704 1.00 96.12 375 THR A C 1
ATOM 2854 O O . THR A 1 375 ? 8.502 -32.906 1.654 1.00 96.12 375 THR A O 1
ATOM 2857 N N . PHE A 1 376 ? 6.501 -32.331 2.536 1.00 94.94 376 PHE A N 1
ATOM 2858 C CA . PHE A 1 376 ? 7.004 -31.453 3.589 1.00 94.94 376 PHE A CA 1
ATOM 2859 C C . PHE A 1 376 ? 7.313 -32.284 4.837 1.00 94.94 376 PHE A C 1
ATOM 2861 O O . PHE A 1 376 ? 6.448 -32.996 5.345 1.00 94.94 376 PHE A O 1
ATOM 2868 N N . ASN A 1 377 ? 8.550 -32.229 5.327 1.00 89.50 377 ASN A N 1
ATOM 2869 C CA . ASN A 1 377 ? 8.974 -32.967 6.513 1.00 89.50 377 ASN A CA 1
ATOM 2870 C C . ASN A 1 377 ? 8.967 -32.058 7.745 1.00 89.50 377 ASN A C 1
ATOM 2872 O O . ASN A 1 377 ? 9.331 -30.888 7.681 1.00 89.50 377 ASN A O 1
ATOM 2876 N N . THR A 1 378 ? 8.673 -32.625 8.912 1.00 86.38 378 THR A N 1
ATOM 2877 C CA . THR A 1 378 ? 8.599 -31.887 10.187 1.00 86.38 378 THR A CA 1
ATOM 2878 C C . THR A 1 378 ? 9.914 -31.233 10.636 1.00 86.38 378 THR A C 1
ATOM 2880 O O . THR A 1 378 ? 9.922 -30.498 11.617 1.00 86.38 378 THR A O 1
ATOM 2883 N N . ASP A 1 379 ? 11.040 -31.530 9.981 1.00 84.81 379 ASP A N 1
ATOM 2884 C CA . ASP A 1 379 ? 12.350 -30.925 10.249 1.00 84.81 379 ASP A CA 1
ATOM 2885 C C . ASP A 1 379 ? 12.649 -29.687 9.378 1.00 84.81 379 ASP A C 1
ATOM 2887 O O . ASP A 1 379 ? 13.762 -29.163 9.433 1.00 84.81 379 ASP A O 1
ATOM 2891 N N . GLY A 1 380 ? 11.671 -29.212 8.594 1.00 86.44 380 GLY A N 1
ATOM 2892 C CA . GLY A 1 380 ? 11.813 -28.059 7.698 1.00 86.44 380 GLY A CA 1
ATOM 2893 C C . GLY A 1 380 ? 12.439 -28.398 6.343 1.00 86.44 380 GLY A C 1
ATOM 2894 O O . GLY A 1 380 ? 12.792 -27.499 5.583 1.00 86.44 380 GLY A O 1
ATOM 2895 N N . THR A 1 381 ? 12.602 -29.683 6.016 1.00 93.19 381 THR A N 1
ATOM 2896 C CA . THR A 1 381 ? 13.061 -30.122 4.691 1.00 93.19 381 THR A CA 1
ATOM 2897 C C . THR A 1 381 ? 11.893 -30.491 3.780 1.00 93.19 381 THR A C 1
ATOM 2899 O O . THR A 1 381 ? 10.846 -30.939 4.242 1.00 93.19 381 THR A O 1
ATOM 2902 N N . VAL A 1 382 ? 12.074 -30.344 2.468 1.00 95.69 382 VAL A N 1
ATOM 2903 C CA . VAL A 1 382 ? 11.086 -30.747 1.456 1.00 95.69 382 VAL A CA 1
ATOM 2904 C C . VAL A 1 382 ? 11.704 -31.739 0.472 1.00 95.69 382 VAL A C 1
ATOM 2906 O O . VAL A 1 382 ? 12.838 -31.559 0.027 1.00 95.69 382 VAL A O 1
ATOM 2909 N N . ASN A 1 383 ? 10.967 -32.796 0.129 1.00 96.00 383 ASN A N 1
ATOM 2910 C CA . ASN A 1 383 ? 11.323 -33.729 -0.943 1.00 96.00 383 ASN A CA 1
ATOM 2911 C C . ASN A 1 383 ? 10.353 -33.555 -2.109 1.00 96.00 383 ASN A C 1
ATOM 2913 O O . ASN A 1 383 ? 9.141 -33.544 -1.907 1.00 96.00 383 ASN A O 1
ATOM 2917 N N . ILE A 1 384 ? 10.885 -33.444 -3.322 1.00 97.19 384 ILE A N 1
ATOM 2918 C CA . ILE A 1 384 ? 10.108 -33.160 -4.528 1.00 97.19 384 ILE A CA 1
ATOM 2919 C C . ILE A 1 384 ? 10.438 -34.219 -5.577 1.00 97.19 384 ILE A C 1
ATOM 2921 O O . ILE A 1 384 ? 11.600 -34.384 -5.951 1.00 97.19 384 ILE A O 1
ATOM 2925 N N . LYS A 1 385 ? 9.420 -34.918 -6.078 1.00 96.75 385 LYS A N 1
ATOM 2926 C CA . LYS A 1 385 ? 9.504 -35.725 -7.300 1.00 96.75 385 LYS A CA 1
ATOM 2927 C C . LYS A 1 385 ? 8.900 -34.896 -8.427 1.00 96.75 385 LYS A C 1
ATOM 2929 O O . LYS A 1 385 ? 7.751 -34.487 -8.330 1.00 96.75 385 LYS A O 1
ATOM 2934 N N . ALA A 1 386 ? 9.686 -34.637 -9.458 1.00 95.81 386 ALA A N 1
ATOM 2935 C CA . ALA A 1 386 ? 9.303 -33.934 -10.670 1.00 95.81 386 ALA A CA 1
ATOM 2936 C C . ALA A 1 386 ? 9.480 -34.906 -11.843 1.00 95.81 386 ALA A C 1
ATOM 2938 O O . ALA A 1 386 ? 10.533 -34.960 -12.480 1.00 95.81 386 ALA A O 1
ATOM 2939 N N . ASP A 1 387 ? 8.472 -35.744 -12.062 1.00 95.62 387 ASP A N 1
ATOM 2940 C CA . ASP A 1 387 ? 8.493 -36.872 -12.990 1.00 95.62 387 ASP A CA 1
ATOM 2941 C C . ASP A 1 387 ? 9.694 -37.802 -12.744 1.00 95.62 387 ASP A C 1
ATOM 2943 O O . ASP A 1 387 ? 9.771 -38.494 -11.722 1.00 95.62 387 ASP A O 1
ATOM 2947 N N . CYS A 1 388 ? 10.668 -37.805 -13.648 1.00 94.06 388 CYS A N 1
ATOM 2948 C CA . CYS A 1 388 ? 11.852 -38.640 -13.554 1.00 94.06 388 CYS A CA 1
ATOM 2949 C C . CYS A 1 388 ? 12.932 -38.050 -12.631 1.00 94.06 388 CYS A C 1
ATOM 2951 O O . CYS A 1 388 ? 13.906 -38.739 -12.304 1.00 94.06 388 CYS A O 1
ATOM 2953 N N . ASN A 1 389 ? 12.789 -36.779 -12.238 1.00 95.00 389 ASN A N 1
ATOM 2954 C CA . ASN A 1 389 ? 13.748 -36.063 -11.415 1.00 95.00 389 ASN A CA 1
ATOM 2955 C C . ASN A 1 389 ? 13.321 -36.003 -9.951 1.00 95.00 389 ASN A C 1
ATOM 2957 O O . ASN A 1 389 ? 12.144 -35.923 -9.626 1.00 95.00 389 ASN A O 1
ATOM 2961 N N . ASN A 1 390 ? 14.300 -36.028 -9.052 1.00 93.12 390 ASN A N 1
ATOM 2962 C CA . ASN A 1 390 ? 14.084 -35.858 -7.621 1.00 93.12 390 ASN A CA 1
ATOM 2963 C C . ASN A 1 390 ? 14.920 -34.675 -7.132 1.00 93.12 390 ASN A C 1
ATOM 2965 O O . ASN A 1 390 ? 16.100 -34.567 -7.486 1.00 93.12 390 ASN A O 1
ATOM 2969 N N . ALA A 1 391 ? 14.313 -33.816 -6.320 1.00 92.06 391 ALA A N 1
ATOM 2970 C CA . ALA A 1 391 ? 14.950 -32.721 -5.606 1.00 92.06 391 ALA A CA 1
ATOM 2971 C C . ALA A 1 391 ? 14.718 -32.838 -4.102 1.00 92.06 391 ALA A C 1
ATOM 2973 O O . ALA A 1 391 ? 13.716 -33.380 -3.637 1.00 92.06 391 ALA A O 1
ATOM 2974 N N . SER A 1 392 ? 15.656 -32.276 -3.354 1.00 90.94 392 SER A N 1
ATOM 2975 C CA . SER A 1 392 ? 15.522 -32.021 -1.922 1.00 90.94 392 SER A CA 1
ATOM 2976 C C . SER A 1 392 ? 15.793 -30.548 -1.656 1.00 90.94 392 SER A C 1
ATOM 2978 O O . SER A 1 392 ? 16.666 -29.980 -2.311 1.00 90.94 392 SER A O 1
ATOM 2980 N N . GLY A 1 393 ? 15.116 -29.955 -0.683 1.00 92.94 393 GLY A N 1
ATOM 2981 C CA . GLY A 1 393 ? 15.263 -28.549 -0.322 1.00 92.94 393 GLY A CA 1
ATOM 2982 C C . GLY A 1 393 ? 14.899 -28.272 1.131 1.00 92.94 393 GLY A C 1
ATOM 2983 O O . GLY A 1 393 ? 14.709 -29.198 1.926 1.00 92.94 393 GLY A O 1
ATOM 2984 N N . SER A 1 394 ? 14.770 -26.994 1.456 1.00 92.50 394 SER A N 1
ATOM 2985 C CA . SER A 1 394 ? 14.232 -26.498 2.726 1.00 92.50 394 SER A CA 1
ATOM 2986 C C . SER A 1 394 ? 12.935 -25.741 2.489 1.00 92.50 394 SER A C 1
ATOM 2988 O O . SER A 1 394 ? 12.692 -25.238 1.394 1.00 92.50 394 SER A O 1
ATOM 2990 N N . TYR A 1 395 ? 12.096 -25.661 3.514 1.00 95.38 395 TYR A N 1
ATOM 2991 C CA . TYR A 1 395 ? 10.934 -24.790 3.505 1.00 95.38 395 TYR A CA 1
ATOM 2992 C C . TYR A 1 395 ? 10.735 -24.132 4.870 1.00 95.38 395 TYR A C 1
ATOM 2994 O O . TYR A 1 395 ? 11.137 -24.667 5.906 1.00 95.38 395 TYR A O 1
ATOM 3002 N N . THR A 1 396 ? 10.087 -22.974 4.863 1.00 89.56 396 THR A N 1
ATOM 3003 C CA . THR A 1 396 ? 9.561 -22.331 6.069 1.00 89.56 396 THR A CA 1
ATOM 3004 C C . THR A 1 396 ? 8.067 -22.147 5.899 1.00 89.56 396 THR A C 1
ATOM 3006 O O . THR A 1 396 ? 7.650 -21.603 4.880 1.00 89.56 396 THR A O 1
ATOM 3009 N N . ALA A 1 397 ? 7.287 -22.581 6.886 1.00 85.56 397 ALA A N 1
ATOM 3010 C CA . ALA A 1 397 ? 5.847 -22.370 6.938 1.00 85.56 397 ALA A CA 1
ATOM 3011 C C . ALA A 1 397 ? 5.454 -21.807 8.304 1.00 85.56 397 ALA A C 1
ATOM 3013 O O . ALA A 1 397 ? 6.053 -22.196 9.313 1.00 85.56 397 ALA A O 1
ATOM 3014 N N . ASP A 1 398 ? 4.466 -20.918 8.335 1.00 78.00 398 ASP A N 1
ATOM 3015 C CA . ASP A 1 398 ? 3.880 -20.420 9.577 1.00 78.00 398 ASP A CA 1
ATOM 3016 C C . ASP A 1 398 ? 2.377 -20.711 9.673 1.00 78.00 398 ASP A C 1
ATOM 3018 O O . ASP A 1 398 ? 1.716 -21.091 8.703 1.00 78.00 398 ASP A O 1
ATOM 3022 N N . ASP A 1 399 ? 1.844 -20.543 10.881 1.00 69.12 399 ASP A N 1
ATOM 3023 C CA . ASP A 1 399 ? 0.445 -20.837 11.202 1.00 69.12 399 ASP A CA 1
ATOM 3024 C C . ASP A 1 399 ? -0.537 -19.820 10.572 1.00 69.12 399 ASP A C 1
ATOM 3026 O O . ASP A 1 399 ? -1.749 -19.985 10.707 1.00 69.12 399 ASP A O 1
ATOM 3030 N N . ASN A 1 400 ? -0.033 -18.784 9.883 1.00 70.06 400 ASN A N 1
ATOM 3031 C CA . ASN A 1 400 ? -0.823 -17.782 9.161 1.00 70.06 400 ASN A CA 1
ATOM 3032 C C . ASN A 1 400 ? -0.934 -18.086 7.653 1.00 70.06 400 ASN A C 1
ATOM 3034 O O . ASN A 1 400 ? -1.563 -17.311 6.933 1.00 70.06 400 ASN A O 1
ATOM 3038 N N . GLY A 1 401 ? -0.346 -19.188 7.169 1.00 78.88 401 GLY A N 1
ATOM 3039 C CA . GLY A 1 401 ? -0.426 -19.602 5.763 1.00 78.88 401 GLY A CA 1
ATOM 3040 C C . GLY A 1 401 ? 0.718 -19.099 4.878 1.00 78.88 401 GLY A C 1
ATOM 3041 O O . GLY A 1 401 ? 0.647 -19.251 3.661 1.00 78.88 401 GLY A O 1
ATOM 3042 N N . SER A 1 402 ? 1.790 -18.533 5.445 1.00 86.00 402 SER A N 1
ATOM 3043 C CA . SER A 1 402 ? 3.002 -18.204 4.682 1.00 86.00 402 SER A CA 1
ATOM 3044 C C . SER A 1 402 ? 3.809 -19.469 4.389 1.00 86.00 402 SER A C 1
ATOM 3046 O O . SER A 1 402 ? 3.974 -20.315 5.271 1.00 86.00 402 SER A O 1
ATOM 3048 N N . LEU A 1 403 ? 4.338 -19.609 3.170 1.00 91.38 403 LEU A N 1
ATOM 3049 C CA . LEU A 1 403 ? 5.195 -20.725 2.762 1.00 91.38 403 LEU A CA 1
ATOM 3050 C C . LEU A 1 403 ? 6.292 -20.261 1.805 1.00 91.38 403 LEU A C 1
ATOM 3052 O O . LEU A 1 403 ? 6.003 -19.796 0.714 1.00 91.38 403 LEU A O 1
ATOM 3056 N N . SER A 1 404 ? 7.553 -20.496 2.161 1.00 90.06 404 SER A N 1
ATOM 3057 C CA . SER A 1 404 ? 8.699 -20.329 1.256 1.00 90.06 404 SER A CA 1
ATOM 3058 C C . SER A 1 404 ? 9.380 -21.671 1.024 1.00 90.06 404 SER A C 1
ATOM 3060 O O . SER A 1 404 ? 9.598 -22.420 1.980 1.00 90.06 404 SER A O 1
ATOM 3062 N N . ILE A 1 405 ? 9.716 -21.979 -0.232 1.00 93.12 405 ILE A N 1
ATOM 3063 C CA . ILE A 1 405 ? 10.364 -23.231 -0.638 1.00 93.12 405 ILE A CA 1
ATOM 3064 C C . ILE A 1 405 ? 11.698 -22.924 -1.324 1.00 93.12 405 ILE A C 1
ATOM 3066 O O . ILE A 1 405 ? 11.745 -22.387 -2.428 1.00 93.12 405 ILE A O 1
ATOM 3070 N N . GLU A 1 406 ? 12.797 -23.353 -0.711 1.00 90.94 406 GLU A N 1
ATOM 3071 C CA . GLU A 1 406 ? 14.129 -23.288 -1.304 1.00 90.94 406 GLU A CA 1
ATOM 3072 C C . GLU A 1 406 ? 14.478 -24.623 -1.966 1.00 90.94 406 GLU A C 1
ATOM 3074 O O . GLU A 1 406 ? 14.799 -25.617 -1.306 1.00 90.94 406 GLU A O 1
ATOM 3079 N N . ILE A 1 407 ? 14.439 -24.650 -3.299 1.00 90.62 407 ILE A N 1
ATOM 3080 C CA . ILE A 1 407 ? 14.799 -25.836 -4.079 1.00 90.62 407 ILE A CA 1
ATOM 3081 C C . ILE A 1 407 ? 16.315 -26.058 -4.021 1.00 90.62 407 ILE A C 1
ATOM 3083 O O . ILE A 1 407 ? 17.106 -25.250 -4.509 1.00 90.62 407 ILE A O 1
ATOM 3087 N N . GLY A 1 408 ? 16.728 -27.189 -3.452 1.00 84.19 408 GLY A N 1
ATOM 3088 C CA . GLY A 1 408 ? 18.123 -27.611 -3.404 1.00 84.19 408 GLY A CA 1
ATOM 3089 C C . GLY A 1 408 ? 18.529 -28.506 -4.587 1.00 84.19 408 GLY A C 1
ATOM 3090 O O . GLY A 1 408 ? 17.967 -28.420 -5.681 1.00 84.19 408 GLY A O 1
ATOM 3091 N N . PRO A 1 409 ? 19.552 -29.366 -4.415 1.00 85.75 409 PRO A N 1
ATOM 3092 C CA . PRO A 1 409 ? 20.071 -30.202 -5.493 1.00 85.75 409 PRO A CA 1
ATOM 3093 C C . PRO A 1 409 ? 19.002 -31.104 -6.122 1.00 85.75 409 PRO A C 1
ATOM 3095 O O . PRO A 1 409 ? 18.250 -31.778 -5.420 1.00 85.75 409 PRO A O 1
ATOM 3098 N N . MET A 1 410 ? 19.010 -31.167 -7.455 1.00 92.31 410 MET A N 1
ATOM 3099 C CA . MET A 1 410 ? 18.098 -31.974 -8.265 1.00 92.31 410 MET A CA 1
ATOM 3100 C C . MET A 1 410 ? 18.876 -32.948 -9.163 1.00 92.31 410 MET A C 1
ATOM 3102 O O . MET A 1 410 ? 19.942 -32.619 -9.697 1.00 92.31 410 MET A O 1
ATOM 3106 N N . THR A 1 411 ? 18.349 -34.160 -9.358 1.00 89.56 411 THR A N 1
ATOM 3107 C CA . THR A 1 411 ? 18.861 -35.085 -10.382 1.00 89.56 411 THR A CA 1
ATOM 3108 C C . THR A 1 411 ? 18.686 -34.494 -11.783 1.00 89.56 411 THR A C 1
ATOM 3110 O O . THR A 1 411 ? 17.739 -33.772 -12.037 1.00 89.56 411 THR A O 1
ATOM 3113 N N . ARG A 1 412 ? 19.585 -34.802 -12.723 1.00 87.00 412 ARG A N 1
ATOM 3114 C CA . ARG A 1 412 ? 19.525 -34.266 -14.099 1.00 87.00 412 ARG A CA 1
ATOM 3115 C C . ARG A 1 412 ? 19.219 -35.359 -15.118 1.00 87.00 412 ARG A C 1
ATOM 3117 O O . ARG A 1 412 ? 20.014 -35.602 -16.027 1.00 87.00 412 ARG A O 1
ATOM 3124 N N . ALA A 1 413 ? 18.117 -36.071 -14.919 1.00 90.12 413 ALA A N 1
ATOM 3125 C CA . ALA A 1 413 ? 17.609 -37.031 -15.887 1.00 90.12 413 ALA A CA 1
ATOM 3126 C C . ALA A 1 413 ? 16.800 -36.311 -16.979 1.00 90.12 413 ALA A C 1
ATOM 3128 O O . ALA A 1 413 ? 16.168 -35.284 -16.742 1.00 90.12 413 ALA A O 1
ATOM 3129 N N . MET A 1 414 ? 16.850 -36.851 -18.196 1.00 90.19 414 MET A N 1
ATOM 3130 C CA . MET A 1 414 ? 16.009 -36.399 -19.302 1.00 90.19 414 MET A CA 1
ATOM 3131 C C . MET A 1 414 ? 14.661 -37.108 -19.187 1.00 90.19 414 MET A C 1
ATOM 3133 O O . MET A 1 414 ? 14.583 -38.307 -19.469 1.00 90.19 414 MET A O 1
ATOM 3137 N N . CYS A 1 415 ? 13.636 -36.385 -18.741 1.00 93.31 415 CYS A N 1
ATOM 3138 C CA . CYS A 1 415 ? 12.306 -36.958 -18.563 1.00 93.31 415 CYS A CA 1
ATOM 3139 C C . CYS A 1 415 ? 11.619 -37.240 -19.909 1.00 93.31 415 CYS A C 1
ATOM 3141 O O . CYS A 1 415 ? 12.027 -36.685 -20.939 1.00 93.31 415 CYS A O 1
ATOM 3143 N N . PRO A 1 416 ? 10.624 -38.148 -19.937 1.00 91.25 416 PRO A N 1
ATOM 3144 C CA . PRO A 1 416 ? 9.884 -38.472 -21.150 1.00 91.25 416 PRO A CA 1
ATOM 3145 C C . PRO A 1 416 ? 9.287 -37.229 -21.841 1.00 91.25 416 PRO A C 1
ATOM 3147 O O . PRO A 1 416 ? 9.008 -36.222 -21.188 1.00 91.25 416 PRO A O 1
ATOM 3150 N N . PRO A 1 417 ? 9.056 -37.275 -23.167 1.00 87.38 417 PRO A N 1
ATOM 3151 C CA . PRO A 1 417 ? 8.348 -36.204 -23.865 1.00 87.38 417 PRO A CA 1
ATOM 3152 C C . PRO A 1 417 ? 6.971 -35.943 -23.237 1.00 87.38 417 PRO A C 1
ATOM 3154 O O . PRO A 1 417 ? 6.218 -36.890 -23.028 1.00 87.38 417 PRO A O 1
ATOM 3157 N N . GLY A 1 418 ? 6.647 -34.674 -22.972 1.00 84.88 418 GLY A N 1
ATOM 3158 C CA . GLY A 1 418 ? 5.416 -34.269 -22.273 1.00 84.88 418 GLY A CA 1
ATOM 3159 C C . GLY A 1 418 ? 5.594 -34.027 -20.769 1.00 84.88 418 GLY A C 1
ATOM 3160 O O . GLY A 1 418 ? 4.683 -33.508 -20.135 1.00 84.88 418 GLY A O 1
ATOM 3161 N N . SER A 1 419 ? 6.770 -34.340 -20.213 1.00 93.12 419 SER A N 1
ATOM 3162 C CA . SER A 1 419 ? 7.112 -34.019 -18.827 1.00 93.12 419 SER A CA 1
ATOM 3163 C C . SER A 1 419 ? 7.084 -32.514 -18.549 1.00 93.12 419 SER A C 1
ATOM 3165 O O . SER A 1 419 ? 7.640 -31.724 -19.314 1.00 93.12 419 SER A O 1
ATOM 3167 N N . ARG A 1 420 ? 6.522 -32.143 -17.399 1.00 94.06 420 ARG A N 1
ATOM 3168 C CA . ARG A 1 420 ? 6.520 -30.798 -16.810 1.00 94.06 420 ARG A CA 1
ATOM 3169 C C . ARG A 1 420 ? 7.546 -30.659 -15.679 1.00 94.06 420 ARG A C 1
ATOM 3171 O O . ARG A 1 420 ? 7.411 -29.777 -14.842 1.00 94.06 420 ARG A O 1
ATOM 3178 N N . SER A 1 421 ? 8.572 -31.519 -15.628 1.00 93.50 421 SER A N 1
ATOM 3179 C CA . SER A 1 421 ? 9.584 -31.525 -14.552 1.00 93.50 421 SER A CA 1
ATOM 3180 C C . SER A 1 421 ? 10.193 -30.141 -14.285 1.00 93.50 421 SER A C 1
ATOM 3182 O O . SER A 1 421 ? 10.242 -29.710 -13.137 1.00 93.50 421 SER A O 1
ATOM 3184 N N . ASP A 1 422 ? 10.668 -29.449 -15.324 1.00 89.75 422 ASP A N 1
ATOM 3185 C CA . ASP A 1 422 ? 11.342 -28.150 -15.168 1.00 89.75 422 ASP A CA 1
ATOM 3186 C C . ASP A 1 422 ? 10.361 -27.052 -14.730 1.00 89.75 422 ASP A C 1
ATOM 3188 O O . ASP A 1 422 ? 10.667 -26.248 -13.850 1.00 89.75 422 ASP A O 1
ATOM 3192 N N . GLU A 1 423 ? 9.162 -27.061 -15.310 1.00 90.81 423 GLU A N 1
ATOM 3193 C CA . GLU A 1 423 ? 8.088 -26.114 -15.011 1.00 90.81 423 GLU A CA 1
ATOM 3194 C C . GLU A 1 423 ? 7.597 -26.257 -13.566 1.00 90.81 423 GLU A C 1
ATOM 3196 O O . GLU A 1 423 ? 7.493 -25.262 -12.851 1.00 90.81 423 GLU A O 1
ATOM 3201 N N . PHE A 1 424 ? 7.368 -27.495 -13.115 1.00 94.31 424 PHE A N 1
ATOM 3202 C CA . PHE A 1 424 ? 6.934 -27.807 -11.756 1.00 94.31 424 PHE A CA 1
ATOM 3203 C C . PHE A 1 424 ? 7.889 -27.210 -10.720 1.00 94.31 424 PHE A C 1
ATOM 3205 O O . PHE A 1 424 ? 7.482 -26.497 -9.810 1.00 94.31 424 PHE A O 1
ATOM 3212 N N . VAL A 1 425 ? 9.186 -27.450 -10.896 1.00 92.62 425 VAL A N 1
ATOM 3213 C CA . VAL A 1 425 ? 10.221 -27.049 -9.938 1.00 92.62 425 VAL A CA 1
ATOM 3214 C C . VAL A 1 425 ? 10.451 -25.542 -9.960 1.00 92.62 425 VAL A C 1
ATOM 3216 O O . VAL A 1 425 ? 10.628 -24.934 -8.905 1.00 92.62 425 VAL A O 1
ATOM 3219 N N . GLN A 1 426 ? 10.426 -24.929 -11.147 1.00 88.88 426 GLN A N 1
ATOM 3220 C CA . GLN A 1 426 ? 10.552 -23.482 -11.291 1.00 88.88 426 GLN A CA 1
ATOM 3221 C C . GLN A 1 426 ? 9.392 -22.750 -10.607 1.00 88.88 426 GLN A C 1
ATOM 3223 O O . GLN A 1 426 ? 9.623 -21.798 -9.860 1.00 88.88 426 GLN A O 1
ATOM 3228 N N . LYS A 1 427 ? 8.156 -23.208 -10.837 1.00 91.69 427 LYS A N 1
ATOM 3229 C CA . LYS A 1 427 ? 6.962 -22.606 -10.240 1.00 91.69 427 LYS A CA 1
ATOM 3230 C C . LYS A 1 427 ? 6.930 -22.825 -8.718 1.00 91.69 427 LYS A C 1
ATOM 3232 O O . LYS A 1 427 ? 6.652 -21.881 -7.984 1.00 91.69 427 LYS A O 1
ATOM 3237 N N . LEU A 1 428 ? 7.339 -24.002 -8.222 1.00 93.69 428 LEU A N 1
ATOM 3238 C CA . LEU A 1 428 ? 7.433 -24.271 -6.778 1.00 93.69 428 LEU A CA 1
ATOM 3239 C C . LEU A 1 428 ? 8.397 -23.345 -6.037 1.00 93.69 428 LEU A C 1
ATOM 3241 O O . LEU A 1 428 ? 8.103 -22.937 -4.918 1.00 93.69 428 LEU A O 1
ATOM 3245 N N . GLY A 1 429 ? 9.516 -22.970 -6.661 1.00 88.88 429 GLY A N 1
ATOM 3246 C CA . GLY A 1 429 ? 10.454 -22.008 -6.076 1.00 88.88 429 GLY A CA 1
ATOM 3247 C C . GLY A 1 429 ? 9.909 -20.578 -5.952 1.00 88.88 429 GLY A C 1
ATOM 3248 O O . GLY A 1 429 ? 10.594 -19.729 -5.394 1.00 88.88 429 GLY A O 1
ATOM 3249 N N . SER A 1 430 ? 8.712 -20.297 -6.480 1.00 86.62 430 SER A N 1
ATOM 3250 C CA . SER A 1 430 ? 8.067 -18.973 -6.427 1.00 86.62 430 SER A CA 1
ATOM 3251 C C . SER A 1 430 ? 6.806 -18.949 -5.551 1.00 86.62 430 SER A C 1
ATOM 3253 O O . SER A 1 430 ? 6.091 -17.944 -5.532 1.00 86.62 430 SER A O 1
ATOM 3255 N N . VAL A 1 431 ? 6.507 -20.056 -4.863 1.00 91.06 431 VAL A N 1
ATOM 3256 C CA . VAL A 1 431 ? 5.404 -20.153 -3.899 1.00 91.06 431 VAL A CA 1
ATOM 3257 C C . VAL A 1 431 ? 5.690 -19.247 -2.707 1.00 91.06 431 VAL A C 1
ATOM 3259 O O . VAL A 1 431 ? 6.830 -19.160 -2.250 1.00 91.06 431 VAL A O 1
ATOM 3262 N N . ALA A 1 432 ? 4.644 -18.586 -2.221 1.00 83.44 432 ALA A N 1
ATOM 3263 C CA . ALA A 1 432 ? 4.727 -17.709 -1.064 1.00 83.44 432 ALA A CA 1
ATOM 3264 C C . ALA A 1 432 ? 3.653 -17.963 -0.006 1.00 83.44 432 ALA A C 1
ATOM 3266 O O . ALA A 1 432 ? 3.871 -17.627 1.155 1.00 83.44 432 ALA A O 1
ATOM 3267 N N . ASN A 1 433 ? 2.513 -18.547 -0.381 1.00 88.94 433 ASN A N 1
ATOM 3268 C CA . ASN A 1 433 ? 1.441 -18.855 0.560 1.00 88.94 433 ASN A CA 1
ATOM 3269 C C . ASN A 1 433 ? 0.883 -20.258 0.322 1.00 88.94 433 ASN A C 1
ATOM 3271 O O . ASN A 1 433 ? 0.999 -20.815 -0.773 1.00 88.94 433 ASN A O 1
ATOM 3275 N N . PHE A 1 434 ? 0.247 -20.810 1.348 1.00 90.88 434 PHE A N 1
ATOM 3276 C CA . PHE A 1 434 ? -0.511 -22.047 1.267 1.00 90.88 434 PHE A CA 1
ATOM 3277 C C . PHE A 1 434 ? -1.801 -21.962 2.076 1.00 90.88 434 PHE A C 1
ATOM 3279 O O . PHE A 1 434 ? -1.868 -21.295 3.107 1.00 90.88 434 PHE A O 1
ATOM 3286 N N . PHE A 1 435 ? -2.818 -22.686 1.628 1.00 88.56 435 PHE A N 1
ATOM 3287 C CA . PHE A 1 435 ? -4.053 -22.874 2.379 1.00 88.56 435 PHE A CA 1
ATOM 3288 C C . PHE A 1 435 ? -4.703 -24.211 2.018 1.00 88.56 435 PHE A C 1
ATOM 3290 O O . PHE A 1 435 ? -4.349 -24.844 1.020 1.00 88.56 435 PHE A O 1
ATOM 3297 N N . PHE A 1 436 ? -5.656 -24.643 2.842 1.00 85.88 436 PHE A N 1
ATOM 3298 C CA . PHE A 1 436 ? -6.449 -25.843 2.594 1.00 85.88 436 PHE A CA 1
ATOM 3299 C C . PHE A 1 436 ? -7.898 -25.476 2.316 1.00 85.88 436 PHE A C 1
ATOM 3301 O O . PHE A 1 436 ? -8.500 -24.698 3.054 1.00 85.88 436 PHE A O 1
ATOM 3308 N N . GLU A 1 437 ? -8.483 -26.100 1.299 1.00 80.38 437 GLU A N 1
ATOM 3309 C CA . GLU A 1 437 ? -9.919 -26.040 1.054 1.00 80.38 437 GLU A CA 1
ATOM 3310 C C . GLU A 1 437 ? -10.428 -27.449 0.742 1.00 80.38 437 GLU A C 1
ATOM 3312 O O . GLU A 1 437 ? -9.933 -28.116 -0.164 1.00 80.38 437 GLU A O 1
ATOM 3317 N N . ASN A 1 438 ? -11.402 -27.940 1.514 1.00 79.12 438 ASN A N 1
ATOM 3318 C CA . ASN A 1 438 ? -11.994 -29.274 1.333 1.00 79.12 438 ASN A CA 1
ATOM 3319 C C . ASN A 1 438 ? -10.967 -30.437 1.286 1.00 79.12 438 ASN A C 1
ATOM 3321 O O . ASN A 1 438 ? -11.169 -31.400 0.549 1.00 79.12 438 ASN A O 1
ATOM 3325 N N . GLY A 1 439 ? -9.872 -30.357 2.056 1.00 81.69 439 GLY A N 1
ATOM 3326 C CA . GLY A 1 439 ? -8.803 -31.375 2.088 1.00 81.69 439 GLY A CA 1
ATOM 3327 C C . GLY A 1 439 ? -7.793 -31.291 0.933 1.00 81.69 439 GLY A C 1
ATOM 3328 O O . GLY A 1 439 ? -6.891 -32.122 0.831 1.00 81.69 439 GLY A O 1
ATOM 3329 N N . ILE A 1 440 ? -7.929 -30.283 0.068 1.00 85.50 440 ILE A N 1
ATOM 3330 C CA . ILE A 1 440 ? -7.018 -29.988 -1.038 1.00 85.50 440 ILE A CA 1
ATOM 3331 C C . ILE A 1 440 ? -6.049 -28.896 -0.589 1.00 85.50 440 ILE A C 1
ATOM 3333 O O . ILE A 1 440 ? -6.468 -27.889 -0.018 1.00 85.50 440 ILE A O 1
ATOM 3337 N N . LEU A 1 441 ? -4.761 -29.100 -0.854 1.00 93.31 441 LEU A N 1
ATOM 3338 C CA . LEU A 1 441 ? -3.720 -28.106 -0.622 1.00 93.31 441 LEU A CA 1
ATOM 3339 C C . LEU A 1 441 ? -3.624 -27.171 -1.825 1.00 93.31 441 LEU A C 1
ATOM 3341 O O . LEU A 1 441 ? -3.460 -27.628 -2.957 1.00 93.31 441 LEU A O 1
ATOM 3345 N N . TYR A 1 442 ? -3.634 -25.873 -1.563 1.00 92.69 442 TYR A N 1
ATOM 3346 C CA . TYR A 1 442 ? -3.366 -24.841 -2.553 1.00 92.69 442 TYR A CA 1
ATOM 3347 C C . TYR A 1 442 ? -2.041 -24.162 -2.235 1.00 92.69 442 TYR A C 1
ATOM 3349 O O . TYR A 1 442 ? -1.799 -23.807 -1.082 1.00 92.69 442 TYR A O 1
ATOM 3357 N N . LEU A 1 443 ? -1.180 -24.006 -3.246 1.00 94.19 443 LEU A N 1
ATOM 3358 C CA . LEU A 1 443 ? 0.065 -23.240 -3.135 1.00 94.19 443 LEU A CA 1
ATOM 3359 C C . LEU A 1 443 ? -0.000 -22.040 -4.073 1.00 94.19 443 LEU A C 1
ATOM 3361 O O . LEU A 1 443 ? -0.021 -22.217 -5.293 1.00 94.19 443 LEU A O 1
ATOM 3365 N N . ASP A 1 444 ? 0.010 -20.843 -3.500 1.00 88.38 444 ASP A N 1
ATOM 3366 C CA . ASP A 1 444 ? -0.093 -19.585 -4.232 1.00 88.38 444 ASP A CA 1
ATOM 3367 C C . ASP A 1 444 ? 1.277 -18.949 -4.440 1.00 88.38 444 ASP A C 1
ATOM 3369 O O . ASP A 1 444 ? 2.101 -18.847 -3.521 1.00 88.38 444 ASP A O 1
ATOM 3373 N N . MET A 1 445 ? 1.508 -18.491 -5.667 1.00 84.38 445 MET A N 1
ATOM 3374 C CA . MET A 1 445 ? 2.725 -17.797 -6.073 1.00 84.38 445 MET A CA 1
ATOM 3375 C C . MET A 1 445 ? 2.564 -16.274 -5.977 1.00 84.38 445 MET A C 1
ATOM 3377 O O . MET A 1 445 ? 1.467 -15.725 -6.071 1.00 84.38 445 MET A O 1
ATOM 3381 N N . MET A 1 446 ? 3.685 -15.568 -5.831 1.00 70.31 446 MET A N 1
ATOM 3382 C CA . MET A 1 446 ? 3.719 -14.099 -5.878 1.00 70.31 446 MET A CA 1
ATOM 3383 C C . MET A 1 446 ? 3.456 -13.556 -7.295 1.00 70.31 446 MET A C 1
ATOM 3385 O O . MET A 1 446 ? 3.655 -14.258 -8.285 1.00 70.31 446 MET A O 1
ATOM 3389 N N . ALA A 1 447 ? 3.059 -12.279 -7.389 1.00 54.53 447 ALA A N 1
ATOM 3390 C CA . ALA A 1 447 ? 2.977 -11.509 -8.641 1.00 54.53 447 ALA A CA 1
ATOM 3391 C C . ALA A 1 447 ? 2.123 -12.152 -9.759 1.00 54.53 447 ALA A C 1
ATOM 3393 O O . ALA A 1 447 ? 2.548 -12.211 -10.911 1.00 54.53 447 ALA A O 1
ATOM 3394 N N . ASP A 1 448 ? 0.927 -12.642 -9.411 1.00 57.59 448 ASP A N 1
ATOM 3395 C CA . ASP A 1 448 ? -0.002 -13.332 -10.325 1.00 57.59 448 ASP A CA 1
ATOM 3396 C C . ASP A 1 448 ? 0.616 -14.584 -10.995 1.00 57.59 448 ASP A C 1
ATOM 3398 O O . ASP A 1 448 ? 0.181 -15.017 -12.062 1.00 57.59 448 ASP A O 1
ATOM 3402 N N . GLY A 1 449 ? 1.632 -15.183 -10.355 1.00 68.81 449 GLY A N 1
ATOM 3403 C CA . GLY A 1 449 ? 2.398 -16.319 -10.874 1.00 68.81 449 GLY A CA 1
ATOM 3404 C C . GLY A 1 449 ? 1.629 -17.638 -10.965 1.00 68.81 449 GLY A C 1
ATOM 3405 O O . GLY A 1 449 ? 2.141 -18.571 -11.579 1.00 68.81 449 GLY A O 1
ATOM 3406 N N . GLY A 1 450 ? 0.422 -17.692 -10.391 1.00 83.25 450 GLY A N 1
ATOM 3407 C CA . GLY A 1 450 ? -0.510 -18.815 -10.439 1.00 83.25 450 GLY A CA 1
ATOM 3408 C C . GLY A 1 450 ? -0.638 -19.601 -9.135 1.00 83.25 450 GLY A C 1
ATOM 3409 O O . GLY A 1 450 ? 0.075 -19.363 -8.159 1.00 83.25 450 GLY A O 1
ATOM 3410 N N . THR A 1 451 ? -1.565 -20.553 -9.147 1.00 91.69 451 THR A N 1
ATOM 3411 C CA . THR A 1 451 ? -1.934 -21.397 -8.010 1.00 91.69 451 THR A CA 1
ATOM 3412 C C . THR A 1 451 ? -1.796 -22.864 -8.390 1.00 91.69 451 THR A C 1
ATOM 3414 O O . THR A 1 451 ? -2.357 -23.323 -9.392 1.00 91.69 451 THR A O 1
ATOM 3417 N N . PHE A 1 452 ? -1.081 -23.624 -7.564 1.00 95.12 452 PHE A N 1
ATOM 3418 C CA . PHE A 1 452 ? -1.111 -25.081 -7.607 1.00 95.12 452 PHE A CA 1
ATOM 3419 C C . PHE A 1 452 ? -2.323 -25.607 -6.851 1.00 95.12 452 PHE A C 1
ATOM 3421 O O . PHE A 1 452 ? -2.570 -25.186 -5.725 1.00 95.12 452 PHE A O 1
ATOM 3428 N N . GLN A 1 453 ? -2.987 -26.614 -7.409 1.00 95.81 453 GLN A N 1
ATOM 3429 C CA . GLN A 1 453 ? -3.927 -27.454 -6.679 1.00 95.81 453 GLN A CA 1
ATOM 3430 C C . GLN A 1 453 ? -3.299 -28.829 -6.443 1.00 95.81 453 GLN A C 1
ATOM 3432 O O . GLN A 1 453 ? -2.909 -29.517 -7.399 1.00 95.81 453 GLN A O 1
ATOM 3437 N N . LEU A 1 454 ? -3.214 -29.255 -5.182 1.00 94.88 454 LEU A N 1
ATOM 3438 C CA . LEU A 1 454 ? -2.632 -30.534 -4.803 1.00 94.88 454 LEU A CA 1
ATOM 3439 C C . LEU A 1 454 ? -3.575 -31.393 -3.963 1.00 94.88 454 LEU A C 1
ATOM 3441 O O . LEU A 1 454 ? -4.107 -30.962 -2.943 1.00 94.88 454 LEU A O 1
ATOM 3445 N N . ALA A 1 455 ? -3.725 -32.651 -4.364 1.00 92.44 455 ALA A N 1
ATOM 3446 C CA . ALA A 1 455 ? -4.502 -33.638 -3.625 1.00 92.44 455 ALA A CA 1
ATOM 3447 C C . ALA A 1 455 ? -3.601 -34.479 -2.717 1.00 92.44 455 ALA A C 1
ATOM 3449 O O . ALA A 1 455 ? -2.433 -34.730 -3.032 1.00 92.44 455 ALA A O 1
ATOM 3450 N N . SER A 1 456 ? -4.150 -34.972 -1.606 1.00 89.69 456 SER A N 1
ATOM 3451 C CA . SER A 1 456 ? -3.428 -35.919 -0.762 1.00 89.69 456 SER A CA 1
ATOM 3452 C C . SER A 1 456 ? -3.206 -37.244 -1.512 1.00 89.69 456 SER A C 1
ATOM 3454 O O . SER A 1 456 ? -4.126 -37.820 -2.101 1.00 89.69 456 SER A O 1
ATOM 3456 N N . ALA A 1 457 ? -1.983 -37.782 -1.468 1.00 76.12 457 ALA A N 1
ATOM 3457 C CA . ALA A 1 457 ? -1.686 -39.091 -2.061 1.00 76.12 457 ALA A CA 1
ATOM 3458 C C . ALA A 1 457 ? -2.479 -40.242 -1.399 1.00 76.12 457 ALA A C 1
ATOM 3460 O O . ALA A 1 457 ? -2.626 -41.318 -1.978 1.00 76.12 457 ALA A O 1
ATOM 3461 N N . SER A 1 458 ? -3.002 -40.006 -0.193 1.00 66.06 458 SER A N 1
ATOM 3462 C CA . SER A 1 458 ? -3.805 -40.933 0.609 1.00 66.06 458 SER A CA 1
ATOM 3463 C C . SER A 1 458 ? -5.225 -41.136 0.056 1.00 66.06 458 SER A C 1
ATOM 3465 O O . SER A 1 458 ? -5.744 -42.249 0.127 1.00 66.06 458 SER A O 1
ATOM 3467 N N . GLU A 1 459 ? -5.845 -40.101 -0.522 1.00 56.31 459 GLU A N 1
ATOM 3468 C CA . GLU A 1 459 ? -7.216 -40.153 -1.064 1.00 56.31 459 GLU A CA 1
ATOM 3469 C C . GLU A 1 459 ? -7.263 -40.518 -2.556 1.00 56.31 459 GLU A C 1
ATOM 3471 O O . GLU A 1 459 ? -8.239 -41.109 -3.029 1.00 56.31 459 GLU A O 1
ATOM 3476 N N . HIS A 1 460 ? -6.183 -40.255 -3.296 1.00 50.03 460 HIS A N 1
ATOM 3477 C CA . HIS A 1 460 ? -6.095 -40.525 -4.736 1.00 50.03 460 HIS A CA 1
ATOM 3478 C C . HIS A 1 460 ? -5.990 -42.030 -5.085 1.00 50.03 460 HIS A C 1
ATOM 3480 O O . HIS A 1 460 ? -6.150 -42.420 -6.240 1.00 50.03 460 HIS A O 1
ATOM 3486 N N . ILE A 1 461 ? -5.754 -42.904 -4.096 1.00 45.91 461 ILE A N 1
ATOM 3487 C CA . ILE A 1 461 ? -5.701 -44.371 -4.274 1.00 45.91 461 ILE A CA 1
ATOM 3488 C C . ILE A 1 461 ? -7.096 -45.022 -4.106 1.00 45.91 461 ILE A C 1
ATOM 3490 O O . ILE A 1 461 ? -7.273 -46.203 -4.405 1.00 45.91 461 ILE A O 1
ATOM 3494 N N . SER A 1 462 ? -8.107 -44.269 -3.654 1.00 40.44 462 SER A N 1
ATOM 3495 C CA . SER A 1 462 ? -9.446 -44.790 -3.316 1.00 40.44 462 SER A CA 1
ATOM 3496 C C . SER A 1 462 ? -10.546 -44.622 -4.376 1.00 40.44 462 SER A C 1
ATOM 3498 O O . SER A 1 462 ? -11.677 -45.026 -4.096 1.00 40.44 462 SER A O 1
ATOM 3500 N N . ASN A 1 463 ? -10.246 -44.103 -5.573 1.00 35.34 463 ASN A N 1
ATOM 3501 C CA . ASN A 1 463 ? -11.212 -43.996 -6.681 1.00 35.34 463 ASN A CA 1
ATOM 3502 C C . ASN A 1 463 ? -10.875 -44.903 -7.866 1.00 35.34 463 ASN A C 1
ATOM 3504 O O . ASN A 1 463 ? -9.713 -44.870 -8.327 1.00 35.34 463 ASN A O 1
#

pLDDT: mean 77.32, std 19.27, range [24.44, 98.75]

Secondary structure (DSSP, 8-state):
-HHHHHHHHHHTT-SEEEEE-TT-----HHHHHHHHHTTS-SSSPEEGGGEEEEEEETTTTEEEEEE---EE---TTSPPP-SEEEEE--TT--THHHHHHHHHHHTTS-EEEESS-------EEEEEEPGGG-EEEEEEEEEEETTT-SBSSTTT-PPPSEE----HHHHHHHHTT--HHHHHHHHHHHHHHHHHEEEEEEEETTEEEEEEEETT-EE-TTSSEEE-SSSS-EEEE---S--TT--HHHHHTT--TT-EEEEEEEETTEEEEEEEEEETTEEEEEEEEEETTEEEEEEEEES-GGGHHHHHHHHHHHHHHH-S------------GGGTSHHHHHHHHS-EEEEEEE-SS-EEE-S-GGGEEEEE-TTSEEEEEETTEEEEEEEEE-TTSBEEEEEEEE----PPTT--HHHHHHHHTTEEEEEEETTEEEEEESTT--EEEEEETTTTT--

Sequence (463 aa):
IFADFIKVMGQQQIPGIIIDVRGNGGGSALMEFAVLSYLFSPENPLSLSIADRYSYNPLTNEFVRDPYTMQLSAPPTTQPYLGDVVVLVNQHCVSACEFMSYWLQASGRATIVGQYSTEGGGGNVNAITMPGGFIFNYTAGTDIDNETDMPTFQAVGVVPDVRVPVTEETEQRKLEGGDPVLEAGIDHLRRLAFERLGHEPTTFVSGTVTSAVPTGWKPNADGTEYTSPDDPISLGIIAWTASAETDPDAIMAGAYPEIEKAGEIETDIGTWSIYGSEINGTYNVYSVIVIGGQPYIVTASTTDERLVPLMAEFILAPALHDFSVAESAAPAEATPANERITLVIELTTNPWLWTSFTDPAEQFDVETPEDYTITFNTDGTVNIKADCNNASGSYTADDNGSLSIEIGPMTRAMCPPGSRSDEFVQKLGSVANFFFENGILYLDMMADGGTFQLASASEHISN